Protein AF-A2DTE3-F1 (afdb_monomer_lite)

Structure (mmCIF, N/CA/C/O backbone):
data_AF-A2DTE3-F1
#
_entry.id   AF-A2DTE3-F1
#
loop_
_atom_site.group_PDB
_atom_site.id
_atom_site.type_symbol
_atom_site.label_atom_id
_atom_site.label_alt_id
_atom_site.label_comp_id
_atom_site.label_asym_id
_atom_site.label_entity_id
_atom_site.label_seq_id
_atom_site.pdbx_PDB_ins_code
_atom_site.Cartn_x
_atom_site.Cartn_y
_atom_site.Cartn_z
_atom_site.occupancy
_atom_site.B_iso_or_equiv
_atom_site.auth_seq_id
_atom_site.auth_comp_id
_atom_site.auth_asym_id
_atom_site.auth_atom_id
_atom_site.pdbx_PDB_model_num
ATOM 1 N N . MET A 1 1 ? 39.964 -0.270 1.314 1.00 35.19 1 MET A N 1
ATOM 2 C CA . MET A 1 1 ? 39.290 -0.839 0.137 1.00 35.19 1 MET A CA 1
ATOM 3 C C . MET A 1 1 ? 38.579 0.296 -0.549 1.00 35.19 1 MET A C 1
ATOM 5 O O . MET A 1 1 ? 37.716 0.930 0.053 1.00 35.19 1 MET A O 1
ATOM 9 N N . THR A 1 2 ? 39.074 0.673 -1.717 1.00 26.47 2 THR A N 1
ATOM 10 C CA . THR A 1 2 ? 38.513 1.767 -2.509 1.00 26.47 2 THR A CA 1
ATOM 11 C C . THR A 1 2 ? 37.237 1.278 -3.187 1.00 26.47 2 THR A C 1
ATOM 13 O O . THR A 1 2 ? 37.105 0.108 -3.530 1.00 26.47 2 THR A O 1
ATOM 16 N N . ARG A 1 3 ? 36.282 2.185 -3.407 1.00 29.38 3 ARG A N 1
ATOM 17 C CA . ARG A 1 3 ? 34.995 1.929 -4.084 1.00 29.38 3 ARG A CA 1
ATOM 18 C C . ARG A 1 3 ? 35.134 1.303 -5.488 1.00 29.38 3 ARG A C 1
ATOM 20 O O . ARG A 1 3 ? 34.137 0.880 -6.050 1.00 29.38 3 ARG A O 1
ATOM 27 N N . SER A 1 4 ? 36.350 1.253 -6.041 1.00 29.88 4 SER A N 1
ATOM 28 C CA . SER A 1 4 ? 36.661 0.631 -7.331 1.00 29.88 4 SER A CA 1
ATOM 29 C C . SER A 1 4 ? 36.973 -0.870 -7.233 1.00 29.88 4 SER A C 1
ATOM 31 O O . SER A 1 4 ? 36.909 -1.543 -8.248 1.00 29.88 4 SER A O 1
ATOM 33 N N . GLU A 1 5 ? 37.258 -1.413 -6.044 1.00 31.72 5 GLU A N 1
ATOM 34 C CA . GLU A 1 5 ? 37.584 -2.842 -5.853 1.00 31.72 5 GLU A CA 1
ATOM 35 C C . GLU A 1 5 ? 36.331 -3.709 -5.609 1.00 31.72 5 GLU A C 1
ATOM 37 O O . GLU A 1 5 ? 36.392 -4.932 -5.679 1.00 31.72 5 GLU A O 1
ATOM 42 N N . ILE A 1 6 ? 35.181 -3.086 -5.324 1.00 39.59 6 ILE A N 1
ATOM 43 C CA . ILE A 1 6 ? 33.910 -3.784 -5.054 1.00 39.59 6 ILE A CA 1
ATOM 44 C C . ILE A 1 6 ? 33.120 -4.036 -6.354 1.00 39.59 6 ILE A C 1
ATOM 46 O O . ILE A 1 6 ? 32.445 -5.057 -6.468 1.00 39.59 6 ILE A O 1
ATOM 50 N N . ASN A 1 7 ? 33.286 -3.191 -7.378 1.00 38.97 7 ASN A N 1
ATOM 51 C CA . ASN A 1 7 ? 32.533 -3.307 -8.633 1.00 38.97 7 ASN A CA 1
ATOM 52 C C . ASN A 1 7 ? 33.048 -4.410 -9.574 1.00 38.97 7 ASN A C 1
ATOM 54 O O . ASN A 1 7 ? 32.242 -5.020 -10.270 1.00 38.97 7 ASN A O 1
ATOM 58 N N . GLU A 1 8 ? 34.342 -4.750 -9.545 1.00 34.09 8 GLU A N 1
ATOM 59 C CA . GLU A 1 8 ? 34.859 -5.906 -10.300 1.00 34.09 8 GLU A CA 1
ATOM 60 C C . GLU A 1 8 ? 34.440 -7.245 -9.669 1.00 34.09 8 GLU A C 1
ATOM 62 O O . GLU A 1 8 ? 34.280 -8.241 -10.370 1.00 34.09 8 GLU A O 1
ATOM 67 N N . ALA A 1 9 ? 34.205 -7.301 -8.354 1.00 38.72 9 ALA A N 1
ATOM 68 C CA . ALA A 1 9 ? 33.931 -8.561 -7.663 1.00 38.72 9 ALA A CA 1
ATOM 69 C C . ALA A 1 9 ? 32.515 -9.113 -7.922 1.00 38.72 9 ALA A C 1
ATOM 71 O O . ALA A 1 9 ? 32.337 -10.328 -7.942 1.00 38.72 9 ALA A O 1
ATOM 72 N N . CYS A 1 10 ? 31.510 -8.266 -8.169 1.00 40.06 10 CYS A N 1
ATOM 73 C CA . CYS A 1 10 ? 30.134 -8.739 -8.388 1.00 40.06 10 CYS A CA 1
ATOM 74 C C . CYS A 1 10 ? 29.923 -9.404 -9.764 1.00 40.06 10 CYS A C 1
ATOM 76 O O . CYS A 1 10 ? 29.026 -10.235 -9.909 1.00 40.06 10 CYS A O 1
ATOM 78 N N . LEU A 1 11 ? 30.775 -9.107 -10.754 1.00 37.81 11 LEU A N 1
ATOM 79 C CA . LEU A 1 11 ? 30.801 -9.806 -12.047 1.00 37.81 11 LEU A CA 1
ATOM 80 C C . LEU A 1 11 ? 31.892 -10.896 -12.121 1.00 37.81 11 LEU A C 1
ATOM 82 O O . LEU A 1 11 ? 31.696 -11.873 -12.842 1.00 37.81 11 LEU A O 1
ATOM 86 N N . ASN A 1 12 ? 32.978 -10.802 -11.332 1.00 36.19 12 ASN A N 1
ATOM 87 C CA . ASN A 1 12 ? 34.114 -11.741 -11.387 1.00 36.19 12 ASN A CA 1
ATOM 88 C C . ASN A 1 12 ? 34.170 -12.822 -10.281 1.00 36.19 12 ASN A C 1
ATOM 90 O O . ASN A 1 12 ? 35.033 -13.695 -10.344 1.00 36.19 12 ASN A O 1
ATOM 94 N N . ALA A 1 13 ? 33.293 -12.830 -9.267 1.00 37.16 13 ALA A N 1
ATOM 95 C CA . ALA A 1 13 ? 33.407 -13.767 -8.128 1.00 37.16 13 ALA A CA 1
ATOM 96 C C . ALA A 1 13 ? 32.776 -15.165 -8.319 1.00 37.16 13 ALA A C 1
ATOM 98 O O . ALA A 1 13 ? 32.539 -15.891 -7.354 1.00 37.16 13 ALA A O 1
ATOM 99 N N . THR A 1 14 ? 32.552 -15.599 -9.552 1.00 42.41 14 THR A N 1
ATOM 100 C CA . THR A 1 14 ? 32.388 -17.022 -9.891 1.00 42.41 14 THR A CA 1
ATOM 101 C C . THR A 1 14 ? 33.121 -17.202 -11.207 1.00 42.41 14 THR A C 1
ATOM 103 O O . THR A 1 14 ? 32.728 -16.506 -12.128 1.00 42.41 14 THR A O 1
ATOM 106 N N . PHE A 1 15 ? 34.203 -18.007 -11.247 1.00 39.50 15 PHE A N 1
ATOM 107 C CA . PHE A 1 15 ? 35.035 -18.353 -12.427 1.00 39.50 15 PHE A CA 1
ATOM 108 C C . PHE A 1 15 ? 34.723 -17.508 -13.658 1.00 39.50 15 PHE A C 1
ATOM 110 O O . PHE A 1 15 ? 33.671 -17.760 -14.246 1.00 39.50 15 PHE A O 1
ATOM 117 N N . SER A 1 16 ? 35.569 -16.515 -13.985 1.00 51.94 16 SER A N 1
ATOM 118 C CA . SER A 1 16 ? 35.188 -15.393 -14.854 1.00 51.94 16 SER A CA 1
ATOM 119 C C . SER A 1 16 ? 34.295 -15.896 -15.984 1.00 51.94 16 SER A C 1
ATOM 121 O O . SER A 1 16 ? 34.648 -16.813 -16.725 1.00 51.94 16 SER A O 1
ATOM 123 N N . ALA A 1 17 ? 33.054 -15.407 -16.034 1.00 55.16 17 ALA A N 1
ATOM 124 C CA . ALA A 1 17 ? 32.073 -15.901 -16.998 1.00 55.16 17 ALA A CA 1
ATOM 125 C C . ALA A 1 17 ? 32.656 -15.890 -18.425 1.00 55.16 17 ALA A C 1
ATOM 127 O O . ALA A 1 17 ? 32.289 -16.716 -19.254 1.00 55.16 17 ALA A O 1
ATOM 128 N N . GLU A 1 18 ? 33.611 -14.991 -18.666 1.00 56.56 18 GLU A N 1
ATOM 129 C CA . GLU A 1 18 ? 34.488 -14.932 -19.828 1.00 56.56 18 GLU A CA 1
ATOM 130 C C . GLU A 1 18 ? 35.410 -16.147 -19.992 1.00 56.56 18 GLU A C 1
ATOM 132 O O . GLU A 1 18 ? 35.375 -16.726 -21.068 1.00 56.56 18 GLU A O 1
ATOM 137 N N . GLU A 1 19 ? 36.161 -16.605 -18.984 1.00 58.19 19 GLU A N 1
ATOM 138 C CA . GLU A 1 19 ? 36.925 -17.868 -19.040 1.00 58.19 19 GLU A CA 1
ATOM 139 C C . GLU A 1 19 ? 36.030 -19.070 -19.356 1.00 58.19 19 GLU A C 1
ATOM 141 O O . GLU A 1 19 ? 36.379 -19.900 -20.194 1.00 58.19 19 GLU A O 1
ATOM 146 N N . VAL A 1 20 ? 34.851 -19.158 -18.730 1.00 65.00 20 VAL A N 1
ATOM 147 C CA . VAL A 1 20 ? 33.900 -20.254 -18.987 1.00 65.00 20 VAL A CA 1
ATOM 148 C C . VAL A 1 20 ? 33.351 -20.179 -20.413 1.00 65.00 20 VAL A C 1
ATOM 150 O O . VAL A 1 20 ? 33.236 -21.201 -21.088 1.00 65.00 20 VAL A O 1
ATOM 153 N N . ILE A 1 21 ? 33.018 -18.979 -20.893 1.00 71.75 21 ILE A N 1
ATOM 154 C CA . ILE A 1 21 ? 32.538 -18.755 -22.261 1.00 71.75 21 ILE A CA 1
ATOM 155 C C . ILE A 1 21 ? 33.648 -19.010 -23.284 1.00 71.75 21 ILE A C 1
ATOM 157 O O . ILE A 1 21 ? 33.367 -19.551 -24.351 1.00 71.75 21 ILE A O 1
ATOM 161 N N . GLU A 1 22 ? 34.885 -18.635 -22.984 1.00 71.12 22 GLU A N 1
ATOM 162 C CA . GLU A 1 22 ? 36.025 -18.794 -23.880 1.00 71.12 22 GLU A CA 1
ATOM 163 C C . GLU A 1 22 ? 36.443 -20.262 -23.988 1.00 71.12 22 GLU A C 1
ATOM 165 O O . GLU A 1 22 ? 36.628 -20.776 -25.091 1.00 71.12 22 GLU A O 1
ATOM 170 N N . GLU A 1 23 ? 36.466 -20.991 -22.872 1.00 70.75 23 GLU A N 1
ATOM 171 C CA . GLU A 1 23 ? 36.685 -22.437 -22.893 1.00 70.75 23 GLU A CA 1
ATOM 172 C C . GLU A 1 23 ? 35.532 -23.160 -23.605 1.00 70.75 23 GLU A C 1
ATOM 174 O O . GLU A 1 23 ? 35.753 -24.075 -24.401 1.00 70.75 23 GLU A O 1
ATOM 179 N N . LEU A 1 24 ? 34.289 -22.702 -23.411 1.00 77.56 24 LEU A N 1
ATOM 180 C CA . LEU A 1 24 ? 33.136 -23.240 -24.123 1.00 77.56 24 LEU A CA 1
ATOM 181 C C . LEU A 1 24 ? 33.224 -22.983 -25.634 1.00 77.56 24 LEU A C 1
ATOM 183 O O . LEU A 1 24 ? 32.962 -23.905 -26.401 1.00 77.56 24 LEU A O 1
ATOM 187 N N . LYS A 1 25 ? 33.625 -21.787 -26.083 1.00 78.19 25 LYS A N 1
ATOM 188 C CA . LYS A 1 25 ? 33.897 -21.507 -27.506 1.00 78.19 25 LYS A CA 1
ATOM 189 C C . LYS A 1 25 ? 34.942 -22.466 -28.058 1.00 78.19 25 LYS A C 1
ATOM 191 O O . LYS A 1 25 ? 34.682 -23.126 -29.058 1.00 78.19 25 LYS A O 1
ATOM 196 N N . ASN A 1 26 ? 36.064 -22.623 -27.354 1.00 74.62 26 ASN A N 1
ATOM 197 C CA . ASN A 1 26 ? 37.148 -23.518 -27.755 1.00 74.62 26 ASN A CA 1
ATOM 198 C C . ASN A 1 26 ? 36.685 -24.974 -27.910 1.00 74.62 26 ASN A C 1
ATOM 200 O O . ASN A 1 26 ? 37.166 -25.690 -28.792 1.00 74.62 26 ASN A O 1
ATOM 204 N N . VAL A 1 27 ? 35.765 -25.434 -27.059 1.00 74.50 27 VAL A N 1
ATOM 205 C CA . VAL A 1 27 ? 35.169 -26.773 -27.160 1.00 7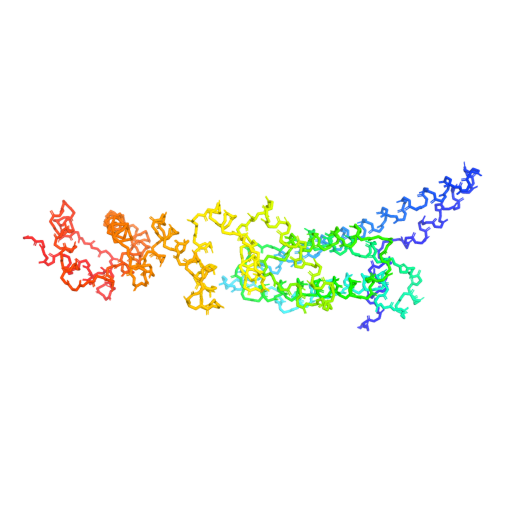4.50 27 VAL A CA 1
ATOM 206 C C . VAL A 1 27 ? 34.135 -26.837 -28.287 1.00 74.50 27 VAL A C 1
ATOM 208 O O . VAL A 1 27 ? 34.132 -27.806 -29.046 1.00 74.50 27 VAL A O 1
ATOM 211 N N . LEU A 1 28 ? 33.271 -25.833 -28.436 1.00 82.81 28 LEU A N 1
ATOM 212 C CA . LEU A 1 28 ? 32.221 -25.817 -29.457 1.00 82.81 28 LEU A CA 1
ATOM 213 C C . LEU A 1 28 ? 32.798 -25.708 -30.873 1.00 82.81 28 LEU A C 1
ATOM 215 O O . LEU A 1 28 ? 32.375 -26.472 -31.733 1.00 82.81 28 LEU A O 1
ATOM 219 N N . ASP A 1 29 ? 33.813 -24.873 -31.096 1.00 79.69 29 ASP A N 1
ATOM 220 C CA . ASP A 1 29 ? 34.487 -24.714 -32.394 1.00 79.69 29 ASP A CA 1
ATOM 221 C C . ASP A 1 29 ? 35.186 -26.004 -32.855 1.00 79.69 29 ASP A C 1
ATOM 223 O O . ASP A 1 29 ? 35.328 -26.257 -34.051 1.00 79.69 29 ASP A O 1
ATOM 227 N N . LYS A 1 30 ? 35.589 -26.867 -31.912 1.00 81.12 30 LYS A N 1
ATOM 228 C CA . LYS A 1 30 ? 36.175 -28.185 -32.211 1.00 81.12 30 LYS A CA 1
ATOM 229 C C . LYS A 1 30 ? 35.133 -29.254 -32.545 1.00 81.12 30 LYS A C 1
ATOM 231 O O . LYS A 1 30 ? 35.491 -30.262 -33.149 1.00 81.12 30 LYS A O 1
ATOM 236 N N . ASN A 1 31 ? 33.876 -29.075 -32.132 1.00 78.50 31 ASN A N 1
ATOM 237 C CA . ASN A 1 31 ? 32.855 -30.132 -32.157 1.00 78.50 31 ASN A CA 1
ATOM 238 C C . ASN A 1 31 ? 31.605 -29.786 -32.984 1.00 78.50 31 ASN A C 1
ATOM 240 O O . ASN A 1 31 ? 30.828 -30.680 -33.316 1.00 78.50 31 ASN A O 1
ATOM 244 N N . ILE A 1 32 ? 31.392 -28.515 -33.330 1.00 82.56 32 ILE A N 1
ATOM 245 C CA . ILE A 1 32 ? 30.234 -28.027 -34.080 1.00 82.56 32 ILE A CA 1
ATOM 246 C C . ILE A 1 32 ? 30.737 -27.180 -35.247 1.00 82.56 32 ILE A C 1
ATOM 248 O O . ILE A 1 32 ? 31.474 -26.224 -35.067 1.00 82.56 32 ILE A O 1
ATOM 252 N N . THR A 1 33 ? 30.311 -27.507 -36.465 1.00 83.00 33 THR A N 1
ATOM 253 C CA . THR A 1 33 ? 30.735 -26.796 -37.684 1.00 83.00 33 THR A CA 1
ATOM 254 C C . THR A 1 33 ? 29.823 -25.637 -38.072 1.00 83.00 33 THR A C 1
ATOM 256 O O . THR A 1 33 ? 30.195 -24.842 -38.929 1.00 83.00 33 THR A O 1
ATOM 259 N N . ASN A 1 34 ? 28.629 -25.532 -37.478 1.00 86.50 34 ASN A N 1
ATOM 260 C CA . ASN A 1 34 ? 27.678 -24.458 -37.758 1.00 86.50 34 ASN A CA 1
ATOM 261 C C . ASN A 1 34 ? 27.902 -23.260 -36.807 1.00 86.50 34 ASN A C 1
ATOM 263 O O . ASN A 1 34 ? 27.548 -23.360 -35.626 1.00 86.50 34 ASN A O 1
ATOM 267 N N . PRO A 1 35 ? 28.388 -22.105 -37.306 1.00 77.88 35 PRO A N 1
ATOM 268 C CA . PRO A 1 35 ? 28.662 -20.928 -36.478 1.00 77.88 35 PRO A CA 1
ATOM 269 C C . PRO A 1 35 ? 27.415 -20.353 -35.797 1.00 77.88 35 PRO A C 1
ATOM 271 O O . PRO A 1 35 ? 27.491 -19.814 -34.696 1.00 77.88 35 PRO A O 1
ATOM 274 N N . GLN A 1 36 ? 26.242 -20.493 -36.421 1.00 74.88 36 GLN A N 1
ATOM 275 C CA . GLN A 1 36 ? 24.982 -20.008 -35.861 1.00 74.88 36 GLN A CA 1
ATOM 276 C C . GLN A 1 36 ? 24.547 -20.856 -34.657 1.00 74.88 36 GLN A C 1
ATOM 278 O O . GLN A 1 36 ? 24.051 -20.328 -33.664 1.00 74.88 36 GLN A O 1
ATOM 283 N N . THR A 1 37 ? 24.783 -22.170 -34.709 1.00 74.88 37 THR A N 1
ATOM 284 C CA . THR A 1 37 ? 24.540 -23.079 -33.580 1.00 74.88 37 THR A CA 1
ATOM 285 C C . THR A 1 37 ? 25.497 -22.797 -32.422 1.00 74.88 37 THR A C 1
ATOM 287 O O . THR A 1 37 ? 25.051 -22.740 -31.278 1.00 74.88 37 THR A O 1
ATOM 290 N N . ILE A 1 38 ? 26.780 -22.554 -32.714 1.00 73.25 38 ILE A N 1
ATOM 291 C CA . ILE A 1 38 ? 27.787 -22.163 -31.714 1.00 73.25 38 ILE A CA 1
ATOM 292 C C . ILE A 1 38 ? 27.371 -20.859 -31.021 1.00 73.25 38 ILE A C 1
ATOM 294 O O . ILE A 1 38 ? 27.280 -20.813 -29.793 1.00 73.25 38 ILE A O 1
ATOM 298 N N . GLY A 1 39 ? 27.017 -19.832 -31.801 1.00 70.69 39 GLY A N 1
ATOM 299 C CA . GLY A 1 39 ? 26.541 -18.550 -31.275 1.00 70.69 39 GLY A CA 1
ATOM 300 C C . GLY A 1 39 ? 25.299 -18.683 -30.387 1.00 70.69 39 GLY A C 1
ATOM 301 O O . GLY A 1 39 ? 25.233 -18.068 -29.323 1.00 70.69 39 GLY A O 1
ATOM 302 N N . ASN A 1 40 ? 24.341 -19.534 -30.765 1.00 68.94 40 ASN A N 1
ATOM 303 C CA . ASN A 1 40 ? 23.147 -19.789 -29.956 1.00 68.94 40 ASN A CA 1
ATOM 304 C C . ASN A 1 40 ? 23.481 -20.456 -28.612 1.00 68.94 40 ASN A C 1
ATOM 306 O O . ASN A 1 40 ? 22.957 -20.031 -27.583 1.00 68.94 40 ASN A O 1
ATOM 310 N N . ILE A 1 41 ? 24.358 -21.465 -28.596 1.00 70.31 41 ILE A N 1
ATOM 311 C CA . ILE A 1 41 ? 24.756 -22.162 -27.360 1.00 70.31 41 ILE A CA 1
ATOM 312 C C . ILE A 1 41 ? 25.509 -21.212 -26.421 1.00 70.31 41 ILE A C 1
ATOM 314 O O . ILE A 1 41 ? 25.200 -21.161 -25.231 1.00 70.31 41 ILE A O 1
ATOM 318 N N . ILE A 1 42 ? 26.444 -20.417 -26.950 1.00 72.94 42 ILE A N 1
ATOM 319 C CA . ILE A 1 42 ? 27.191 -19.427 -26.161 1.00 72.94 42 ILE A CA 1
ATOM 320 C C . ILE A 1 42 ? 26.243 -18.409 -25.531 1.00 72.94 42 ILE A C 1
ATOM 322 O O . ILE A 1 42 ? 26.355 -18.124 -24.341 1.00 72.94 42 ILE A O 1
ATOM 326 N N . ASN A 1 43 ? 25.279 -17.893 -26.297 1.00 63.12 43 ASN A N 1
ATOM 327 C CA . ASN A 1 43 ? 24.293 -16.951 -25.775 1.00 63.12 43 ASN A CA 1
ATOM 328 C C . ASN A 1 43 ? 23.424 -17.575 -24.674 1.00 63.12 43 ASN A C 1
ATOM 330 O O . ASN A 1 43 ? 23.158 -16.917 -23.670 1.00 63.12 43 ASN A O 1
ATOM 334 N N . ILE A 1 44 ? 23.019 -18.843 -24.818 1.00 67.75 44 ILE A N 1
ATOM 335 C CA . ILE A 1 44 ? 22.271 -19.566 -23.778 1.00 67.75 44 ILE A CA 1
ATOM 336 C C . ILE A 1 44 ? 23.101 -19.666 -22.495 1.00 67.75 44 ILE A C 1
ATOM 338 O O . ILE A 1 44 ? 22.618 -19.282 -21.432 1.00 67.75 44 ILE A O 1
ATOM 342 N N . VAL A 1 45 ? 24.352 -20.123 -22.588 1.00 68.00 45 VAL A N 1
ATOM 343 C CA . VAL A 1 45 ? 25.219 -20.294 -21.413 1.00 68.00 45 VAL A CA 1
ATOM 344 C C . VAL A 1 45 ? 25.543 -18.953 -20.758 1.00 68.00 45 VAL A C 1
ATOM 346 O O . VAL A 1 45 ? 25.432 -18.835 -19.539 1.00 68.00 45 VAL A O 1
ATOM 349 N N . LYS A 1 46 ? 25.846 -17.917 -21.549 1.00 66.81 46 LYS A N 1
ATOM 350 C CA . LYS A 1 46 ? 26.060 -16.555 -21.047 1.00 66.81 46 LYS A CA 1
ATOM 351 C C . LYS A 1 46 ? 24.843 -16.056 -20.268 1.00 66.81 46 LYS A C 1
ATOM 353 O O . LYS A 1 46 ? 24.988 -15.589 -19.142 1.00 66.81 46 LYS A O 1
ATOM 358 N N . ASN A 1 47 ? 23.644 -16.216 -20.825 1.00 62.47 47 ASN A N 1
ATOM 359 C CA . ASN A 1 47 ? 22.408 -15.816 -20.155 1.00 62.47 47 ASN A CA 1
ATOM 360 C C . ASN A 1 47 ? 22.166 -16.618 -18.866 1.00 62.47 47 ASN A C 1
ATOM 362 O O . ASN A 1 47 ? 21.752 -16.035 -17.867 1.00 62.47 47 ASN A O 1
ATOM 366 N N . SER A 1 48 ? 22.461 -17.923 -18.849 1.00 63.59 48 SER A N 1
ATOM 367 C CA . SER A 1 48 ? 22.333 -18.757 -17.646 1.00 63.59 48 SER A CA 1
ATOM 368 C C . SER A 1 48 ? 23.312 -18.366 -16.537 1.00 63.59 48 SER A C 1
ATOM 370 O O . SER A 1 48 ? 22.910 -18.318 -15.376 1.00 63.59 48 SER A O 1
ATOM 372 N N . ILE A 1 49 ? 24.567 -18.046 -16.871 1.00 67.50 49 ILE A N 1
ATOM 373 C CA . ILE A 1 49 ? 25.565 -17.583 -15.892 1.00 67.50 49 ILE A CA 1
ATOM 374 C C . ILE A 1 49 ? 25.132 -16.244 -15.287 1.00 67.50 49 ILE A C 1
ATOM 376 O O . ILE A 1 49 ? 25.127 -16.084 -14.067 1.00 67.50 49 ILE A O 1
ATOM 380 N N . VAL A 1 50 ? 24.689 -15.307 -16.131 1.00 66.06 50 VAL A N 1
ATOM 381 C CA . VAL A 1 50 ? 24.178 -14.002 -15.688 1.00 66.06 50 VAL A CA 1
ATOM 382 C C . VAL A 1 50 ? 22.963 -14.175 -14.769 1.00 66.06 50 VAL A C 1
ATOM 384 O O . VAL A 1 50 ? 22.924 -13.596 -13.687 1.00 66.06 50 VAL A O 1
ATOM 387 N N . GLN A 1 51 ? 21.994 -15.016 -15.143 1.00 65.25 51 GLN A N 1
ATOM 388 C CA . GLN A 1 51 ? 20.821 -15.299 -14.307 1.00 65.25 51 GLN A CA 1
ATOM 389 C C . GLN A 1 51 ? 21.185 -15.935 -12.959 1.00 65.25 51 GLN A C 1
ATOM 391 O O . GLN A 1 51 ? 20.601 -15.568 -11.939 1.00 65.25 51 GLN A O 1
ATOM 396 N N . ALA A 1 52 ? 22.141 -16.868 -12.936 1.00 69.81 52 ALA A N 1
ATOM 397 C CA . ALA A 1 52 ? 22.600 -17.503 -11.703 1.00 69.81 52 ALA A CA 1
ATOM 398 C C . ALA A 1 52 ? 23.284 -16.499 -10.761 1.00 69.81 52 ALA A C 1
ATOM 400 O O . ALA A 1 52 ? 23.000 -16.501 -9.562 1.00 69.81 52 ALA A O 1
ATOM 401 N N . SER A 1 53 ? 24.116 -15.604 -11.305 1.00 72.06 53 SER A N 1
ATOM 402 C CA . SER A 1 53 ? 24.773 -14.542 -10.535 1.00 72.06 53 SER A CA 1
ATOM 403 C C . SER A 1 53 ? 23.753 -13.588 -9.903 1.00 72.06 53 SER A C 1
ATOM 405 O O . SER A 1 53 ? 23.766 -13.367 -8.691 1.00 72.06 53 SER A O 1
ATOM 407 N N . TRP A 1 54 ? 22.774 -13.108 -10.678 1.00 75.19 54 TRP A N 1
ATOM 408 C CA . TRP A 1 54 ? 21.734 -12.229 -10.132 1.00 75.19 54 TRP A CA 1
ATOM 409 C C . TRP A 1 54 ? 20.861 -12.915 -9.091 1.00 75.19 54 TRP A C 1
ATOM 411 O O . TRP A 1 54 ? 20.511 -12.302 -8.082 1.00 75.19 54 TRP A O 1
ATOM 421 N N . GLN A 1 55 ? 20.539 -14.193 -9.299 1.00 77.44 55 GLN A N 1
ATOM 422 C CA . GLN A 1 55 ? 19.813 -14.970 -8.304 1.00 77.44 55 GLN A CA 1
ATOM 423 C C . GLN A 1 55 ? 20.590 -15.038 -6.985 1.00 77.44 55 GLN A C 1
ATOM 425 O O . GLN A 1 55 ? 20.013 -14.798 -5.926 1.00 77.44 55 GLN A O 1
ATOM 430 N N . GLN A 1 56 ? 21.899 -15.283 -7.045 1.00 80.25 56 GLN A N 1
ATOM 431 C CA . GLN A 1 56 ? 22.754 -15.300 -5.864 1.00 80.25 56 GLN A CA 1
ATOM 432 C C . GLN A 1 56 ? 22.792 -13.932 -5.163 1.00 80.25 56 GLN A C 1
ATOM 434 O O . GLN A 1 56 ? 22.681 -13.881 -3.937 1.00 80.25 56 GLN A O 1
ATOM 439 N N . SER A 1 57 ? 22.898 -12.830 -5.909 1.00 78.62 57 SER A N 1
ATOM 440 C CA . SER A 1 57 ? 22.861 -11.471 -5.348 1.00 78.62 57 SER A CA 1
ATOM 441 C C . SER A 1 57 ? 21.534 -11.177 -4.644 1.00 78.62 57 SER A C 1
ATOM 443 O O . SER A 1 57 ? 21.524 -10.690 -3.513 1.00 78.62 57 SER A O 1
ATOM 445 N N . VAL A 1 58 ? 20.405 -11.541 -5.258 1.00 85.38 58 VAL A N 1
ATOM 446 C CA . VAL A 1 58 ? 19.080 -11.386 -4.641 1.00 85.38 58 VAL A CA 1
ATOM 447 C C . VAL A 1 58 ? 18.932 -12.252 -3.391 1.00 85.38 58 VAL A C 1
ATOM 449 O O . VAL A 1 58 ? 18.411 -11.781 -2.381 1.00 85.38 58 VAL A O 1
ATOM 452 N N . ASP A 1 59 ? 19.410 -13.496 -3.415 1.00 87.06 59 ASP A N 1
ATOM 453 C CA . ASP A 1 59 ? 19.355 -14.386 -2.252 1.00 87.06 59 ASP A CA 1
ATOM 454 C C . ASP A 1 59 ? 20.192 -13.853 -1.086 1.00 87.06 59 ASP A C 1
ATOM 456 O O . ASP A 1 59 ? 19.770 -13.928 0.072 1.00 87.06 59 ASP A O 1
ATOM 460 N N . GLN A 1 60 ? 21.341 -13.241 -1.376 1.00 86.81 60 GLN A N 1
ATOM 461 C CA . GLN A 1 60 ? 22.139 -12.554 -0.366 1.00 86.81 60 GLN A CA 1
ATOM 462 C C . GLN A 1 60 ? 21.413 -11.327 0.203 1.00 86.81 60 GLN A C 1
ATOM 464 O O . GLN A 1 60 ? 21.383 -11.174 1.424 1.00 86.81 60 GLN A O 1
ATOM 469 N N . ILE A 1 61 ? 20.779 -10.494 -0.636 1.00 88.81 61 ILE A N 1
ATOM 470 C CA . ILE A 1 61 ? 19.973 -9.348 -0.173 1.00 88.81 61 ILE A CA 1
ATOM 471 C C . ILE A 1 61 ? 18.839 -9.832 0.733 1.00 88.81 61 ILE A C 1
ATOM 473 O O . ILE A 1 61 ? 18.655 -9.304 1.828 1.00 88.81 61 ILE A O 1
ATOM 477 N N . ASN A 1 62 ? 18.107 -10.864 0.312 1.00 91.75 62 ASN A N 1
ATOM 478 C CA . ASN A 1 62 ? 17.002 -11.435 1.080 1.00 91.75 62 ASN A CA 1
ATOM 479 C C . ASN A 1 62 ? 17.475 -11.954 2.443 1.00 91.75 62 ASN A C 1
ATOM 481 O O . ASN A 1 62 ? 16.891 -11.613 3.470 1.00 91.75 62 ASN A O 1
ATOM 485 N N . LYS A 1 63 ? 18.587 -12.695 2.472 1.00 91.31 63 LYS A N 1
ATOM 486 C CA . LYS A 1 63 ? 19.197 -13.155 3.724 1.00 91.31 63 LYS A CA 1
ATOM 487 C C . LYS A 1 63 ? 19.583 -11.985 4.634 1.00 91.31 63 LYS A C 1
ATOM 489 O O . LYS A 1 63 ? 19.340 -12.032 5.836 1.00 91.31 63 LYS A O 1
ATOM 494 N N . LYS A 1 64 ? 20.159 -10.921 4.069 1.00 89.56 64 LYS A N 1
ATOM 495 C CA . LYS A 1 64 ? 20.531 -9.717 4.821 1.00 89.56 64 LYS A CA 1
ATOM 496 C C . LYS A 1 64 ? 19.326 -8.961 5.371 1.00 89.56 64 LYS A C 1
ATOM 498 O O . LYS A 1 64 ? 19.386 -8.473 6.497 1.00 89.56 64 LYS A O 1
ATOM 503 N N . LEU A 1 65 ? 18.225 -8.903 4.627 1.00 91.50 65 LEU A N 1
ATOM 504 C CA . LEU A 1 65 ? 16.966 -8.340 5.112 1.00 91.50 65 LEU A CA 1
ATOM 505 C C . LEU A 1 65 ? 16.425 -9.132 6.309 1.00 91.50 65 LEU A C 1
ATOM 507 O O . LEU A 1 65 ? 16.035 -8.520 7.305 1.00 91.50 65 LEU A O 1
ATOM 511 N N . ASP A 1 66 ? 16.466 -10.464 6.254 1.00 91.12 66 ASP A N 1
ATOM 512 C CA . ASP A 1 66 ? 16.049 -11.324 7.368 1.00 91.12 66 ASP A CA 1
ATOM 513 C C . ASP A 1 66 ? 16.936 -11.123 8.611 1.00 91.12 66 ASP A C 1
ATOM 515 O O . ASP A 1 66 ? 16.426 -10.932 9.721 1.00 91.12 66 ASP A O 1
ATOM 519 N N . ASP A 1 67 ? 18.261 -11.081 8.432 1.00 88.75 67 ASP A N 1
ATOM 520 C CA . ASP A 1 67 ? 19.227 -10.812 9.507 1.00 88.75 67 ASP A CA 1
ATOM 521 C C . ASP A 1 67 ? 19.016 -9.419 10.129 1.00 88.75 67 ASP A C 1
ATOM 523 O O . ASP A 1 67 ? 19.108 -9.243 11.351 1.00 88.75 67 ASP A O 1
ATOM 527 N N . TYR A 1 68 ? 18.683 -8.419 9.311 1.00 90.56 68 TYR A N 1
ATOM 528 C CA . TYR A 1 68 ? 18.402 -7.063 9.773 1.00 90.56 68 TYR A CA 1
ATOM 529 C C . TYR A 1 68 ? 17.105 -6.992 10.588 1.00 90.56 68 TYR A C 1
ATOM 531 O O . TYR A 1 68 ? 17.096 -6.429 11.685 1.00 90.56 68 TYR A O 1
ATOM 539 N N . VAL A 1 69 ? 16.023 -7.616 10.109 1.00 91.06 69 VAL A N 1
ATOM 540 C CA . VAL A 1 69 ? 14.754 -7.718 10.852 1.00 91.06 69 VAL A CA 1
ATOM 541 C C . VAL A 1 69 ? 14.967 -8.423 12.190 1.00 91.06 69 VAL A C 1
ATOM 543 O O . VAL A 1 69 ? 14.509 -7.929 13.224 1.00 91.06 69 VAL A O 1
ATOM 546 N N . LYS A 1 70 ? 15.710 -9.536 12.198 1.00 89.06 70 LYS A N 1
ATOM 547 C CA . LYS A 1 70 ? 16.063 -10.258 13.425 1.00 89.06 70 LYS A CA 1
ATOM 548 C C . LYS A 1 70 ? 16.834 -9.371 14.403 1.00 89.06 70 LYS A C 1
ATOM 550 O O . LYS A 1 70 ? 16.476 -9.310 15.574 1.00 89.06 70 LYS A O 1
ATOM 555 N N . THR A 1 71 ? 17.828 -8.630 13.915 1.00 88.69 71 THR A N 1
ATOM 556 C CA . THR A 1 71 ? 18.614 -7.694 14.734 1.00 88.69 71 THR A CA 1
ATOM 557 C C . THR A 1 71 ? 17.724 -6.623 15.374 1.00 88.69 71 THR A C 1
ATOM 559 O O . THR A 1 71 ? 17.829 -6.355 16.570 1.00 88.69 71 THR A O 1
ATOM 562 N N . LEU A 1 72 ? 16.797 -6.035 14.610 1.00 89.75 72 LEU A N 1
ATOM 563 C CA . LEU A 1 72 ? 15.853 -5.035 15.123 1.00 89.75 72 LEU A CA 1
ATOM 564 C C . LEU A 1 72 ? 14.894 -5.616 16.174 1.00 89.75 72 LEU A C 1
ATOM 566 O O . LEU A 1 72 ? 14.587 -4.947 17.162 1.00 89.75 72 LEU A O 1
ATOM 570 N N . LEU A 1 73 ? 14.439 -6.857 15.985 1.00 89.31 73 LEU A N 1
ATOM 571 C CA . LEU A 1 73 ? 13.632 -7.576 16.972 1.00 89.31 73 LEU A CA 1
ATOM 572 C C . LEU A 1 73 ? 14.415 -7.861 18.255 1.00 89.31 73 LEU A C 1
ATOM 574 O O . LEU A 1 73 ? 13.872 -7.695 19.346 1.00 89.31 73 LEU A O 1
ATOM 578 N N . ASP A 1 74 ? 15.672 -8.282 18.148 1.00 87.69 74 ASP A N 1
ATOM 579 C CA . ASP A 1 74 ? 16.509 -8.555 19.314 1.00 87.69 74 ASP A CA 1
ATOM 580 C C . ASP A 1 74 ? 16.775 -7.269 20.115 1.00 87.69 74 ASP A C 1
ATOM 582 O O . ASP A 1 74 ? 16.613 -7.280 21.336 1.00 87.69 74 ASP A O 1
ATOM 586 N N . ILE A 1 75 ? 17.025 -6.135 19.447 1.00 86.75 75 ILE A N 1
ATOM 587 C CA . ILE A 1 75 ? 17.136 -4.815 20.096 1.00 86.75 75 ILE A CA 1
ATOM 588 C C . ILE A 1 75 ? 15.838 -4.428 20.808 1.00 86.75 75 ILE A C 1
ATOM 590 O O . ILE A 1 75 ? 15.870 -4.028 21.972 1.00 86.75 75 ILE A O 1
ATOM 594 N N . ALA A 1 76 ? 14.689 -4.567 20.141 1.00 85.81 76 ALA A N 1
ATOM 595 C CA . ALA A 1 76 ? 13.391 -4.255 20.740 1.00 85.81 76 ALA A CA 1
ATOM 596 C C . ALA A 1 76 ? 13.098 -5.120 21.981 1.00 85.81 76 ALA A C 1
ATOM 598 O O . ALA A 1 76 ? 12.470 -4.653 22.930 1.00 85.81 76 ALA A O 1
ATOM 599 N N . ASN A 1 77 ? 13.597 -6.359 21.991 1.00 87.62 77 ASN A N 1
ATOM 600 C CA . ASN A 1 77 ? 13.461 -7.309 23.094 1.00 87.62 77 ASN A CA 1
ATOM 601 C C . ASN A 1 77 ? 14.615 -7.252 24.111 1.00 87.62 77 ASN A C 1
ATOM 603 O O . ASN A 1 77 ? 14.694 -8.131 24.969 1.00 87.62 77 ASN A O 1
ATOM 607 N N . GLN A 1 78 ? 15.504 -6.253 24.025 1.00 84.94 78 GLN A N 1
ATOM 608 C CA . GLN A 1 78 ? 16.669 -6.083 24.910 1.00 84.94 78 GLN A CA 1
ATOM 609 C C . GLN A 1 78 ? 17.586 -7.318 24.962 1.00 84.94 78 GLN A C 1
ATOM 611 O O . GLN A 1 78 ? 18.223 -7.605 25.977 1.00 84.94 78 GLN A O 1
ATOM 616 N N . ARG A 1 79 ? 17.649 -8.074 23.865 1.00 84.69 79 ARG A N 1
ATOM 617 C CA . ARG A 1 79 ? 18.553 -9.214 23.719 1.00 84.69 79 ARG A CA 1
ATOM 618 C C . ARG A 1 79 ? 19.921 -8.722 23.245 1.00 84.69 79 ARG A C 1
ATOM 620 O O . ARG A 1 79 ? 19.986 -7.765 22.474 1.00 84.69 79 ARG A O 1
ATOM 627 N N . PRO A 1 80 ? 21.019 -9.356 23.685 1.00 76.19 80 PRO A N 1
ATOM 628 C CA . PRO A 1 80 ? 22.347 -8.993 23.215 1.00 76.19 80 PRO A CA 1
ATOM 629 C C . PRO A 1 80 ? 22.460 -9.233 21.706 1.00 76.19 80 PRO A C 1
ATOM 631 O O . PRO A 1 80 ? 22.171 -10.327 21.223 1.00 76.19 80 PRO A O 1
ATOM 634 N N . THR A 1 81 ? 22.908 -8.213 20.973 1.00 76.75 81 THR A N 1
ATOM 635 C CA . THR A 1 81 ? 23.168 -8.282 19.531 1.00 76.75 81 THR A CA 1
ATOM 636 C C . THR A 1 81 ? 24.637 -8.004 19.256 1.00 76.75 81 THR A C 1
ATOM 638 O O . THR A 1 81 ? 25.226 -7.100 19.843 1.00 76.75 81 THR A O 1
ATOM 641 N N . THR A 1 82 ? 25.233 -8.752 18.332 1.00 73.44 82 THR A N 1
ATOM 642 C CA . THR A 1 82 ? 26.613 -8.523 17.872 1.00 73.44 82 THR A CA 1
ATOM 643 C C . THR A 1 82 ? 26.688 -7.644 16.623 1.00 73.44 82 THR A C 1
ATOM 645 O O . THR A 1 82 ? 27.772 -7.201 16.256 1.00 73.44 82 THR A O 1
ATOM 648 N N . SER A 1 83 ? 25.551 -7.393 15.971 1.00 77.81 83 SER A N 1
ATOM 649 C CA . SER A 1 83 ? 25.456 -6.648 14.714 1.00 77.81 83 SER A CA 1
ATOM 650 C C . SER A 1 83 ? 24.967 -5.222 14.949 1.00 77.81 83 SER A C 1
ATOM 652 O O . SER A 1 83 ? 23.994 -5.016 15.673 1.00 77.81 83 SER A O 1
ATOM 654 N N . ASP A 1 84 ? 25.611 -4.248 14.302 1.00 82.56 84 ASP A N 1
ATOM 655 C CA . ASP A 1 84 ? 25.143 -2.861 14.248 1.00 82.56 84 ASP A CA 1
ATOM 656 C C . ASP A 1 84 ? 24.052 -2.723 13.163 1.00 82.56 84 ASP A C 1
ATOM 658 O O . ASP A 1 84 ? 24.344 -2.917 11.977 1.00 82.56 84 ASP A O 1
ATOM 662 N N . PRO A 1 85 ? 22.803 -2.364 13.524 1.00 84.88 85 PRO A N 1
ATOM 663 C CA . PRO A 1 85 ? 21.720 -2.159 12.565 1.00 84.88 85 PRO A CA 1
ATOM 664 C C . PRO A 1 85 ? 22.055 -1.154 11.460 1.00 84.88 85 PRO A C 1
ATOM 666 O O . PRO A 1 85 ? 21.585 -1.309 10.337 1.00 84.88 85 PRO A O 1
ATOM 669 N N . GLN A 1 86 ? 22.841 -0.115 11.755 1.00 86.62 86 GLN A N 1
ATOM 670 C CA . GLN A 1 86 ? 23.193 0.887 10.747 1.00 86.62 86 GLN A CA 1
ATOM 671 C C . GLN A 1 86 ? 24.140 0.305 9.698 1.00 86.62 86 GLN A C 1
ATOM 673 O O . GLN A 1 86 ? 23.989 0.587 8.512 1.00 86.62 86 GLN A O 1
ATOM 678 N N . GLN A 1 87 ? 25.078 -0.548 10.112 1.00 86.31 87 GLN A N 1
ATOM 679 C CA . GLN A 1 87 ? 25.982 -1.221 9.181 1.00 86.31 87 GLN A CA 1
ATOM 680 C C . GLN A 1 87 ? 25.246 -2.224 8.291 1.00 86.31 87 GLN A C 1
ATOM 682 O O . GLN A 1 87 ? 25.552 -2.310 7.105 1.00 86.31 87 GLN A O 1
ATOM 687 N N . GLU A 1 88 ? 24.268 -2.960 8.825 1.00 86.19 88 GLU A N 1
ATOM 688 C CA . GLU A 1 88 ? 23.444 -3.851 7.997 1.00 86.19 88 GLU A CA 1
ATOM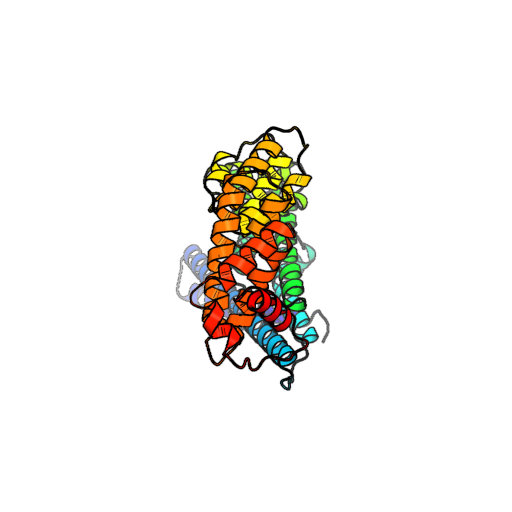 689 C C . GLU A 1 88 ? 22.562 -3.062 7.012 1.00 86.19 88 GLU A C 1
ATOM 691 O O . GLU A 1 88 ? 22.457 -3.457 5.854 1.00 86.19 88 GLU A O 1
ATOM 696 N N . GLU A 1 89 ? 22.009 -1.909 7.416 1.00 89.06 89 GLU A N 1
ATOM 697 C CA . GLU A 1 89 ? 21.275 -1.006 6.510 1.00 89.06 89 GLU A CA 1
ATOM 698 C C . GLU A 1 89 ? 22.161 -0.538 5.341 1.00 89.06 89 GLU A C 1
ATOM 700 O O . GLU A 1 89 ? 21.735 -0.606 4.188 1.00 89.06 89 GLU A O 1
ATOM 705 N N . ILE A 1 90 ? 23.401 -0.120 5.625 1.00 89.19 90 ILE A N 1
ATOM 706 C CA . ILE A 1 90 ? 24.373 0.303 4.603 1.00 89.19 90 ILE A CA 1
ATOM 707 C C . ILE A 1 90 ? 24.692 -0.849 3.648 1.00 89.19 90 ILE A C 1
ATOM 709 O O . ILE A 1 90 ? 24.584 -0.671 2.442 1.00 89.19 90 ILE A O 1
ATOM 713 N N . ARG A 1 91 ? 24.998 -2.045 4.168 1.00 88.38 91 ARG A N 1
ATOM 714 C CA . ARG A 1 91 ? 25.324 -3.219 3.337 1.00 88.38 91 ARG A CA 1
ATOM 715 C C . ARG A 1 91 ? 24.195 -3.588 2.381 1.00 88.38 91 ARG A C 1
ATOM 717 O O . ARG A 1 91 ? 24.452 -3.870 1.218 1.00 88.38 91 ARG A O 1
ATOM 724 N N . ILE A 1 92 ? 22.950 -3.576 2.860 1.00 90.12 92 ILE A N 1
ATOM 725 C CA . ILE A 1 92 ? 21.784 -3.853 2.011 1.00 90.12 92 ILE A CA 1
ATOM 726 C C . ILE A 1 92 ? 21.669 -2.792 0.911 1.00 90.12 92 ILE A C 1
ATOM 728 O O . ILE A 1 92 ? 21.429 -3.132 -0.245 1.00 90.12 92 ILE A O 1
ATOM 732 N N . MET A 1 93 ? 21.850 -1.514 1.255 1.00 93.25 93 MET A N 1
ATOM 733 C CA . MET A 1 93 ? 21.774 -0.425 0.280 1.00 93.25 93 MET A CA 1
ATOM 734 C C . MET A 1 93 ? 22.914 -0.437 -0.733 1.00 93.25 93 MET A C 1
ATOM 736 O O . MET A 1 93 ? 22.656 -0.121 -1.889 1.00 93.25 93 MET A O 1
ATOM 740 N N . ASP A 1 94 ? 24.127 -0.815 -0.333 1.00 89.19 94 ASP A N 1
ATOM 741 C CA . ASP A 1 94 ? 25.260 -0.972 -1.246 1.00 89.19 94 ASP A CA 1
ATOM 742 C C . ASP A 1 94 ? 24.953 -2.068 -2.277 1.00 89.19 94 ASP A C 1
ATOM 744 O O . ASP A 1 94 ? 25.022 -1.810 -3.473 1.00 89.19 94 ASP A O 1
ATOM 748 N N . MET A 1 95 ? 24.456 -3.232 -1.840 1.00 86.00 95 MET A N 1
ATOM 749 C CA . MET A 1 95 ? 24.067 -4.320 -2.751 1.00 86.00 95 MET A CA 1
ATOM 750 C C . MET A 1 95 ? 22.927 -3.931 -3.706 1.00 86.00 95 MET A C 1
ATOM 752 O O . MET A 1 95 ? 22.928 -4.305 -4.878 1.00 86.00 95 MET A O 1
ATOM 756 N N . VAL A 1 96 ? 21.935 -3.173 -3.223 1.00 90.31 96 VAL A N 1
ATOM 757 C CA . VAL A 1 96 ? 20.893 -2.601 -4.093 1.00 90.31 96 VAL A CA 1
ATOM 758 C C . VAL A 1 96 ? 21.509 -1.593 -5.068 1.00 90.31 96 VAL A C 1
ATOM 760 O O . VAL A 1 96 ? 21.142 -1.573 -6.240 1.00 90.31 96 VAL A O 1
ATOM 763 N N . GLY A 1 97 ? 22.453 -0.774 -4.606 1.00 88.94 97 GLY A N 1
ATOM 764 C CA . GLY A 1 97 ? 23.190 0.190 -5.416 1.00 88.94 97 GLY A CA 1
ATOM 765 C C . GLY A 1 97 ? 23.987 -0.461 -6.544 1.00 88.94 97 GLY A C 1
ATOM 766 O O . GLY A 1 97 ? 23.976 0.063 -7.656 1.00 88.94 97 GLY A O 1
ATOM 767 N N . ASP A 1 98 ? 24.601 -1.617 -6.299 1.00 83.75 98 ASP A N 1
ATOM 768 C CA . ASP A 1 98 ? 25.341 -2.378 -7.312 1.00 83.75 98 ASP A CA 1
ATOM 769 C C . ASP A 1 98 ? 24.408 -2.868 -8.429 1.00 83.75 98 ASP A C 1
ATOM 771 O O . ASP A 1 98 ? 24.695 -2.685 -9.614 1.00 83.75 98 ASP A O 1
ATOM 775 N N . ILE A 1 99 ? 23.239 -3.410 -8.058 1.00 87.44 99 ILE A N 1
ATOM 776 C CA . ILE A 1 99 ? 22.193 -3.813 -9.013 1.00 87.44 99 ILE A CA 1
ATOM 777 C C . ILE A 1 99 ? 21.752 -2.611 -9.859 1.00 87.44 99 ILE A C 1
ATOM 779 O O . ILE A 1 99 ? 21.716 -2.698 -11.087 1.00 87.44 99 ILE A O 1
ATOM 783 N N . ILE A 1 100 ? 21.444 -1.480 -9.217 1.00 90.19 100 ILE A N 1
ATOM 784 C CA . ILE A 1 100 ? 21.018 -0.256 -9.910 1.00 90.19 100 ILE A CA 1
ATOM 785 C C . ILE A 1 100 ? 22.114 0.265 -10.844 1.00 90.19 100 ILE A C 1
ATOM 787 O O . ILE A 1 100 ? 21.816 0.638 -11.975 1.00 90.19 100 ILE A O 1
ATOM 791 N N . SER A 1 101 ? 23.374 0.252 -10.411 1.00 86.25 101 SER A N 1
ATOM 792 C CA . SER A 1 101 ? 24.509 0.709 -11.221 1.00 86.25 101 SER A CA 1
ATOM 793 C C . SER A 1 101 ? 24.670 -0.151 -12.474 1.00 86.25 101 SER A C 1
ATOM 795 O O . SER A 1 101 ? 24.795 0.377 -13.579 1.00 86.25 101 SER A O 1
ATOM 797 N N . TYR A 1 102 ? 24.568 -1.476 -12.337 1.00 85.19 102 TYR A N 1
ATOM 798 C CA . TYR A 1 102 ? 24.587 -2.377 -13.487 1.00 85.19 102 TYR A CA 1
ATOM 799 C C . TYR A 1 102 ? 23.422 -2.113 -14.449 1.00 85.19 102 TYR A C 1
ATOM 801 O O . TYR A 1 102 ? 23.619 -2.058 -15.662 1.00 85.19 102 TYR A O 1
ATOM 809 N N . ILE A 1 103 ? 22.210 -1.911 -13.926 1.00 89.31 103 ILE A N 1
ATOM 810 C CA . ILE A 1 103 ? 21.026 -1.584 -14.733 1.00 89.31 103 ILE A CA 1
ATOM 811 C C . ILE A 1 103 ? 21.218 -0.259 -15.475 1.00 89.31 103 ILE A C 1
ATOM 813 O O . ILE A 1 103 ? 20.853 -0.161 -16.644 1.00 89.31 103 ILE A O 1
ATOM 817 N N . GLN A 1 104 ? 21.817 0.748 -14.839 1.00 88.56 104 GLN A N 1
ATOM 818 C CA . GLN A 1 104 ? 22.119 2.033 -15.469 1.00 88.56 104 GLN A CA 1
ATOM 819 C C . GLN A 1 104 ? 23.121 1.877 -16.618 1.00 88.56 104 GLN A C 1
ATOM 821 O O . GLN A 1 104 ? 22.875 2.399 -17.706 1.00 88.56 104 GLN A O 1
ATOM 826 N N . ILE A 1 105 ? 24.192 1.105 -16.417 1.00 82.81 105 ILE A N 1
ATOM 827 C CA . ILE A 1 105 ? 25.168 0.784 -17.467 1.00 82.81 105 ILE A CA 1
ATOM 828 C C . ILE A 1 105 ? 24.486 0.029 -18.615 1.00 82.81 105 ILE A C 1
ATOM 830 O O . ILE A 1 105 ? 24.520 0.462 -19.769 1.00 82.81 105 ILE A O 1
ATOM 834 N N . ARG A 1 106 ? 23.797 -1.076 -18.301 1.00 84.75 106 ARG A N 1
ATOM 835 C CA . ARG A 1 106 ? 23.112 -1.911 -19.295 1.00 84.75 106 ARG A CA 1
ATOM 836 C C . ARG A 1 106 ? 22.004 -1.149 -20.011 1.00 84.75 106 ARG A C 1
ATOM 838 O O . ARG A 1 106 ? 21.769 -1.416 -21.176 1.00 84.75 106 ARG A O 1
ATOM 845 N N . GLY A 1 107 ? 21.336 -0.209 -19.357 1.00 86.00 107 GLY A N 1
ATOM 846 C CA . GLY A 1 107 ? 20.245 0.580 -19.925 1.00 86.00 107 GLY A CA 1
ATOM 847 C C . GLY A 1 107 ? 20.684 1.829 -20.688 1.00 86.00 107 GLY A C 1
ATOM 848 O O . GLY A 1 107 ? 19.823 2.561 -21.174 1.00 86.00 107 GLY A O 1
ATOM 849 N N . GLY A 1 108 ? 21.994 2.087 -20.784 1.00 86.31 108 GLY A N 1
ATOM 850 C CA . GLY A 1 108 ? 22.545 3.246 -21.490 1.00 86.31 108 GLY A CA 1
ATOM 851 C C . GLY A 1 108 ? 22.429 4.571 -20.732 1.00 86.31 108 GLY A C 1
ATOM 852 O O . GLY A 1 108 ? 22.584 5.625 -21.339 1.00 86.31 108 GLY A O 1
ATOM 853 N N . LEU A 1 109 ? 22.166 4.529 -19.422 1.00 88.81 109 LEU A N 1
ATOM 854 C CA . LEU A 1 109 ? 22.152 5.710 -18.550 1.00 88.81 109 LEU A CA 1
ATOM 855 C C . LEU A 1 109 ? 23.567 6.121 -18.104 1.00 88.81 109 LEU A C 1
ATOM 857 O O . LEU A 1 109 ? 23.770 7.274 -17.728 1.00 88.81 109 LEU A O 1
ATOM 861 N N . ASP A 1 110 ? 24.532 5.194 -18.154 1.00 87.06 110 ASP A N 1
ATOM 862 C CA . ASP A 1 110 ? 25.955 5.425 -17.869 1.00 87.06 110 ASP A CA 1
ATOM 863 C C . ASP A 1 110 ? 26.825 4.963 -19.051 1.00 87.06 110 ASP A C 1
ATOM 865 O O . ASP A 1 110 ? 27.224 3.800 -19.150 1.00 87.06 110 ASP A O 1
ATOM 869 N N . ALA A 1 111 ? 27.100 5.888 -19.975 1.00 83.50 111 ALA A N 1
ATOM 870 C CA . ALA A 1 111 ? 27.901 5.613 -21.167 1.00 83.50 111 ALA A CA 1
ATOM 871 C C . ALA A 1 111 ? 29.376 5.321 -20.838 1.00 83.50 111 ALA A C 1
ATOM 873 O O . ALA A 1 111 ? 29.979 4.445 -21.459 1.00 83.50 111 ALA A O 1
ATOM 874 N N . ASP A 1 112 ? 29.949 6.013 -19.849 1.00 81.75 112 ASP A N 1
ATOM 875 C CA . ASP A 1 112 ? 31.346 5.824 -19.449 1.00 81.75 112 ASP A CA 1
ATOM 876 C C . ASP A 1 112 ? 31.537 4.455 -18.785 1.00 81.75 112 ASP A C 1
ATOM 878 O O . ASP A 1 112 ? 32.512 3.751 -19.060 1.00 81.75 112 ASP A O 1
ATOM 882 N N . GLY A 1 113 ? 30.582 4.048 -17.943 1.00 74.69 113 GLY A N 1
ATOM 883 C CA . GLY A 1 113 ? 30.514 2.698 -17.394 1.00 74.69 113 GLY A CA 1
ATOM 884 C C . GLY A 1 113 ? 30.349 1.637 -18.478 1.00 74.69 113 GLY A C 1
ATOM 885 O O . GLY A 1 113 ? 31.083 0.655 -18.471 1.00 74.69 113 GLY A O 1
ATOM 886 N N . ALA A 1 114 ? 29.472 1.852 -19.462 1.00 71.62 114 ALA A N 1
ATOM 887 C CA . ALA A 1 114 ? 29.278 0.909 -20.567 1.00 71.62 114 ALA A CA 1
ATOM 888 C C . ALA A 1 114 ? 30.557 0.677 -21.387 1.00 71.62 114 ALA A C 1
ATOM 890 O O . ALA A 1 114 ? 30.876 -0.466 -21.714 1.00 71.62 114 ALA A O 1
ATOM 891 N N . VAL A 1 115 ? 31.318 1.739 -21.676 1.00 72.75 115 VAL A N 1
ATOM 892 C CA . VAL A 1 115 ? 32.612 1.635 -22.372 1.00 72.75 115 VAL A CA 1
ATOM 893 C C . VAL A 1 115 ? 33.644 0.907 -21.514 1.00 72.75 115 VAL A C 1
ATOM 895 O O . VAL A 1 115 ? 34.321 0.010 -22.011 1.00 72.75 115 VAL A O 1
ATOM 898 N N . ARG A 1 116 ? 33.758 1.276 -20.233 1.00 75.25 116 ARG A N 1
ATOM 899 C CA . ARG A 1 116 ? 34.723 0.680 -19.298 1.00 75.25 116 ARG A CA 1
ATOM 900 C C . ARG A 1 116 ? 34.484 -0.817 -19.098 1.00 75.25 116 ARG A C 1
ATOM 902 O O . ARG A 1 116 ? 35.434 -1.586 -19.163 1.00 75.25 116 ARG A O 1
ATOM 909 N N . GLU A 1 117 ? 33.230 -1.208 -18.908 1.00 67.25 117 GLU A N 1
ATOM 910 C CA . GLU A 1 117 ? 32.829 -2.594 -18.636 1.00 67.25 117 GLU A CA 1
ATOM 911 C C . GLU A 1 117 ? 32.548 -3.402 -19.918 1.00 67.25 117 GLU A C 1
ATOM 913 O O . GLU A 1 117 ? 32.137 -4.556 -19.849 1.00 67.25 117 GLU A O 1
ATO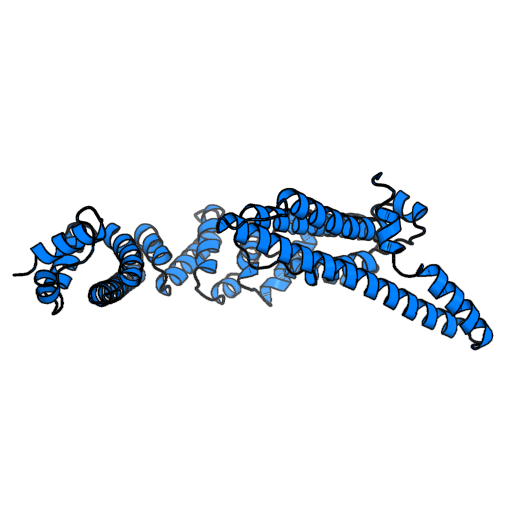M 918 N N . GLN A 1 118 ? 32.726 -2.802 -21.102 1.00 68.44 118 GLN A N 1
ATOM 919 C CA . GLN A 1 118 ? 32.448 -3.420 -22.409 1.00 68.44 118 GLN A CA 1
ATOM 920 C C . GLN A 1 118 ? 31.017 -3.983 -22.540 1.00 68.44 118 GLN A C 1
ATOM 922 O O . GLN A 1 118 ? 30.762 -4.981 -23.223 1.00 68.44 118 GLN A O 1
ATOM 927 N N . ILE A 1 119 ? 30.048 -3.322 -21.904 1.00 70.19 119 ILE A N 1
ATOM 928 C CA . ILE A 1 119 ? 28.637 -3.706 -21.943 1.00 70.19 119 ILE A CA 1
ATOM 929 C C . ILE A 1 119 ? 27.949 -2.930 -23.062 1.00 70.19 119 ILE A C 1
ATOM 931 O O . ILE A 1 119 ? 27.870 -1.705 -23.034 1.00 70.19 119 ILE A O 1
ATOM 935 N N . LEU A 1 120 ? 27.379 -3.645 -24.034 1.00 76.06 120 LEU A N 1
ATOM 936 C CA . LEU A 1 120 ? 26.504 -3.024 -25.027 1.00 76.06 120 LEU A CA 1
ATOM 937 C C . LEU A 1 120 ? 25.209 -2.543 -24.339 1.00 76.06 120 LEU A C 1
ATOM 939 O O . LEU A 1 120 ? 24.585 -3.349 -23.649 1.00 76.06 120 LEU A O 1
ATOM 943 N N . PRO A 1 121 ? 24.762 -1.291 -24.514 1.00 80.44 121 PRO A N 1
ATOM 944 C CA . PRO A 1 121 ? 23.485 -0.854 -23.957 1.00 80.44 121 PRO A CA 1
ATOM 945 C C . PRO A 1 121 ? 22.278 -1.537 -24.618 1.00 80.44 121 PRO A C 1
ATOM 947 O O . PRO A 1 121 ? 22.220 -1.692 -25.835 1.00 80.44 121 PRO A O 1
ATOM 950 N N . ASP A 1 122 ? 21.303 -1.926 -23.805 1.00 85.06 122 ASP A N 1
ATOM 951 C CA . ASP A 1 122 ? 20.010 -2.489 -24.181 1.00 85.06 122 ASP A CA 1
ATOM 952 C C . ASP A 1 122 ? 18.975 -2.145 -23.100 1.00 85.06 122 ASP A C 1
ATOM 954 O O . ASP A 1 122 ? 18.916 -2.750 -22.020 1.00 85.06 122 ASP A O 1
ATOM 958 N N . PHE A 1 123 ? 18.145 -1.154 -23.417 1.00 86.75 123 PHE A N 1
ATOM 959 C CA . PHE A 1 123 ? 17.099 -0.660 -22.531 1.00 86.75 123 PHE A CA 1
ATOM 960 C C . PHE A 1 123 ? 16.097 -1.753 -22.127 1.00 86.75 123 PHE A C 1
ATOM 962 O O . PHE A 1 123 ? 15.736 -1.834 -20.954 1.00 86.75 123 PHE A O 1
ATOM 969 N N . MET A 1 124 ? 15.648 -2.604 -23.058 1.00 87.25 124 MET A N 1
ATOM 970 C CA . MET A 1 124 ? 14.606 -3.595 -22.759 1.00 87.25 124 MET A CA 1
ATOM 971 C C . MET A 1 124 ? 15.129 -4.675 -21.817 1.00 87.25 124 MET A C 1
ATOM 973 O O . MET A 1 124 ? 14.418 -5.100 -20.904 1.00 87.25 124 MET A O 1
ATOM 977 N N . VAL A 1 125 ? 16.379 -5.103 -22.006 1.00 84.88 125 VAL A N 1
ATOM 978 C CA . VAL A 1 125 ? 17.026 -6.047 -21.089 1.00 84.88 125 VAL A CA 1
ATOM 979 C C . VAL A 1 125 ? 17.213 -5.418 -19.710 1.00 84.88 125 VAL A C 1
ATOM 981 O O . VAL A 1 125 ? 16.888 -6.064 -18.717 1.00 84.88 125 VAL A O 1
ATOM 984 N N . ALA A 1 126 ? 17.665 -4.162 -19.634 1.00 88.19 126 ALA A N 1
ATOM 985 C CA . ALA A 1 126 ? 17.821 -3.454 -18.363 1.00 88.19 126 ALA A CA 1
ATOM 986 C C . ALA A 1 126 ? 16.486 -3.298 -17.615 1.00 88.19 126 ALA A C 1
ATOM 988 O O . ALA A 1 126 ? 16.402 -3.637 -16.437 1.00 88.19 126 ALA A O 1
ATOM 989 N N . PHE A 1 127 ? 15.428 -2.868 -18.310 1.00 92.31 127 PHE A N 1
ATOM 990 C CA . PHE A 1 127 ? 14.093 -2.693 -17.735 1.00 92.31 127 PHE A CA 1
ATOM 991 C C . PHE A 1 127 ? 13.524 -4.011 -17.190 1.00 92.31 127 PHE A C 1
ATOM 993 O O . PHE A 1 127 ? 13.008 -4.060 -16.074 1.00 92.31 127 PHE A O 1
ATOM 1000 N N . ASN A 1 128 ? 13.625 -5.097 -17.963 1.00 90.06 128 ASN A N 1
ATOM 1001 C CA . ASN A 1 128 ? 13.118 -6.404 -17.541 1.00 90.06 128 ASN A CA 1
ATOM 1002 C C . ASN A 1 128 ? 13.917 -6.980 -16.368 1.00 90.06 128 ASN A C 1
ATOM 1004 O O . ASN A 1 128 ? 13.319 -7.547 -15.454 1.00 90.06 128 ASN A O 1
ATOM 1008 N N . LEU A 1 129 ? 15.242 -6.801 -16.371 1.00 87.56 129 LEU A N 1
ATOM 1009 C CA . LEU A 1 129 ? 16.094 -7.200 -15.256 1.00 87.56 129 LEU A CA 1
ATOM 1010 C C . LEU A 1 129 ? 15.725 -6.425 -13.988 1.00 87.56 129 LEU A C 1
ATOM 1012 O O . LEU A 1 129 ? 15.536 -7.026 -12.937 1.00 87.56 129 LEU A O 1
ATOM 1016 N N . GLU A 1 130 ? 15.553 -5.107 -14.083 1.00 92.69 130 GLU A N 1
ATOM 1017 C CA . GLU A 1 130 ? 15.137 -4.276 -12.954 1.00 92.69 130 GLU A CA 1
ATOM 1018 C C . GLU A 1 130 ? 13.786 -4.722 -12.376 1.00 92.69 130 GLU A C 1
ATOM 1020 O O . GLU A 1 130 ? 13.637 -4.883 -11.161 1.00 92.69 130 GLU A O 1
ATOM 1025 N N . LEU A 1 131 ? 12.812 -4.990 -13.253 1.00 93.12 131 LEU A N 1
ATOM 1026 C CA . LEU A 1 131 ? 11.488 -5.495 -12.883 1.00 93.12 131 LEU A CA 1
ATOM 1027 C C . LEU A 1 131 ? 11.570 -6.841 -12.165 1.00 93.12 131 LEU A C 1
ATOM 1029 O O . LEU A 1 131 ? 10.869 -7.071 -11.177 1.00 93.12 131 LEU A O 1
ATOM 1033 N N . GLU A 1 132 ? 12.430 -7.728 -12.649 1.00 89.94 132 GLU A N 1
ATOM 1034 C CA . GLU A 1 132 ? 12.692 -9.016 -12.030 1.00 89.94 132 GLU A CA 1
ATOM 1035 C C . GLU A 1 132 ? 13.347 -8.866 -10.651 1.00 89.94 132 GLU A C 1
ATOM 1037 O O . GLU A 1 132 ? 12.867 -9.467 -9.687 1.00 89.94 132 GLU A O 1
ATOM 1042 N N . MET A 1 133 ? 14.379 -8.027 -10.525 1.00 90.00 133 MET A N 1
ATOM 1043 C CA . MET A 1 133 ? 15.070 -7.784 -9.255 1.00 90.00 133 MET A CA 1
ATOM 1044 C C . MET A 1 133 ? 14.116 -7.209 -8.206 1.00 90.00 133 MET A C 1
ATOM 1046 O O . MET A 1 133 ? 14.017 -7.747 -7.101 1.00 90.00 133 MET A O 1
ATOM 1050 N N . LEU A 1 134 ? 13.336 -6.183 -8.562 1.00 92.12 134 LEU A N 1
ATOM 1051 C CA . LEU A 1 134 ? 12.357 -5.580 -7.657 1.00 92.12 134 LEU A CA 1
ATOM 1052 C C . LEU A 1 134 ? 11.303 -6.594 -7.179 1.00 92.12 134 LEU A C 1
ATOM 1054 O O . LEU A 1 134 ? 10.872 -6.531 -6.028 1.00 92.12 134 LEU A O 1
ATOM 1058 N N . ARG A 1 135 ? 10.889 -7.534 -8.041 1.00 90.44 135 ARG A N 1
ATOM 1059 C CA . ARG A 1 135 ? 9.915 -8.587 -7.701 1.00 90.44 135 ARG A CA 1
ATOM 1060 C C . ARG A 1 135 ? 10.517 -9.715 -6.856 1.00 90.44 135 ARG A C 1
ATOM 1062 O O . ARG A 1 135 ? 9.798 -10.295 -6.043 1.00 90.44 135 ARG A O 1
ATOM 1069 N N . ARG A 1 136 ? 11.796 -10.055 -7.051 1.00 90.06 136 ARG A N 1
ATOM 1070 C CA . ARG A 1 136 ? 12.469 -11.155 -6.333 1.00 90.06 136 ARG A CA 1
ATOM 1071 C C . ARG A 1 136 ? 13.042 -10.738 -4.975 1.00 90.06 136 ARG A C 1
ATOM 1073 O O . ARG A 1 136 ? 13.160 -11.596 -4.095 1.00 90.06 136 ARG A O 1
ATOM 1080 N N . ILE A 1 137 ? 13.368 -9.458 -4.776 1.00 92.06 137 ILE A N 1
ATOM 1081 C CA . ILE A 1 137 ? 13.737 -8.933 -3.455 1.00 92.06 137 ILE A CA 1
ATOM 1082 C C . ILE A 1 137 ? 12.492 -8.949 -2.563 1.00 92.06 137 ILE A C 1
ATOM 1084 O O . ILE A 1 137 ? 11.525 -8.210 -2.764 1.00 92.06 137 ILE A O 1
ATOM 1088 N N . LYS A 1 138 ? 12.512 -9.819 -1.557 1.00 91.00 138 LYS A N 1
ATOM 1089 C CA . LYS A 1 138 ? 11.431 -9.980 -0.595 1.00 91.00 138 LYS A CA 1
ATOM 1090 C C . LYS A 1 138 ? 11.590 -8.915 0.468 1.00 91.00 138 LYS A C 1
ATOM 1092 O O . LYS A 1 138 ? 12.577 -8.895 1.187 1.00 91.00 138 LYS A O 1
ATOM 1097 N N . TRP A 1 139 ? 10.584 -8.063 0.592 1.00 90.06 139 TRP A N 1
ATOM 1098 C CA . TRP A 1 139 ? 10.480 -7.104 1.682 1.00 90.06 139 TRP A CA 1
ATOM 1099 C C . TRP A 1 139 ? 9.559 -7.683 2.764 1.00 90.06 139 TRP A C 1
ATOM 1101 O O . TRP A 1 139 ? 8.340 -7.568 2.597 1.00 90.06 139 TRP A O 1
ATOM 1111 N N . PRO A 1 140 ? 10.089 -8.290 3.854 1.00 87.62 140 PRO A N 1
ATOM 1112 C CA . PRO A 1 140 ? 9.282 -8.759 4.976 1.00 87.62 140 PRO A CA 1
ATOM 1113 C C . PRO A 1 140 ? 8.236 -7.738 5.430 1.00 87.62 140 PRO A C 1
ATOM 1115 O O . PRO A 1 140 ? 8.494 -6.526 5.460 1.00 87.62 140 PRO A O 1
ATOM 1118 N N . ASP A 1 141 ? 7.056 -8.222 5.812 1.00 85.31 141 ASP A N 1
ATOM 1119 C CA . ASP A 1 141 ? 6.031 -7.380 6.422 1.00 85.31 141 ASP A CA 1
ATOM 1120 C C . ASP A 1 141 ? 6.406 -7.096 7.882 1.00 85.31 141 ASP A C 1
ATOM 1122 O O . ASP A 1 141 ? 6.029 -7.812 8.809 1.00 85.31 141 ASP A O 1
ATOM 1126 N N . PHE A 1 142 ? 7.257 -6.087 8.069 1.00 89.12 142 PHE A N 1
ATOM 1127 C CA . PHE A 1 142 ? 7.818 -5.719 9.361 1.00 89.12 142 PHE A CA 1
ATOM 1128 C C . PHE A 1 142 ? 7.627 -4.227 9.637 1.00 89.12 142 PHE A C 1
ATOM 1130 O O . PHE A 1 142 ? 8.070 -3.363 8.877 1.00 89.12 142 PHE A O 1
ATOM 1137 N N . ASN A 1 143 ? 6.967 -3.906 10.750 1.00 87.00 143 ASN A N 1
ATOM 1138 C CA . ASN A 1 143 ? 6.594 -2.536 11.096 1.00 87.00 143 ASN A CA 1
ATOM 1139 C C . ASN A 1 143 ? 7.597 -1.904 12.076 1.00 87.00 143 ASN A C 1
ATOM 1141 O O . ASN A 1 143 ? 7.290 -1.676 13.245 1.00 87.00 143 ASN A O 1
ATOM 1145 N N . HIS A 1 144 ? 8.811 -1.624 11.594 1.00 89.94 144 HIS A N 1
ATOM 1146 C CA . HIS A 1 144 ? 9.831 -0.879 12.337 1.00 89.94 144 HIS A CA 1
ATOM 1147 C C . HIS A 1 144 ? 10.314 0.329 11.532 1.00 89.94 144 HIS A C 1
ATOM 1149 O O . HIS A 1 144 ? 10.636 0.207 10.351 1.00 89.94 144 HIS A O 1
ATOM 1155 N N . LYS A 1 145 ? 10.413 1.504 12.171 1.00 89.75 145 LYS A N 1
ATOM 1156 C CA . LYS A 1 145 ? 10.696 2.787 11.496 1.00 89.75 145 LYS A CA 1
ATOM 1157 C C . LYS A 1 145 ? 11.938 2.739 10.596 1.00 89.75 145 LYS A C 1
ATOM 1159 O O . LYS A 1 145 ? 11.871 3.199 9.459 1.00 89.75 145 LYS A O 1
ATOM 1164 N N . SER A 1 146 ? 13.049 2.184 11.086 1.00 88.12 146 SER A N 1
ATOM 1165 C CA . SER A 1 146 ? 14.302 2.086 10.315 1.00 88.12 146 SER A CA 1
ATOM 1166 C C . SER A 1 146 ? 14.166 1.168 9.099 1.00 88.12 146 SER A C 1
ATOM 1168 O O . SER A 1 146 ? 14.564 1.541 8.002 1.00 88.12 146 SER A O 1
ATOM 1170 N N . TYR A 1 147 ? 13.503 0.021 9.263 1.00 92.25 147 TYR A N 1
ATOM 1171 C CA . TYR A 1 147 ? 13.243 -0.912 8.169 1.00 92.25 147 TYR A CA 1
ATOM 1172 C C . TYR A 1 147 ? 12.314 -0.311 7.106 1.00 92.25 147 TYR A C 1
ATOM 1174 O O . TYR A 1 147 ? 12.594 -0.392 5.912 1.00 92.25 147 TYR A O 1
ATOM 1182 N N . LEU A 1 148 ? 11.245 0.374 7.523 1.00 91.69 148 LEU A N 1
ATOM 1183 C CA . LEU A 1 148 ? 10.342 1.062 6.598 1.00 91.69 148 LEU A CA 1
ATOM 1184 C C . LEU A 1 148 ? 11.055 2.172 5.816 1.00 91.69 148 LEU A C 1
ATOM 1186 O O . LEU A 1 148 ? 10.760 2.374 4.638 1.00 91.69 148 LEU A O 1
ATOM 1190 N N . ARG A 1 149 ? 12.005 2.878 6.447 1.00 92.69 149 ARG A N 1
ATOM 1191 C CA . ARG A 1 149 ? 12.862 3.857 5.768 1.00 92.69 149 ARG A CA 1
ATOM 1192 C C . ARG A 1 149 ? 13.748 3.177 4.725 1.00 92.69 149 ARG A C 1
ATOM 1194 O O . ARG A 1 149 ? 13.709 3.608 3.580 1.00 92.69 149 ARG A O 1
ATOM 1201 N N . LEU A 1 150 ? 14.480 2.126 5.101 1.00 93.94 150 LEU A N 1
ATOM 1202 C CA . LEU A 1 150 ? 15.330 1.344 4.195 1.00 93.94 150 LEU A CA 1
ATOM 1203 C C . LEU A 1 150 ? 14.542 0.870 2.966 1.00 93.94 150 LEU A C 1
ATOM 1205 O O . LEU A 1 150 ? 14.895 1.200 1.835 1.00 93.94 150 LEU A O 1
ATOM 1209 N N . ARG A 1 151 ? 13.415 0.185 3.197 1.00 93.75 151 ARG A N 1
ATOM 1210 C CA . ARG A 1 151 ? 12.517 -0.300 2.142 1.00 93.75 151 ARG A CA 1
ATOM 1211 C C . ARG A 1 151 ? 12.067 0.825 1.217 1.00 93.75 151 ARG A C 1
ATOM 1213 O O . ARG A 1 151 ? 12.108 0.676 -0.001 1.00 93.75 151 ARG A O 1
ATOM 1220 N N . LYS A 1 152 ? 11.637 1.957 1.781 1.00 92.25 152 LYS A N 1
ATOM 1221 C CA . LYS A 1 152 ? 11.197 3.115 0.994 1.00 92.25 152 LYS A CA 1
ATOM 1222 C C . LYS A 1 152 ? 12.334 3.675 0.137 1.00 92.25 152 LYS A C 1
ATOM 1224 O O . LYS A 1 152 ? 12.100 3.979 -1.027 1.00 92.25 152 LYS A O 1
ATOM 1229 N N . THR A 1 153 ? 13.537 3.811 0.692 1.00 93.44 153 THR A N 1
ATOM 1230 C CA . THR A 1 153 ? 14.706 4.312 -0.042 1.00 93.44 153 THR A CA 1
ATOM 1231 C C . THR A 1 153 ? 15.068 3.388 -1.201 1.00 93.44 153 THR A C 1
ATOM 1233 O O . THR A 1 153 ? 15.197 3.866 -2.324 1.00 93.44 153 THR A O 1
ATOM 1236 N N . ALA A 1 154 ? 15.153 2.077 -0.963 1.00 94.12 154 ALA A N 1
ATOM 1237 C CA . ALA A 1 154 ? 15.465 1.099 -2.003 1.00 94.12 154 ALA A CA 1
ATOM 1238 C C . ALA A 1 154 ? 14.410 1.088 -3.122 1.00 94.12 154 ALA A C 1
ATOM 1240 O O . ALA A 1 154 ? 14.754 1.219 -4.292 1.00 94.12 154 ALA A O 1
ATOM 1241 N N . ILE A 1 155 ? 13.117 1.021 -2.778 1.00 92.88 155 ILE A N 1
ATOM 1242 C CA . ILE A 1 155 ? 12.031 1.064 -3.773 1.00 92.88 155 ILE A CA 1
ATOM 1243 C C . ILE A 1 155 ? 12.067 2.375 -4.570 1.00 92.88 155 ILE A C 1
ATOM 1245 O O . ILE A 1 155 ? 11.877 2.361 -5.782 1.00 92.88 155 ILE A O 1
ATOM 1249 N N . ASN A 1 156 ? 12.350 3.509 -3.925 1.00 93.38 156 ASN A N 1
ATOM 1250 C CA . ASN A 1 156 ? 12.474 4.785 -4.626 1.00 93.38 156 ASN A CA 1
ATOM 1251 C C . ASN A 1 156 ? 13.646 4.804 -5.620 1.00 93.38 156 ASN A C 1
ATOM 1253 O O . ASN A 1 156 ? 13.509 5.429 -6.670 1.00 93.38 156 ASN A O 1
ATOM 1257 N N . LEU A 1 157 ? 14.770 4.141 -5.322 1.00 94.69 157 LEU A N 1
ATOM 1258 C CA . LEU A 1 157 ? 15.891 4.024 -6.264 1.00 94.69 157 LEU A CA 1
ATOM 1259 C C . LEU A 1 157 ? 15.491 3.247 -7.519 1.00 94.69 157 LEU A C 1
ATOM 1261 O O . LEU A 1 157 ? 15.756 3.725 -8.620 1.00 94.69 157 LEU A O 1
ATOM 1265 N N . PHE A 1 158 ? 14.787 2.122 -7.357 1.00 95.12 158 PHE A N 1
ATOM 1266 C CA . PHE A 1 158 ? 14.206 1.384 -8.483 1.00 95.12 158 PHE A CA 1
ATOM 1267 C C . PHE A 1 158 ? 13.251 2.279 -9.289 1.00 95.12 158 PHE A C 1
ATOM 1269 O O . PHE A 1 158 ? 13.433 2.526 -10.473 1.00 95.12 158 PHE A O 1
ATOM 1276 N N . PHE A 1 159 ? 12.264 2.900 -8.641 1.00 95.81 159 PHE A N 1
ATOM 1277 C CA . PHE A 1 159 ? 11.295 3.750 -9.347 1.00 95.81 159 PHE A CA 1
ATOM 1278 C C . PHE A 1 159 ? 11.952 4.932 -10.077 1.00 95.81 159 PHE A C 1
ATOM 1280 O O . PHE A 1 159 ? 11.520 5.306 -11.166 1.00 95.81 159 PHE A O 1
ATOM 1287 N N . THR A 1 160 ? 13.006 5.510 -9.506 1.00 96.19 160 THR A N 1
ATOM 1288 C CA . THR A 1 160 ? 13.768 6.586 -10.153 1.00 96.19 160 THR A CA 1
ATOM 1289 C C . THR A 1 160 ? 14.540 6.064 -11.364 1.00 96.19 160 THR A C 1
ATOM 1291 O O . THR A 1 160 ? 14.532 6.704 -12.414 1.00 96.19 160 THR A O 1
ATOM 1294 N N . THR A 1 161 ? 15.144 4.879 -11.259 1.00 95.94 161 THR A N 1
ATOM 1295 C CA . THR A 1 161 ? 15.898 4.250 -12.352 1.00 95.94 161 THR A CA 1
ATOM 1296 C C . THR A 1 161 ? 14.977 3.842 -13.500 1.00 95.94 161 THR A C 1
ATOM 1298 O O . THR A 1 161 ? 15.221 4.272 -14.627 1.00 95.94 161 THR A O 1
ATOM 1301 N N . PHE A 1 162 ? 13.839 3.193 -13.225 1.00 96.38 162 PHE A N 1
ATOM 1302 C CA . PHE A 1 162 ? 12.787 2.960 -14.222 1.00 96.38 162 PHE A CA 1
ATOM 1303 C C . PHE A 1 162 ? 12.370 4.233 -14.961 1.00 96.38 162 PHE A C 1
ATOM 1305 O O . PHE A 1 162 ? 12.251 4.238 -16.188 1.00 96.38 162 PHE A O 1
ATOM 1312 N N . ALA A 1 163 ? 12.132 5.322 -14.224 1.00 96.12 163 ALA A N 1
ATOM 1313 C CA . ALA A 1 163 ? 11.731 6.585 -14.825 1.00 96.12 163 ALA A CA 1
ATOM 1314 C C . ALA A 1 163 ? 12.833 7.158 -15.726 1.00 96.12 163 ALA A C 1
ATOM 1316 O O . ALA A 1 163 ? 12.527 7.626 -16.821 1.00 96.12 163 ALA A O 1
ATOM 1317 N N . HIS A 1 164 ? 14.103 7.089 -15.318 1.00 95.00 164 HIS A N 1
ATOM 1318 C CA . HIS A 1 164 ? 15.228 7.508 -16.158 1.00 95.00 164 HIS A CA 1
ATOM 1319 C C . HIS A 1 164 ? 15.359 6.658 -17.418 1.00 95.00 164 HIS A C 1
ATOM 1321 O O . HIS A 1 164 ? 15.453 7.226 -18.507 1.00 95.00 164 HIS A O 1
ATOM 1327 N N . LEU A 1 165 ? 15.285 5.331 -17.282 1.00 93.12 165 LEU A N 1
ATOM 1328 C CA . LEU A 1 165 ? 15.309 4.402 -18.406 1.00 93.12 165 LEU A CA 1
ATOM 1329 C C . LEU A 1 165 ? 14.213 4.754 -19.418 1.00 93.12 165 LEU A C 1
ATOM 1331 O O . LEU A 1 165 ? 14.510 4.936 -20.596 1.00 93.12 165 LEU A O 1
ATOM 1335 N N . ILE A 1 166 ? 12.970 4.932 -18.963 1.00 94.12 166 ILE A N 1
ATOM 1336 C CA . ILE A 1 166 ? 11.835 5.278 -19.831 1.00 94.12 166 ILE A CA 1
ATOM 1337 C C . ILE A 1 166 ? 11.989 6.678 -20.443 1.00 94.12 166 ILE A C 1
ATOM 1339 O O . ILE A 1 166 ? 11.766 6.851 -21.639 1.00 94.12 166 ILE A O 1
ATOM 1343 N N . ASN A 1 167 ? 12.355 7.684 -19.645 1.00 93.00 167 ASN A N 1
ATOM 1344 C CA . ASN A 1 167 ? 12.444 9.072 -20.101 1.00 93.00 167 ASN A CA 1
ATOM 1345 C C . ASN A 1 167 ? 13.534 9.263 -21.163 1.00 93.00 167 ASN A C 1
ATOM 1347 O O . ASN A 1 167 ? 13.304 9.987 -22.129 1.00 93.00 167 ASN A O 1
ATOM 1351 N N . GLN A 1 168 ? 14.702 8.639 -20.987 1.00 88.81 168 GLN A N 1
ATOM 1352 C CA . GLN A 1 168 ? 15.822 8.771 -21.923 1.00 88.81 168 GLN A CA 1
ATOM 1353 C C . GLN A 1 168 ? 15.648 7.899 -23.170 1.00 88.81 168 GLN A C 1
ATOM 1355 O O . GLN A 1 168 ? 16.083 8.293 -24.247 1.00 88.81 168 GLN A O 1
ATOM 1360 N N . ASN A 1 169 ? 14.957 6.758 -23.055 1.00 82.81 169 ASN A N 1
ATOM 1361 C CA . ASN A 1 169 ? 14.789 5.816 -24.164 1.00 82.81 169 ASN A CA 1
ATOM 1362 C C . ASN A 1 169 ? 13.435 5.908 -24.877 1.00 82.81 169 ASN A C 1
ATOM 1364 O O . ASN A 1 169 ? 13.132 5.080 -25.731 1.00 82.81 169 ASN A O 1
ATOM 1368 N N . ALA A 1 170 ? 12.627 6.932 -24.591 1.00 76.12 170 ALA A N 1
ATOM 1369 C CA . ALA A 1 170 ? 11.291 7.103 -25.166 1.00 76.12 170 ALA A CA 1
ATOM 1370 C C . ALA A 1 170 ? 11.266 7.091 -26.707 1.00 76.12 170 ALA A C 1
ATOM 1372 O O . ALA A 1 170 ? 10.302 6.623 -27.307 1.00 76.12 170 ALA A O 1
ATOM 1373 N N . THR A 1 171 ? 12.331 7.583 -27.345 1.00 73.81 171 THR A N 1
ATOM 1374 C CA . THR A 1 171 ? 12.506 7.611 -28.807 1.00 73.81 171 THR A CA 1
ATOM 1375 C C . THR A 1 171 ? 13.138 6.343 -29.378 1.00 73.81 171 THR A C 1
ATOM 1377 O O . THR A 1 171 ? 13.191 6.193 -30.594 1.00 73.81 171 THR A O 1
ATOM 1380 N N . HIS A 1 172 ? 13.631 5.447 -28.521 1.00 71.69 172 HIS A N 1
ATOM 1381 C CA . HIS A 1 172 ? 14.309 4.204 -28.896 1.00 71.69 172 HIS A CA 1
ATOM 1382 C C . HIS A 1 172 ? 13.391 2.978 -28.835 1.00 71.69 172 HIS A C 1
ATOM 1384 O O . HIS A 1 172 ? 13.806 1.882 -29.201 1.00 71.69 172 HIS A O 1
ATOM 1390 N N . PHE A 1 173 ? 12.136 3.147 -28.411 1.00 74.88 173 PHE A N 1
ATOM 1391 C CA . PHE A 1 173 ? 11.139 2.091 -28.526 1.00 74.88 173 PHE A CA 1
ATOM 1392 C C . PHE A 1 173 ? 10.841 1.799 -29.996 1.00 74.88 173 PHE A C 1
ATOM 1394 O O . PHE A 1 173 ? 10.428 2.682 -30.744 1.00 74.88 173 PHE A O 1
ATOM 1401 N N . GLU A 1 174 ? 10.978 0.532 -30.382 1.00 72.25 174 GLU A N 1
ATOM 1402 C CA . GLU A 1 174 ? 10.670 0.063 -31.739 1.00 72.25 174 GLU A CA 1
ATOM 1403 C C . GLU A 1 174 ? 9.203 0.307 -32.123 1.00 72.25 174 GLU A C 1
ATOM 1405 O O . GLU A 1 174 ? 8.879 0.493 -33.294 1.00 72.25 174 GLU A O 1
ATOM 1410 N N . ASN A 1 175 ? 8.298 0.298 -31.138 1.00 79.31 175 ASN A N 1
ATOM 1411 C CA . ASN A 1 175 ? 6.874 0.545 -31.327 1.00 79.31 175 ASN A CA 1
ATOM 1412 C C . ASN A 1 175 ? 6.192 1.011 -30.023 1.00 79.31 175 ASN A C 1
ATOM 1414 O O . ASN A 1 175 ? 6.716 0.857 -28.917 1.00 79.31 175 ASN A O 1
ATOM 1418 N N . ALA A 1 176 ? 4.981 1.560 -30.160 1.00 82.56 176 ALA A N 1
ATOM 1419 C CA . ALA A 1 176 ? 4.176 2.041 -29.034 1.00 82.56 176 ALA A CA 1
ATOM 1420 C C . ALA A 1 176 ? 3.717 0.920 -28.079 1.00 82.56 176 ALA A C 1
ATOM 1422 O O . ALA A 1 176 ? 3.445 1.191 -26.909 1.00 82.56 176 ALA A O 1
ATOM 1423 N N . GLU A 1 177 ? 3.643 -0.328 -28.549 1.00 87.19 177 GLU A N 1
ATOM 1424 C CA . GLU A 1 177 ? 3.221 -1.479 -27.743 1.00 87.19 177 GLU A CA 1
ATOM 1425 C C . GLU A 1 177 ? 4.273 -1.849 -26.687 1.00 87.19 177 GLU A C 1
ATOM 1427 O O . GLU A 1 177 ? 3.926 -2.133 -25.540 1.00 87.19 177 GLU A O 1
ATOM 1432 N N . SER A 1 178 ? 5.561 -1.782 -27.027 1.00 87.25 178 SER A N 1
ATOM 1433 C CA . SER A 1 178 ? 6.653 -2.015 -26.076 1.00 87.25 178 SER A CA 1
ATOM 1434 C C . SER A 1 178 ? 6.647 -0.976 -24.952 1.00 87.25 178 SER A C 1
ATOM 1436 O O . SER A 1 178 ? 6.723 -1.338 -23.777 1.00 87.25 178 SER A O 1
ATOM 1438 N N . LEU A 1 179 ? 6.453 0.307 -25.286 1.00 90.06 179 LEU A N 1
ATOM 1439 C CA . LEU A 1 179 ? 6.297 1.364 -24.282 1.00 90.06 179 LEU A CA 1
ATOM 1440 C C . LEU A 1 179 ? 5.055 1.123 -23.418 1.00 90.06 179 LEU A C 1
ATOM 1442 O O . LEU A 1 179 ? 5.132 1.226 -22.195 1.00 90.06 179 LEU A O 1
ATOM 1446 N N . TYR A 1 180 ? 3.927 0.759 -24.033 1.00 92.31 180 TYR A N 1
ATOM 1447 C CA . TYR A 1 180 ? 2.704 0.424 -23.310 1.00 92.31 180 TYR A CA 1
ATOM 1448 C C . TYR A 1 180 ? 2.936 -0.694 -22.283 1.00 92.31 180 TYR A C 1
ATOM 1450 O O . TYR A 1 180 ? 2.558 -0.530 -21.127 1.00 92.31 180 TYR A O 1
ATOM 1458 N N . LYS A 1 181 ? 3.612 -1.789 -22.657 1.00 91.56 181 LYS A N 1
ATOM 1459 C CA . LYS A 1 181 ? 3.910 -2.919 -21.753 1.00 91.56 181 LYS A CA 1
ATOM 1460 C C . LYS A 1 181 ? 4.821 -2.524 -20.587 1.00 91.56 181 LYS A C 1
ATOM 1462 O O . LYS A 1 181 ? 4.568 -2.933 -19.449 1.00 91.56 181 LYS A O 1
ATOM 1467 N N . CYS A 1 182 ? 5.844 -1.704 -20.838 1.00 93.12 182 CYS A N 1
ATOM 1468 C CA . CYS A 1 182 ? 6.692 -1.155 -19.776 1.00 93.12 182 CYS A CA 1
ATOM 1469 C C . CYS A 1 182 ? 5.864 -0.310 -18.800 1.00 93.12 182 CYS A C 1
ATOM 1471 O O . CYS A 1 182 ? 5.889 -0.540 -17.592 1.00 93.12 182 CYS A O 1
ATOM 1473 N N . LEU A 1 183 ? 5.069 0.627 -19.321 1.00 94.81 183 LEU A N 1
ATOM 1474 C CA . LEU A 1 183 ? 4.211 1.486 -18.509 1.00 94.81 183 LEU A CA 1
ATOM 1475 C C . LEU A 1 183 ? 3.162 0.678 -17.736 1.00 94.81 183 LEU A C 1
ATOM 1477 O O . LEU A 1 183 ? 2.977 0.921 -16.549 1.00 94.81 183 LEU A O 1
ATOM 1481 N N . GLN A 1 184 ? 2.533 -0.318 -18.357 1.00 94.44 184 GLN A N 1
ATOM 1482 C CA . GLN A 1 184 ? 1.571 -1.209 -17.708 1.00 94.44 184 GLN A CA 1
ATOM 1483 C C . GLN A 1 184 ? 2.202 -1.953 -16.524 1.00 94.44 184 GLN A C 1
ATOM 1485 O O . GLN A 1 184 ? 1.621 -1.968 -15.440 1.00 94.44 184 GLN A O 1
ATOM 1490 N N . SER A 1 185 ? 3.419 -2.482 -16.691 1.00 94.50 185 SER A N 1
ATOM 1491 C CA . SER A 1 185 ? 4.167 -3.128 -15.600 1.00 94.50 185 SER A CA 1
ATOM 1492 C C . SER A 1 185 ? 4.400 -2.169 -14.428 1.00 94.50 185 SER A C 1
ATOM 1494 O O . SER A 1 185 ? 4.304 -2.561 -13.266 1.00 94.50 185 SER A O 1
ATOM 1496 N N . MET A 1 186 ? 4.633 -0.885 -14.716 1.00 95.12 186 MET A N 1
ATOM 1497 C CA . MET A 1 186 ? 4.766 0.137 -13.678 1.00 95.12 186 MET A CA 1
ATOM 1498 C C . MET A 1 186 ? 3.435 0.482 -12.998 1.00 95.12 186 MET A C 1
ATOM 1500 O O . MET A 1 186 ? 3.446 0.842 -11.826 1.00 95.12 186 MET A O 1
ATOM 1504 N N . VAL A 1 187 ? 2.283 0.372 -13.673 1.00 93.56 187 VAL A N 1
ATOM 1505 C CA . VAL A 1 187 ? 0.958 0.550 -13.033 1.00 93.56 187 VAL A CA 1
ATOM 1506 C C . VAL A 1 187 ? 0.692 -0.527 -11.979 1.00 93.56 187 VAL A C 1
ATOM 1508 O O . VAL A 1 187 ? 0.126 -0.242 -10.923 1.00 93.56 187 VAL A O 1
ATOM 1511 N N . GLU A 1 188 ? 1.122 -1.763 -12.231 1.00 90.56 188 GLU A N 1
ATOM 1512 C CA . GLU A 1 188 ? 0.989 -2.861 -11.265 1.00 90.56 188 GLU A CA 1
ATOM 1513 C C . GLU A 1 188 ? 1.798 -2.607 -9.985 1.00 90.56 188 GLU A C 1
ATOM 1515 O O . GLU A 1 188 ? 1.365 -2.975 -8.892 1.00 90.56 188 GLU A O 1
ATOM 1520 N N . LEU A 1 189 ? 2.956 -1.955 -10.117 1.00 90.00 189 LEU A N 1
ATOM 1521 C CA . LEU A 1 189 ? 3.867 -1.666 -9.010 1.00 90.00 189 LEU A CA 1
ATOM 1522 C C . LEU A 1 189 ? 3.550 -0.347 -8.284 1.00 90.00 189 LEU A C 1
ATOM 1524 O O . LEU A 1 189 ? 3.778 -0.244 -7.077 1.00 90.00 189 LEU A O 1
ATOM 1528 N N . ASP A 1 190 ? 3.033 0.668 -8.983 1.00 91.06 190 ASP A N 1
ATOM 1529 C CA . ASP A 1 190 ? 2.770 2.004 -8.432 1.00 91.06 190 ASP A CA 1
ATOM 1530 C C . ASP A 1 190 ? 1.448 2.081 -7.654 1.00 91.06 190 ASP A C 1
ATOM 1532 O O . ASP A 1 190 ? 0.494 2.764 -8.030 1.00 91.06 190 ASP A O 1
ATOM 1536 N N . SER A 1 191 ? 1.403 1.422 -6.497 1.00 86.19 191 SER A N 1
ATOM 1537 C CA . SER A 1 191 ? 0.229 1.436 -5.614 1.00 86.19 191 SER A CA 1
ATOM 1538 C C . SER A 1 191 ? -0.137 2.840 -5.099 1.00 86.19 191 SER A C 1
ATOM 1540 O O . SER A 1 191 ? -1.281 3.100 -4.727 1.00 86.19 191 SER A O 1
ATOM 1542 N N . ASN A 1 192 ? 0.837 3.755 -5.056 1.00 87.19 192 ASN A N 1
ATOM 1543 C CA . ASN A 1 192 ? 0.689 5.081 -4.455 1.00 87.19 192 ASN A CA 1
ATOM 1544 C C . ASN A 1 192 ? 0.402 6.191 -5.475 1.00 87.19 192 ASN A C 1
ATOM 1546 O O . ASN A 1 192 ? 0.084 7.310 -5.060 1.00 87.19 192 ASN A O 1
ATOM 1550 N N . GLY A 1 193 ? 0.527 5.918 -6.776 1.00 88.94 193 GLY A N 1
ATOM 1551 C CA . GLY A 1 193 ? 0.300 6.893 -7.842 1.00 88.94 193 GLY A CA 1
ATOM 1552 C C . GLY A 1 193 ? 1.366 7.986 -7.890 1.00 88.94 193 GLY A C 1
ATOM 1553 O O . GLY A 1 193 ? 1.031 9.139 -8.153 1.00 88.94 193 GLY A O 1
ATOM 1554 N N . ASN A 1 194 ? 2.614 7.668 -7.536 1.00 91.31 194 ASN A N 1
ATOM 1555 C CA . ASN A 1 194 ? 3.713 8.641 -7.495 1.00 91.31 194 ASN A CA 1
ATOM 1556 C C . ASN A 1 1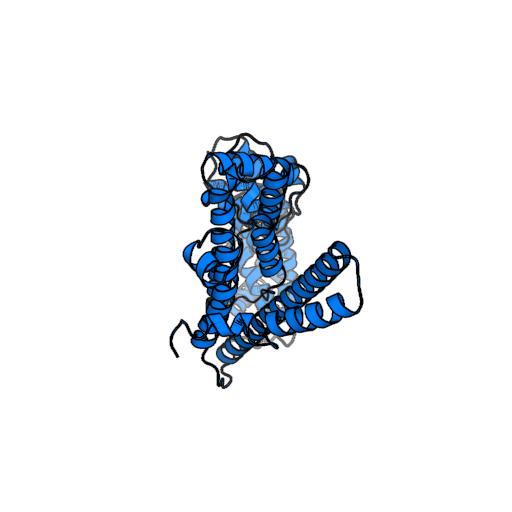94 ? 4.654 8.525 -8.699 1.00 91.31 194 ASN A C 1
ATOM 1558 O O . ASN A 1 194 ? 5.348 9.489 -9.015 1.00 91.31 194 ASN A O 1
ATOM 1562 N N . PHE A 1 195 ? 4.670 7.378 -9.384 1.00 94.62 195 PHE A N 1
ATOM 1563 C CA . PHE A 1 195 ? 5.530 7.161 -10.544 1.00 94.62 195 PHE A CA 1
ATOM 1564 C C . PHE A 1 195 ? 5.325 8.176 -11.689 1.00 94.62 195 PHE A C 1
ATOM 1566 O O . PHE A 1 195 ? 6.335 8.621 -12.239 1.00 94.62 195 PHE A O 1
ATOM 1573 N N . PRO A 1 196 ? 4.095 8.641 -12.028 1.00 93.81 196 PRO A N 1
ATOM 1574 C CA . PRO A 1 196 ? 3.921 9.605 -13.115 1.00 93.81 196 PRO A CA 1
ATOM 1575 C C . PRO A 1 196 ? 4.699 10.910 -12.916 1.00 93.81 196 PRO A C 1
ATOM 1577 O O . PRO A 1 196 ? 5.060 11.564 -13.893 1.00 93.81 196 PRO A O 1
ATOM 1580 N N . GLU A 1 197 ? 4.960 11.305 -11.669 1.00 93.62 197 GLU A N 1
ATOM 1581 C CA . GLU A 1 197 ? 5.662 12.553 -11.362 1.00 93.62 197 GLU A CA 1
ATOM 1582 C C . GLU A 1 197 ? 7.158 12.493 -11.696 1.00 93.62 197 GLU A C 1
ATOM 1584 O O . GLU A 1 197 ? 7.777 13.536 -11.901 1.00 93.62 197 GLU A O 1
ATOM 1589 N N . LEU A 1 198 ? 7.714 11.287 -11.846 1.00 95.81 198 LEU A N 1
ATOM 1590 C CA . LEU A 1 198 ? 9.086 11.055 -12.300 1.00 95.81 198 LEU A CA 1
ATOM 1591 C C . LEU A 1 198 ? 9.212 11.073 -13.834 1.00 95.81 198 LEU A C 1
ATOM 1593 O O . LEU A 1 198 ? 10.318 11.118 -14.369 1.00 95.81 198 LEU A O 1
ATOM 1597 N N . LEU A 1 199 ? 8.089 11.034 -14.557 1.00 95.88 199 LEU A N 1
ATOM 1598 C CA . LEU A 1 199 ? 8.065 10.973 -16.017 1.00 95.88 199 LEU A CA 1
ATOM 1599 C C . LEU A 1 199 ? 8.014 12.369 -16.646 1.00 95.88 199 LEU A C 1
ATOM 1601 O O . LEU A 1 199 ? 7.356 13.285 -16.127 1.00 95.88 199 LEU A O 1
ATOM 1605 N N . ILE A 1 200 ? 8.641 12.509 -17.819 1.00 94.31 200 ILE A N 1
ATOM 1606 C CA . ILE A 1 200 ? 8.521 13.716 -18.649 1.00 94.31 200 ILE A CA 1
ATOM 1607 C C . ILE A 1 200 ? 7.071 13.906 -19.136 1.00 94.31 200 ILE A C 1
ATOM 1609 O O . ILE A 1 200 ? 6.342 12.920 -19.287 1.00 94.31 200 ILE A O 1
ATOM 1613 N N . PRO A 1 201 ? 6.615 15.144 -19.421 1.00 93.62 201 PRO A N 1
ATOM 1614 C CA . PRO A 1 201 ? 5.192 15.429 -19.639 1.00 93.62 201 PRO A CA 1
ATOM 1615 C C . PRO A 1 201 ? 4.483 14.569 -20.707 1.00 93.62 201 PRO A C 1
ATOM 1617 O O . PRO A 1 201 ? 3.367 14.115 -20.432 1.00 93.62 201 PRO A O 1
ATOM 1620 N N . PRO A 1 202 ? 5.080 14.278 -21.885 1.00 91.94 202 PRO A N 1
ATOM 1621 C CA . PRO A 1 202 ? 4.428 13.432 -22.888 1.00 91.94 202 PRO A CA 1
ATOM 1622 C C . PRO A 1 202 ? 4.196 11.997 -22.398 1.00 91.94 202 PRO A C 1
ATOM 1624 O O . PRO A 1 202 ? 3.086 11.475 -22.507 1.00 91.94 202 PRO A O 1
ATOM 1627 N N . ILE A 1 203 ? 5.216 11.383 -21.789 1.00 93.12 203 ILE A N 1
ATOM 1628 C CA . ILE A 1 203 ? 5.133 10.014 -21.263 1.00 93.12 203 ILE A CA 1
ATOM 1629 C C . ILE A 1 203 ? 4.207 9.975 -20.054 1.00 93.12 203 ILE A C 1
ATOM 1631 O O . ILE A 1 203 ? 3.388 9.072 -19.944 1.00 93.12 203 ILE A O 1
ATOM 1635 N N . ARG A 1 204 ? 4.256 10.986 -19.181 1.00 94.94 204 ARG A N 1
ATOM 1636 C CA . ARG A 1 204 ? 3.333 11.126 -18.050 1.00 94.94 204 ARG A CA 1
ATOM 1637 C C . ARG A 1 204 ? 1.877 11.114 -18.506 1.00 94.94 204 ARG A C 1
ATOM 1639 O O . ARG A 1 204 ? 1.052 10.428 -17.905 1.00 94.94 204 ARG A O 1
ATOM 1646 N N . ARG A 1 205 ? 1.550 11.860 -19.568 1.00 92.38 205 ARG A N 1
ATOM 1647 C CA . ARG A 1 205 ? 0.198 11.868 -20.145 1.00 92.38 205 ARG A CA 1
ATOM 1648 C C . ARG A 1 205 ? -0.185 10.483 -20.658 1.00 92.38 205 ARG A C 1
ATOM 1650 O O . ARG A 1 205 ? -1.293 10.036 -20.379 1.00 92.38 205 ARG A O 1
ATOM 1657 N N . PHE A 1 206 ? 0.721 9.805 -21.361 1.00 92.75 206 PHE A N 1
ATOM 1658 C CA . PHE A 1 206 ? 0.469 8.455 -21.862 1.00 92.75 206 PHE A CA 1
ATOM 1659 C C . PHE A 1 206 ? 0.299 7.438 -20.723 1.00 92.75 206 PHE A C 1
ATOM 1661 O O . PHE A 1 206 ? -0.675 6.695 -20.708 1.00 92.75 206 PHE A O 1
ATOM 1668 N N . TYR A 1 207 ? 1.152 7.485 -19.701 1.00 95.12 207 TYR A N 1
ATOM 1669 C CA . TYR A 1 207 ? 1.057 6.648 -18.506 1.00 95.12 207 TYR A CA 1
ATOM 1670 C C . TYR A 1 207 ? -0.286 6.806 -17.787 1.00 95.12 207 TYR A C 1
ATOM 1672 O O . TYR A 1 207 ? -0.883 5.810 -17.397 1.00 95.12 207 TYR A O 1
ATOM 1680 N N . ARG A 1 208 ? -0.823 8.029 -17.672 1.00 94.44 208 ARG A N 1
ATOM 1681 C CA . ARG A 1 208 ? -2.161 8.263 -17.093 1.00 94.44 208 ARG A CA 1
ATOM 1682 C C . ARG A 1 208 ? -3.283 7.595 -17.899 1.00 94.44 208 ARG A C 1
ATOM 1684 O O . ARG A 1 208 ? -4.248 7.123 -17.305 1.00 94.44 208 ARG A O 1
ATOM 1691 N N . ILE A 1 209 ? -3.154 7.520 -19.228 1.00 93.44 209 ILE A N 1
ATOM 1692 C CA . ILE A 1 209 ? -4.092 6.778 -20.088 1.00 93.44 209 ILE A CA 1
ATOM 1693 C C . ILE A 1 209 ? -3.979 5.273 -19.809 1.00 93.44 209 ILE A C 1
ATOM 1695 O O . ILE A 1 209 ? -4.997 4.619 -19.602 1.00 93.44 209 ILE A O 1
ATOM 1699 N N . VAL A 1 210 ? -2.753 4.742 -19.723 1.00 94.81 210 VAL A N 1
ATOM 1700 C CA . VAL A 1 210 ? -2.506 3.326 -19.389 1.00 94.81 210 VAL A CA 1
ATOM 1701 C C . VAL A 1 210 ? -3.050 2.979 -17.999 1.00 94.81 210 VAL A C 1
ATOM 1703 O O . VAL A 1 210 ? -3.725 1.966 -17.841 1.00 94.81 210 VAL A O 1
ATOM 1706 N N . GLN A 1 211 ? -2.831 3.838 -16.996 1.00 94.75 211 GLN A N 1
ATOM 1707 C CA . GLN A 1 211 ? -3.401 3.677 -15.654 1.00 94.75 211 GLN A CA 1
ATOM 1708 C C . GLN A 1 211 ? -4.928 3.618 -15.692 1.00 94.75 211 GLN A C 1
ATOM 1710 O O . GLN A 1 211 ? -5.524 2.762 -15.043 1.00 94.75 211 GLN A O 1
ATOM 1715 N N . ALA A 1 212 ? -5.562 4.505 -16.461 1.00 94.44 212 ALA A N 1
ATOM 1716 C CA . ALA A 1 212 ? -7.011 4.525 -16.573 1.00 94.44 212 ALA A CA 1
ATOM 1717 C C . ALA A 1 212 ? -7.568 3.250 -17.206 1.00 94.44 212 ALA A C 1
ATOM 1719 O O . ALA A 1 212 ? -8.519 2.666 -16.688 1.00 94.44 212 ALA A O 1
ATOM 1720 N N . GLU A 1 213 ? -6.954 2.790 -18.296 1.00 94.06 213 GLU A N 1
ATOM 1721 C CA . GLU A 1 213 ? -7.332 1.533 -18.936 1.00 94.06 213 GLU A CA 1
ATOM 1722 C C . GLU A 1 213 ? -7.161 0.354 -17.970 1.00 94.06 213 GLU A C 1
ATOM 1724 O O . GLU A 1 213 ? -8.077 -0.460 -17.826 1.00 94.06 213 GLU A O 1
ATOM 1729 N N . PHE A 1 214 ? -6.039 0.300 -17.247 1.00 94.12 214 PHE A N 1
ATOM 1730 C CA . PHE A 1 214 ? -5.766 -0.743 -16.263 1.00 94.12 214 PHE A CA 1
ATOM 1731 C C . PHE A 1 214 ? -6.825 -0.761 -15.153 1.00 94.12 214 PHE A C 1
ATOM 1733 O O . PHE A 1 214 ? -7.490 -1.780 -14.960 1.00 94.12 214 PHE A O 1
ATOM 1740 N N . TYR A 1 215 ? -7.054 0.369 -14.472 1.00 95.06 215 TYR A N 1
ATOM 1741 C CA . TYR A 1 215 ? -8.018 0.444 -13.369 1.00 95.06 215 TYR A CA 1
ATOM 1742 C C . TYR A 1 215 ? -9.453 0.196 -13.823 1.00 95.06 215 TYR A C 1
ATOM 1744 O O . TYR A 1 215 ? -10.223 -0.391 -13.069 1.00 95.06 215 TYR A O 1
ATOM 1752 N N . SER A 1 216 ? -9.811 0.568 -15.058 1.00 91.81 216 SER A N 1
ATOM 1753 C CA . SER A 1 216 ? -11.147 0.298 -15.602 1.00 91.81 216 SER A CA 1
ATOM 1754 C C . SER A 1 216 ? -11.471 -1.201 -15.683 1.00 91.81 216 SER A C 1
ATOM 1756 O O . SER A 1 216 ? -12.639 -1.574 -15.537 1.00 91.81 216 SER A O 1
ATOM 1758 N N . ARG A 1 217 ? -10.442 -2.044 -15.872 1.00 90.88 217 ARG A N 1
ATOM 1759 C CA . ARG A 1 217 ? -10.536 -3.510 -15.968 1.00 90.88 217 ARG A CA 1
ATOM 1760 C C . ARG A 1 217 ? -10.298 -4.199 -14.629 1.00 90.88 217 ARG A C 1
ATOM 1762 O O . ARG A 1 217 ? -11.014 -5.136 -14.291 1.00 90.88 217 ARG A O 1
ATOM 1769 N N . TYR A 1 218 ? -9.282 -3.755 -13.894 1.00 87.88 218 TYR A N 1
ATOM 1770 C CA . TYR A 1 218 ? -8.815 -4.388 -12.669 1.00 87.88 218 TYR A CA 1
ATOM 1771 C C . TYR A 1 218 ? -8.321 -3.323 -11.685 1.00 87.88 218 TYR A C 1
ATOM 1773 O O . TYR A 1 218 ? -7.197 -2.831 -11.781 1.00 87.88 218 TYR A O 1
ATOM 1781 N N . LEU A 1 219 ? -9.173 -2.966 -10.722 1.00 93.62 219 LEU A N 1
ATOM 1782 C CA . LEU A 1 219 ? -8.793 -2.132 -9.586 1.00 93.62 219 LEU A CA 1
ATOM 1783 C C . LEU A 1 219 ? -8.670 -3.010 -8.344 1.00 93.62 219 LEU A C 1
ATOM 1785 O O . LEU A 1 219 ? -9.636 -3.639 -7.916 1.00 93.62 219 LEU A O 1
ATOM 1789 N N . SER A 1 220 ? -7.482 -3.020 -7.748 1.00 92.75 220 SER A N 1
ATOM 1790 C CA . SER A 1 220 ? -7.248 -3.643 -6.448 1.00 92.75 220 SER A CA 1
ATOM 1791 C C . SER A 1 220 ? -7.233 -2.601 -5.329 1.00 92.75 220 SER A C 1
ATOM 1793 O O . SER A 1 220 ? -6.974 -1.415 -5.543 1.00 92.75 220 SER A O 1
ATOM 1795 N N . LEU A 1 221 ? -7.455 -3.047 -4.094 1.00 92.25 221 LEU A N 1
ATOM 1796 C CA . LEU A 1 221 ? -7.448 -2.162 -2.932 1.00 92.25 221 LEU A CA 1
ATOM 1797 C C . LEU A 1 221 ? -6.082 -1.497 -2.683 1.00 92.25 221 LEU A C 1
ATOM 1799 O O . LEU A 1 221 ? -6.022 -0.378 -2.175 1.00 92.25 221 LEU A O 1
ATOM 1803 N N . SER A 1 222 ? -4.973 -2.159 -3.027 1.00 90.06 222 SER A N 1
ATOM 1804 C CA . SER A 1 222 ? -3.639 -1.548 -2.948 1.00 90.06 222 SER A CA 1
ATOM 1805 C C . SER A 1 222 ? -3.486 -0.368 -3.906 1.00 90.06 222 SER A C 1
ATOM 1807 O O . SER A 1 222 ? -2.748 0.552 -3.581 1.00 90.06 222 SER A O 1
ATOM 1809 N N . GLN A 1 223 ? -4.202 -0.363 -5.031 1.00 93.44 223 GLN A N 1
ATOM 1810 C CA . GLN A 1 223 ? -4.133 0.675 -6.062 1.00 93.44 223 GLN A CA 1
ATOM 1811 C C . GLN A 1 223 ? -5.175 1.789 -5.887 1.00 93.44 223 GLN A C 1
ATOM 1813 O O . GLN A 1 223 ? -5.140 2.778 -6.618 1.00 93.44 223 GLN A O 1
ATOM 1818 N N . LEU A 1 224 ? -6.088 1.676 -4.915 1.00 95.19 224 LEU A N 1
ATOM 1819 C CA . LEU A 1 224 ? -7.149 2.665 -4.702 1.00 95.19 224 LEU A CA 1
ATOM 1820 C C . LEU A 1 224 ? -6.598 4.088 -4.532 1.00 95.19 224 LEU A C 1
ATOM 1822 O O . LEU A 1 224 ? -7.144 5.026 -5.103 1.00 95.19 224 LEU A O 1
ATOM 1826 N N . GLN A 1 225 ? -5.494 4.259 -3.800 1.00 93.94 225 GLN A N 1
ATOM 1827 C CA . GLN A 1 225 ? -4.888 5.579 -3.610 1.00 93.94 225 GLN A CA 1
ATOM 1828 C C . GLN A 1 225 ? -4.414 6.190 -4.939 1.00 93.94 225 GLN A C 1
ATOM 1830 O O . GLN A 1 225 ? -4.657 7.370 -5.197 1.00 93.94 225 GLN A O 1
ATOM 1835 N N . ALA A 1 226 ? -3.766 5.393 -5.791 1.00 94.12 226 ALA A N 1
ATOM 1836 C CA . ALA A 1 226 ? -3.341 5.821 -7.120 1.00 94.12 226 ALA A CA 1
ATOM 1837 C C . ALA A 1 226 ? -4.538 6.145 -8.030 1.00 94.12 226 ALA A C 1
ATOM 1839 O O . ALA A 1 226 ? -4.531 7.161 -8.724 1.00 94.12 226 ALA A O 1
ATOM 1840 N N . CYS A 1 227 ? -5.591 5.325 -7.980 1.00 95.25 227 CYS A N 1
ATOM 1841 C CA . CYS A 1 227 ? -6.828 5.541 -8.730 1.00 95.25 227 CYS A CA 1
ATOM 1842 C C . CYS A 1 227 ? -7.521 6.852 -8.328 1.00 95.25 227 CYS A C 1
ATOM 1844 O O . CYS A 1 227 ? -7.882 7.649 -9.191 1.00 95.25 227 CYS A O 1
ATOM 1846 N N . VAL A 1 228 ? -7.654 7.124 -7.026 1.00 93.69 228 VAL A N 1
ATOM 1847 C CA . VAL A 1 228 ? -8.258 8.370 -6.523 1.00 93.69 228 VAL A CA 1
ATOM 1848 C C . VAL A 1 228 ? -7.433 9.588 -6.948 1.00 93.69 228 VAL A C 1
ATOM 1850 O O . VAL A 1 228 ? -8.000 10.576 -7.406 1.00 93.69 228 VAL A O 1
ATOM 1853 N N . LYS A 1 229 ? -6.095 9.509 -6.906 1.00 92.56 229 LYS A N 1
ATOM 1854 C CA . LYS A 1 229 ? -5.225 10.557 -7.471 1.00 92.56 229 LYS A CA 1
ATOM 1855 C C . LYS A 1 229 ? -5.476 10.797 -8.953 1.00 92.56 229 LYS A C 1
ATOM 1857 O O . LYS A 1 229 ? -5.566 11.946 -9.376 1.00 92.56 229 LYS A O 1
ATOM 1862 N N . LEU A 1 230 ? -5.630 9.735 -9.737 1.00 93.19 230 LEU A N 1
ATOM 1863 C CA . LEU A 1 230 ? -5.930 9.863 -11.159 1.00 93.19 230 LEU A CA 1
ATOM 1864 C C . LEU A 1 230 ? -7.298 10.525 -11.402 1.00 93.19 230 LEU A C 1
ATOM 1866 O O . LEU A 1 230 ? -7.396 11.383 -12.279 1.00 93.19 230 LEU A O 1
ATOM 1870 N N . MET A 1 231 ? -8.322 10.207 -10.597 1.00 91.62 231 MET A N 1
ATOM 1871 C CA . MET A 1 231 ? -9.637 10.877 -10.650 1.00 91.62 231 MET A CA 1
ATOM 1872 C C . MET A 1 231 ? -9.564 12.372 -10.362 1.00 91.62 231 MET A C 1
ATOM 1874 O O . MET A 1 231 ? -10.363 13.137 -10.896 1.00 91.62 231 MET A O 1
ATOM 1878 N N . MET A 1 232 ? -8.647 12.802 -9.494 1.00 88.19 232 MET A N 1
ATOM 1879 C CA . MET A 1 232 ? -8.466 14.225 -9.191 1.00 88.19 232 MET A CA 1
ATOM 1880 C C . MET A 1 232 ? -7.842 14.981 -10.366 1.00 88.19 232 MET A C 1
ATOM 1882 O O . MET A 1 232 ? -8.120 16.156 -10.566 1.00 88.19 232 MET A O 1
ATOM 1886 N N . LEU A 1 233 ? -7.021 14.298 -11.163 1.00 87.44 233 LEU A N 1
ATOM 1887 C CA . LEU A 1 233 ? -6.248 14.898 -12.251 1.00 87.44 233 LEU A CA 1
ATOM 1888 C C . LEU A 1 233 ? -6.916 14.779 -13.627 1.00 87.44 233 LEU A C 1
ATOM 1890 O O . LEU A 1 233 ? -6.413 15.349 -14.595 1.00 87.44 233 LEU A O 1
ATOM 1894 N N . THR A 1 234 ? -7.984 13.990 -13.745 1.00 87.44 234 THR A N 1
ATOM 1895 C CA . THR A 1 234 ? -8.625 13.652 -15.024 1.00 87.44 234 THR A CA 1
ATOM 1896 C C . THR A 1 234 ? -10.137 13.556 -14.870 1.00 87.44 234 THR A C 1
ATOM 1898 O O . THR A 1 234 ? -10.631 13.287 -13.782 1.00 87.44 234 THR A O 1
ATOM 1901 N N . ASP A 1 235 ? -10.893 13.699 -15.956 1.00 86.00 235 ASP A N 1
ATOM 1902 C CA . ASP A 1 235 ? -12.358 13.537 -15.951 1.00 86.00 235 ASP A CA 1
ATOM 1903 C C . ASP A 1 235 ? -12.821 12.080 -16.074 1.00 86.00 235 ASP A C 1
ATOM 1905 O O . ASP A 1 235 ? -13.981 11.809 -16.369 1.00 86.00 235 ASP A O 1
ATOM 1909 N N . ILE A 1 236 ? -11.917 11.129 -15.843 1.00 88.81 236 ILE A N 1
ATOM 1910 C CA . ILE A 1 236 ? -12.218 9.707 -15.964 1.00 88.81 236 ILE A CA 1
ATOM 1911 C C . ILE A 1 236 ? -13.001 9.246 -14.734 1.00 88.81 236 ILE A C 1
ATOM 1913 O O . ILE A 1 236 ? -12.622 9.509 -13.589 1.00 88.81 236 ILE A O 1
ATOM 1917 N N . ASP A 1 237 ? -14.102 8.551 -14.996 1.00 87.69 237 ASP A N 1
ATOM 1918 C CA . ASP A 1 237 ? -14.995 8.021 -13.980 1.00 87.69 237 ASP A CA 1
ATOM 1919 C C . ASP A 1 237 ? -14.589 6.590 -13.582 1.00 87.69 237 ASP A C 1
ATOM 1921 O O . ASP A 1 237 ? -14.658 5.665 -14.392 1.00 87.69 237 ASP A O 1
ATOM 1925 N N . PHE A 1 238 ? -14.182 6.414 -12.320 1.00 93.00 238 PHE A N 1
ATOM 1926 C CA . PHE A 1 238 ? -13.914 5.106 -11.705 1.00 93.00 238 PHE A CA 1
ATOM 1927 C C . PHE A 1 238 ? -14.903 4.763 -10.581 1.00 93.00 238 PHE A C 1
ATOM 1929 O O . PHE A 1 238 ? -14.622 3.898 -9.748 1.00 93.00 238 PHE A O 1
ATOM 1936 N N . THR A 1 239 ? -16.053 5.440 -10.521 1.00 92.06 239 THR A N 1
ATOM 1937 C CA . THR A 1 239 ? -17.053 5.277 -9.455 1.00 92.06 239 THR A CA 1
ATOM 1938 C C . THR A 1 239 ? -17.461 3.815 -9.279 1.00 92.06 239 THR A C 1
ATOM 1940 O O . THR A 1 239 ? -17.374 3.270 -8.181 1.00 92.06 239 THR A O 1
ATOM 1943 N N . LYS A 1 240 ? -17.795 3.129 -10.377 1.00 92.94 240 LYS A N 1
ATOM 1944 C CA . LYS A 1 240 ? -18.157 1.705 -10.374 1.00 92.94 240 LYS A CA 1
ATOM 1945 C C . LYS A 1 240 ? -17.037 0.815 -9.824 1.00 92.94 240 LYS A C 1
ATOM 1947 O O . LYS A 1 240 ? -17.299 -0.098 -9.046 1.00 92.94 240 LYS A O 1
ATOM 1952 N N . GLN A 1 241 ? -15.796 1.051 -10.238 1.00 95.25 241 GLN A N 1
ATOM 1953 C CA . GLN A 1 241 ? -14.644 0.250 -9.827 1.00 95.25 241 GLN A CA 1
ATOM 1954 C C . GLN A 1 241 ? -14.350 0.432 -8.338 1.00 95.25 241 GLN A C 1
ATOM 1956 O O . GLN A 1 241 ? -14.115 -0.554 -7.644 1.00 95.25 241 GLN A O 1
ATOM 1961 N N . ILE A 1 242 ? -14.413 1.669 -7.838 1.00 95.50 242 ILE A N 1
ATOM 1962 C CA . ILE A 1 242 ? -14.223 1.976 -6.415 1.00 95.50 242 ILE A CA 1
ATOM 1963 C C . ILE A 1 242 ? -15.351 1.372 -5.574 1.00 95.50 242 ILE A C 1
ATOM 1965 O O . ILE A 1 242 ? -15.074 0.780 -4.529 1.00 95.50 242 ILE A O 1
ATOM 1969 N N . HIS A 1 243 ? -16.597 1.471 -6.040 1.00 94.19 243 HIS A N 1
ATOM 1970 C CA . HIS A 1 243 ? -17.757 0.892 -5.364 1.00 94.19 243 HIS A CA 1
ATOM 1971 C C . HIS A 1 243 ? -17.613 -0.625 -5.179 1.00 94.19 243 HIS A C 1
ATOM 1973 O O . HIS A 1 243 ? -17.839 -1.147 -4.091 1.00 94.19 243 HIS A O 1
ATOM 1979 N N . ASN A 1 244 ? -17.135 -1.326 -6.212 1.00 94.06 244 ASN A N 1
ATOM 1980 C CA . ASN A 1 244 ? -16.948 -2.779 -6.192 1.00 94.06 244 ASN A CA 1
ATOM 1981 C C . ASN A 1 244 ? -15.817 -3.269 -5.266 1.00 94.06 244 ASN A C 1
ATOM 1983 O O . ASN A 1 244 ? -15.706 -4.475 -5.035 1.00 94.06 244 ASN A O 1
ATOM 1987 N N . LEU A 1 245 ? -14.961 -2.381 -4.749 1.00 95.00 245 LEU A N 1
ATOM 1988 C CA . LEU A 1 245 ? -13.936 -2.760 -3.775 1.00 95.00 245 LEU A CA 1
ATOM 1989 C C . LEU A 1 245 ? -14.559 -3.121 -2.416 1.00 95.00 245 LEU A C 1
ATOM 1991 O O . LEU A 1 245 ? -15.553 -2.510 -2.015 1.00 95.00 245 LEU A O 1
ATOM 1995 N N . PRO A 1 246 ? -13.943 -4.047 -1.655 1.00 92.62 246 PRO A N 1
ATOM 1996 C CA . PRO A 1 246 ? -14.424 -4.409 -0.329 1.00 92.62 246 PRO A CA 1
ATOM 1997 C C . PRO A 1 246 ? -14.448 -3.196 0.609 1.00 92.62 246 PRO A C 1
ATOM 1999 O O . PRO A 1 246 ? -13.518 -2.387 0.646 1.00 92.62 246 PRO A O 1
ATOM 2002 N N . ASN A 1 247 ? -15.515 -3.097 1.401 1.00 90.31 247 ASN A N 1
ATOM 2003 C CA . ASN A 1 247 ? -15.712 -2.043 2.393 1.00 90.31 247 ASN A CA 1
ATOM 2004 C C . ASN A 1 247 ? -14.939 -2.359 3.676 1.00 90.31 247 ASN A C 1
ATOM 2006 O O . ASN A 1 247 ? -15.515 -2.735 4.694 1.00 90.31 247 ASN A O 1
ATOM 2010 N N . ASP A 1 248 ? -13.617 -2.249 3.596 1.00 89.50 248 ASP A N 1
ATOM 2011 C CA . ASP A 1 248 ? -12.708 -2.544 4.696 1.00 89.50 248 ASP A CA 1
ATOM 2012 C C . ASP A 1 248 ? -12.052 -1.273 5.280 1.00 89.50 248 ASP A C 1
ATOM 2014 O O . ASP A 1 248 ? -12.186 -0.168 4.731 1.00 89.50 248 ASP A O 1
ATOM 2018 N N . PRO A 1 249 ? -11.319 -1.394 6.404 1.00 92.50 249 PRO A N 1
ATOM 2019 C CA . PRO A 1 249 ? -10.665 -0.247 7.022 1.00 92.50 249 PRO A CA 1
ATOM 2020 C C . PRO A 1 249 ? -9.664 0.484 6.137 1.00 92.50 249 PRO A C 1
ATOM 2022 O O . PRO A 1 249 ? -9.468 1.689 6.299 1.00 92.50 249 PRO A O 1
ATOM 2025 N N . LYS A 1 250 ? -9.032 -0.212 5.193 1.00 91.94 250 LYS A N 1
ATOM 2026 C CA . LYS A 1 250 ? -8.042 0.389 4.306 1.00 91.94 250 LYS A CA 1
ATOM 2027 C C . LYS A 1 250 ? -8.725 1.222 3.222 1.00 91.94 250 LYS A C 1
ATOM 2029 O O . LYS A 1 250 ? -8.273 2.343 2.987 1.00 91.94 250 LYS A O 1
ATOM 2034 N N . LYS A 1 251 ? -9.833 0.747 2.632 1.00 94.75 251 LYS A N 1
ATOM 2035 C CA . LYS A 1 251 ? -10.669 1.547 1.713 1.00 94.75 251 LYS A CA 1
ATOM 2036 C C . LYS A 1 251 ? -11.117 2.828 2.411 1.00 94.75 251 LYS A C 1
ATOM 2038 O O . LYS A 1 251 ? -10.868 3.919 1.901 1.00 94.75 251 LYS A O 1
ATOM 2043 N N . PHE A 1 252 ? -11.668 2.698 3.620 1.00 95.31 252 PHE A N 1
ATOM 2044 C CA . PHE A 1 252 ? -12.118 3.835 4.421 1.00 95.31 252 PHE A CA 1
ATOM 2045 C C . PHE A 1 252 ? -11.005 4.868 4.651 1.00 95.31 252 PHE A C 1
ATOM 2047 O O . PHE A 1 252 ? -11.178 6.042 4.338 1.00 95.31 252 PHE A O 1
ATOM 2054 N N . GLN A 1 253 ? -9.837 4.438 5.139 1.00 93.56 253 GLN A N 1
ATOM 2055 C CA . GLN A 1 253 ? -8.717 5.340 5.432 1.00 93.56 253 GLN A CA 1
ATOM 2056 C C . GLN A 1 253 ? -8.187 6.070 4.193 1.00 93.56 253 GLN A C 1
ATOM 2058 O O . GLN A 1 253 ? -7.787 7.230 4.297 1.00 93.56 253 GLN A O 1
ATOM 2063 N N . ILE A 1 254 ? -8.149 5.406 3.033 1.00 93.44 254 ILE A N 1
ATOM 2064 C CA . ILE A 1 254 ? -7.704 6.033 1.782 1.00 93.44 254 ILE A CA 1
ATOM 2065 C C . ILE A 1 254 ? -8.703 7.114 1.365 1.00 93.44 254 ILE A C 1
ATOM 2067 O O . ILE A 1 254 ? -8.311 8.265 1.178 1.00 93.44 254 ILE A O 1
ATOM 2071 N N . LEU A 1 255 ? -9.993 6.772 1.292 1.00 94.56 255 LEU A N 1
ATOM 2072 C CA . LEU A 1 255 ? -11.043 7.714 0.898 1.00 94.56 255 LEU A CA 1
ATOM 2073 C C . LEU A 1 255 ? -11.137 8.903 1.867 1.00 94.56 255 LEU A C 1
ATOM 2075 O O . LEU A 1 255 ? -11.287 10.045 1.439 1.00 94.56 255 LEU A O 1
ATOM 2079 N N . GLN A 1 256 ? -10.983 8.647 3.168 1.00 93.44 256 GLN A N 1
ATOM 2080 C CA . GLN A 1 256 ? -11.041 9.659 4.221 1.00 93.44 256 GLN A CA 1
ATOM 2081 C C . GLN A 1 256 ? -9.903 10.669 4.083 1.00 93.44 256 GLN A C 1
ATOM 2083 O O . GLN A 1 256 ? -10.113 11.859 4.285 1.00 93.44 256 GLN A O 1
ATOM 2088 N N . LYS A 1 257 ? -8.694 10.211 3.743 1.00 91.75 257 LYS A N 1
ATOM 2089 C CA . LYS A 1 257 ? -7.554 11.108 3.526 1.00 91.75 257 LYS A CA 1
ATOM 2090 C C . LYS A 1 257 ? -7.730 11.942 2.262 1.00 91.75 257 LYS A C 1
ATOM 2092 O O . LYS A 1 257 ? -7.392 13.117 2.278 1.00 91.75 257 LYS A O 1
ATOM 2097 N N . SER A 1 258 ? -8.275 11.349 1.203 1.00 89.12 258 SER A N 1
ATOM 2098 C CA . SER A 1 258 ? -8.391 12.005 -0.102 1.00 89.12 258 SER A CA 1
ATOM 2099 C C . SER A 1 258 ? -9.592 12.937 -0.243 1.00 89.12 258 SER A C 1
ATOM 2101 O O . SER A 1 258 ? -9.587 13.784 -1.125 1.00 89.12 258 SER A O 1
ATOM 2103 N N . ILE A 1 259 ? -10.628 12.828 0.594 1.00 87.75 259 ILE A N 1
ATOM 2104 C CA . ILE A 1 259 ? -11.843 13.652 0.456 1.00 87.75 259 ILE A CA 1
ATOM 2105 C C . ILE A 1 259 ? -11.569 15.164 0.501 1.00 87.75 259 ILE A C 1
ATOM 2107 O O . ILE A 1 259 ? -12.293 15.938 -0.123 1.00 87.75 259 ILE A O 1
ATOM 2111 N N . HIS A 1 260 ? -10.538 15.582 1.237 1.00 86.00 260 HIS A N 1
ATOM 2112 C CA . HIS A 1 260 ? -10.160 16.986 1.388 1.00 86.00 260 HIS A CA 1
ATOM 2113 C C . HIS A 1 260 ? -9.443 17.552 0.159 1.00 86.00 260 HIS A C 1
ATOM 2115 O O . HIS A 1 260 ? -9.372 18.770 0.022 1.00 86.00 260 HIS A O 1
ATOM 2121 N N . ASP A 1 261 ? -8.962 16.682 -0.730 1.00 86.94 261 ASP A N 1
ATOM 2122 C CA . ASP A 1 261 ? -8.257 17.060 -1.953 1.00 86.94 261 ASP A CA 1
ATOM 2123 C C . ASP A 1 261 ? -9.228 17.342 -3.118 1.00 86.94 261 ASP A C 1
ATOM 2125 O O . ASP A 1 261 ? -8.827 17.882 -4.147 1.00 86.94 261 ASP A O 1
ATOM 2129 N N . PHE A 1 262 ? -10.514 16.997 -2.969 1.00 85.69 262 PHE A N 1
ATOM 2130 C CA . PHE A 1 262 ? -11.545 17.311 -3.955 1.00 85.69 262 PHE A CA 1
ATOM 2131 C C . PHE A 1 262 ? -12.234 18.642 -3.656 1.00 85.69 262 PHE A C 1
ATOM 2133 O O . PHE A 1 262 ? -12.558 18.958 -2.507 1.00 85.69 262 PHE A O 1
ATOM 2140 N N . ASP A 1 263 ? -12.608 19.358 -4.719 1.00 84.94 263 ASP A N 1
ATOM 2141 C CA . ASP A 1 263 ? -13.520 20.493 -4.613 1.00 84.94 263 ASP A CA 1
ATOM 2142 C C . ASP A 1 263 ? -14.814 20.067 -3.921 1.00 84.94 263 ASP A C 1
ATOM 2144 O O . ASP A 1 263 ? -15.504 19.142 -4.364 1.00 84.94 263 ASP A O 1
ATOM 2148 N N . LYS A 1 264 ? -15.165 20.769 -2.835 1.00 83.81 264 LYS A N 1
ATOM 2149 C CA . LYS A 1 264 ? -16.236 20.370 -1.908 1.00 83.81 264 LYS A CA 1
ATOM 2150 C C . LYS A 1 264 ? -17.574 20.105 -2.611 1.00 83.81 264 LYS A C 1
ATOM 2152 O O . LYS A 1 264 ? -18.310 19.225 -2.163 1.00 83.81 264 LYS A O 1
ATOM 2157 N N . ASN A 1 265 ? -17.856 20.829 -3.691 1.00 86.75 265 ASN A N 1
ATOM 2158 C CA . ASN A 1 265 ? -19.117 20.781 -4.435 1.00 86.75 265 ASN A CA 1
ATOM 2159 C C . ASN A 1 265 ? -19.037 19.946 -5.727 1.00 86.75 265 ASN A C 1
ATOM 2161 O O . ASN A 1 265 ? -19.970 19.970 -6.523 1.00 86.75 265 ASN A O 1
ATOM 2165 N N . SER A 1 266 ? -17.931 19.238 -5.968 1.00 89.31 266 SER A N 1
ATOM 2166 C CA . SER A 1 266 ? -17.800 18.369 -7.139 1.00 89.31 266 SER A CA 1
ATOM 2167 C C . SER A 1 266 ? -18.592 17.069 -6.966 1.00 89.31 266 SER A C 1
ATOM 2169 O O . SER A 1 266 ? -18.681 16.520 -5.864 1.00 89.31 266 SER A O 1
ATOM 2171 N N . SER A 1 267 ? -19.100 16.526 -8.076 1.00 89.31 267 SER A N 1
ATOM 2172 C CA . SER A 1 267 ? -19.746 15.204 -8.111 1.00 89.31 267 SER A CA 1
ATOM 2173 C C . SER A 1 267 ? -18.814 14.092 -7.617 1.00 89.31 267 SER A C 1
ATOM 2175 O O . SER A 1 267 ? -19.249 13.159 -6.945 1.00 89.31 267 SER A O 1
ATOM 2177 N N . LYS A 1 268 ? -17.505 14.219 -7.873 1.00 90.00 268 LYS A N 1
ATOM 2178 C CA . LYS A 1 268 ? -16.478 13.305 -7.358 1.00 90.00 268 LYS A CA 1
ATOM 2179 C C . LYS A 1 268 ? -16.383 13.367 -5.830 1.00 90.00 268 LYS A C 1
ATOM 2181 O O . LYS A 1 268 ? -16.377 12.320 -5.192 1.00 90.00 268 LYS A O 1
ATOM 2186 N N . ALA A 1 269 ? -16.372 14.560 -5.226 1.00 89.94 269 ALA A N 1
ATOM 2187 C CA . ALA A 1 269 ? -16.376 14.694 -3.765 1.00 89.94 269 ALA A CA 1
ATOM 2188 C C . ALA A 1 269 ? -17.640 14.097 -3.135 1.00 89.94 269 ALA A C 1
ATOM 2190 O O . ALA A 1 269 ? -17.571 13.465 -2.080 1.00 89.94 269 ALA A O 1
ATOM 2191 N N . GLU A 1 270 ? -18.796 14.291 -3.770 1.00 91.62 270 GLU A N 1
ATOM 2192 C CA . GLU A 1 270 ? -20.056 13.693 -3.329 1.00 91.62 270 GLU A CA 1
ATOM 2193 C C . GLU A 1 270 ? -20.017 12.161 -3.399 1.00 91.62 270 GLU A C 1
ATOM 2195 O O . GLU A 1 270 ? -20.365 11.49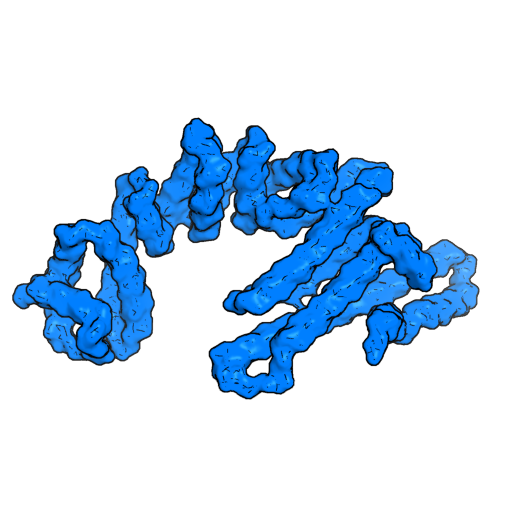7 -2.422 1.00 91.62 270 GLU A O 1
ATOM 2200 N N . PHE A 1 271 ? -19.502 11.597 -4.493 1.00 93.19 271 PHE A N 1
ATOM 2201 C CA . PHE A 1 271 ? -19.289 10.158 -4.610 1.00 93.19 271 PHE A CA 1
ATOM 2202 C C . PHE A 1 271 ? -18.379 9.615 -3.497 1.00 93.19 271 PHE A C 1
ATOM 2204 O O . PHE A 1 271 ? -18.759 8.675 -2.804 1.00 93.19 271 PHE A O 1
ATOM 2211 N N . ILE A 1 272 ? -17.220 10.240 -3.256 1.00 93.19 272 ILE A N 1
ATOM 2212 C CA . ILE A 1 272 ? -16.284 9.809 -2.203 1.00 93.19 272 ILE A CA 1
ATOM 2213 C C . ILE A 1 272 ? -16.936 9.878 -0.811 1.00 93.19 272 ILE A C 1
ATOM 2215 O O . ILE A 1 272 ? -16.719 8.990 0.013 1.00 93.19 272 ILE A O 1
ATOM 2219 N N . ARG A 1 273 ? -17.783 10.884 -0.539 1.00 92.25 273 ARG A N 1
ATOM 2220 C CA . ARG A 1 273 ? -18.576 10.957 0.707 1.00 92.25 273 ARG A CA 1
ATOM 2221 C C . ARG A 1 273 ? -19.561 9.806 0.838 1.00 92.25 273 ARG A C 1
ATOM 2223 O O . ARG A 1 273 ? -19.696 9.254 1.928 1.00 92.25 273 ARG A O 1
ATOM 2230 N N . ASN A 1 274 ? -20.254 9.468 -0.244 1.00 93.25 274 ASN A N 1
ATOM 2231 C CA . ASN A 1 274 ? -21.216 8.374 -0.246 1.00 93.25 274 ASN A CA 1
ATOM 2232 C C . ASN A 1 274 ? -20.513 7.028 -0.030 1.00 93.25 274 ASN A C 1
ATOM 2234 O O . ASN A 1 274 ? -20.949 6.260 0.823 1.00 93.25 274 ASN A O 1
ATOM 2238 N N . GLU A 1 275 ? -19.370 6.796 -0.679 1.00 94.56 275 GLU A N 1
ATOM 2239 C CA . GLU A 1 275 ? -18.547 5.601 -0.454 1.00 94.56 275 GLU A CA 1
ATOM 2240 C C . GLU A 1 275 ? -17.993 5.524 0.976 1.00 94.56 275 GLU A C 1
ATOM 2242 O O . GLU A 1 275 ? -17.981 4.452 1.580 1.00 94.56 275 GLU A O 1
ATOM 2247 N N . LEU A 1 276 ? -17.573 6.651 1.563 1.00 94.31 276 LEU A N 1
ATOM 2248 C CA . LEU A 1 276 ? -17.165 6.711 2.972 1.00 94.31 276 LEU A CA 1
ATOM 2249 C C . LEU A 1 276 ? -18.306 6.353 3.921 1.00 94.31 276 LEU A C 1
ATOM 2251 O O . LEU A 1 276 ? -18.094 5.604 4.879 1.00 94.31 276 LEU A O 1
ATOM 2255 N N . ARG A 1 277 ? -19.508 6.877 3.655 1.00 94.38 277 ARG A N 1
ATOM 2256 C CA . ARG A 1 277 ? -20.714 6.542 4.417 1.00 94.38 277 ARG A CA 1
ATOM 2257 C C . ARG A 1 277 ? -21.003 5.049 4.310 1.00 94.38 277 ARG A C 1
ATOM 2259 O O . 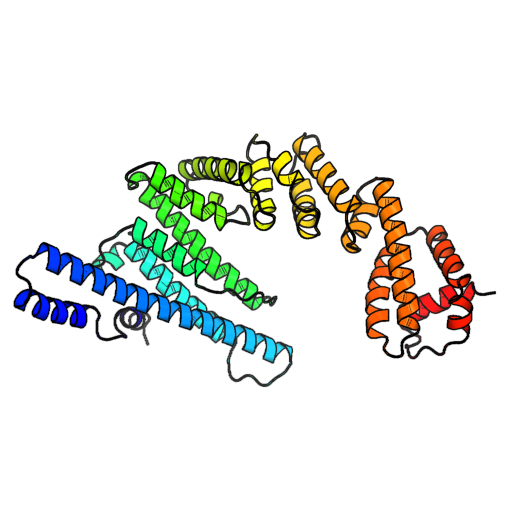ARG A 1 277 ? -21.176 4.404 5.335 1.00 94.38 277 ARG A O 1
ATOM 2266 N N . GLU A 1 278 ? -20.988 4.489 3.106 1.00 94.38 278 GLU A N 1
ATOM 2267 C CA . GLU A 1 278 ? -21.254 3.067 2.892 1.00 94.38 278 GLU A CA 1
ATOM 2268 C C . GLU A 1 278 ? -20.209 2.165 3.568 1.00 94.38 278 GLU A C 1
ATOM 2270 O O . GLU A 1 278 ? -20.567 1.169 4.203 1.00 94.38 278 GLU A O 1
ATOM 2275 N N . CYS A 1 279 ? -18.927 2.540 3.503 1.00 94.31 279 CYS A N 1
ATOM 2276 C CA . CYS A 1 279 ? -17.864 1.856 4.237 1.00 94.31 279 CYS A CA 1
ATOM 2277 C C . CYS A 1 279 ? -18.145 1.847 5.744 1.00 94.31 279 CYS A C 1
ATOM 2279 O O . CYS A 1 279 ? -17.996 0.811 6.387 1.00 94.31 279 CYS A O 1
ATOM 2281 N N . ALA A 1 280 ? -18.569 2.981 6.309 1.00 94.12 280 ALA A N 1
ATOM 2282 C CA . ALA A 1 280 ? -18.901 3.081 7.726 1.00 94.12 280 ALA A CA 1
ATOM 2283 C C . ALA A 1 280 ? -20.152 2.270 8.100 1.00 94.12 280 ALA A C 1
ATOM 2285 O O . ALA A 1 280 ? -20.129 1.553 9.098 1.00 94.12 280 ALA A O 1
ATOM 2286 N N . GLU A 1 281 ? -21.212 2.331 7.290 1.00 92.94 281 GLU A N 1
ATOM 2287 C CA . GLU A 1 281 ? -22.466 1.595 7.509 1.00 92.94 281 GLU A CA 1
ATOM 2288 C C . GLU A 1 281 ? -22.261 0.073 7.526 1.00 92.94 281 GLU A C 1
ATOM 2290 O O . GLU A 1 281 ? -22.967 -0.639 8.239 1.00 92.94 281 GLU A O 1
ATOM 2295 N N . LYS A 1 282 ? -21.275 -0.428 6.773 1.00 91.44 282 LYS A N 1
ATOM 2296 C CA . LYS A 1 282 ? -20.937 -1.858 6.684 1.00 91.44 282 LYS A CA 1
ATOM 2297 C C . LYS A 1 282 ? -19.765 -2.277 7.581 1.00 91.44 282 LYS A C 1
ATOM 2299 O O . LYS A 1 282 ? -19.409 -3.452 7.602 1.00 91.44 282 LYS A O 1
ATOM 2304 N N . SER A 1 283 ? -19.166 -1.350 8.328 1.00 91.19 283 SER A N 1
ATOM 2305 C CA . SER A 1 283 ? -17.981 -1.620 9.144 1.00 91.19 283 SER A CA 1
ATOM 2306 C C . SER A 1 283 ? -18.322 -2.293 10.479 1.00 91.19 283 SER A C 1
ATOM 2308 O O . SER A 1 283 ? -19.344 -2.010 11.105 1.00 91.19 283 SER A O 1
ATOM 2310 N N . ASP A 1 284 ? -17.410 -3.152 10.939 1.00 90.00 284 ASP A N 1
ATOM 2311 C CA . ASP A 1 284 ? -17.324 -3.661 12.317 1.00 90.00 284 ASP A CA 1
ATOM 2312 C C . ASP A 1 284 ? -16.156 -3.051 13.107 1.00 90.00 284 ASP A C 1
ATOM 2314 O O . ASP A 1 284 ? -15.936 -3.375 14.275 1.00 90.00 284 ASP A O 1
ATOM 2318 N N . ASN A 1 285 ? -15.368 -2.183 12.475 1.00 93.50 285 ASN A N 1
ATOM 2319 C CA . ASN A 1 285 ? -14.211 -1.562 13.098 1.00 93.50 285 ASN A CA 1
ATOM 2320 C C . ASN A 1 285 ? -14.642 -0.375 13.977 1.00 93.50 285 ASN A C 1
ATOM 2322 O O . ASN A 1 285 ? -15.256 0.580 13.495 1.00 93.50 285 ASN A O 1
ATOM 2326 N N . VAL A 1 286 ? -14.271 -0.431 15.259 1.00 93.31 286 VAL A N 1
ATOM 2327 C CA . VAL A 1 286 ? -14.618 0.571 16.279 1.00 93.31 286 VAL A CA 1
ATOM 2328 C C . VAL A 1 286 ? -14.107 1.966 15.929 1.00 93.31 286 VAL A C 1
ATOM 2330 O O . VAL A 1 286 ? -14.855 2.927 16.082 1.00 93.31 286 VAL A O 1
ATOM 2333 N N . ASP A 1 287 ? -12.885 2.093 15.410 1.00 92.25 287 ASP A N 1
ATOM 2334 C CA . ASP A 1 287 ? -12.304 3.397 15.072 1.00 92.25 287 ASP A CA 1
ATOM 2335 C C . ASP A 1 287 ? -13.045 4.052 13.895 1.00 92.25 287 ASP A C 1
ATOM 2337 O O . ASP A 1 287 ? -13.268 5.264 13.889 1.00 92.25 287 ASP A O 1
ATOM 2341 N N . ILE A 1 288 ? -13.491 3.247 12.924 1.00 94.75 288 ILE A N 1
ATOM 2342 C CA . ILE A 1 288 ? -14.298 3.725 11.792 1.00 94.75 288 ILE A CA 1
ATOM 2343 C C . ILE A 1 288 ? -15.664 4.200 12.273 1.00 94.75 288 ILE A C 1
ATOM 2345 O O . ILE A 1 288 ? -16.073 5.299 11.914 1.00 94.75 288 ILE A O 1
ATOM 2349 N N . LEU A 1 289 ? -16.358 3.411 13.098 1.00 94.38 289 LEU A N 1
ATOM 2350 C CA . LEU A 1 289 ? -17.673 3.790 13.627 1.00 94.38 289 LEU A CA 1
ATOM 2351 C C . LEU A 1 289 ? -17.581 5.027 14.527 1.00 94.38 289 LEU A C 1
ATOM 2353 O O . LEU A 1 289 ? -18.412 5.927 14.423 1.00 94.38 289 LEU A O 1
ATOM 2357 N N . ALA A 1 290 ? -16.537 5.115 15.354 1.00 92.81 290 ALA A N 1
ATOM 2358 C CA . ALA A 1 290 ? -16.257 6.272 16.197 1.00 92.81 290 ALA A CA 1
ATOM 2359 C C . ALA A 1 290 ? -16.021 7.546 15.372 1.00 92.81 290 ALA A C 1
ATOM 2361 O O . ALA A 1 290 ? -16.553 8.612 15.692 1.00 92.81 290 ALA A O 1
ATOM 2362 N N . PHE A 1 291 ? -15.249 7.447 14.285 1.00 93.00 291 PHE A N 1
ATOM 2363 C CA . PHE A 1 291 ? -15.083 8.558 13.355 1.00 93.00 291 PHE A CA 1
ATOM 2364 C C . PHE A 1 291 ? -16.401 8.899 12.651 1.00 93.00 291 PHE A C 1
ATOM 2366 O O . PHE A 1 291 ? -16.763 10.072 12.552 1.00 93.00 291 PHE A O 1
ATOM 2373 N N . ALA A 1 292 ? -17.117 7.890 12.161 1.00 92.94 292 ALA A N 1
ATOM 2374 C CA . ALA A 1 292 ? -18.311 8.062 11.353 1.00 92.94 292 ALA A CA 1
ATOM 2375 C C . ALA A 1 292 ? -19.452 8.708 12.146 1.00 92.94 292 ALA A C 1
ATOM 2377 O O . ALA A 1 292 ? -20.024 9.676 11.660 1.00 92.94 292 ALA A O 1
ATOM 2378 N N . ARG A 1 293 ? -19.697 8.287 13.395 1.00 92.50 293 ARG A N 1
ATOM 2379 C CA . ARG A 1 293 ? -20.693 8.908 14.290 1.00 92.50 293 ARG A CA 1
ATOM 2380 C C . ARG A 1 293 ? -20.488 10.419 14.428 1.00 92.50 293 ARG A C 1
ATOM 2382 O O . ARG A 1 293 ? -21.448 11.177 14.435 1.00 92.50 293 ARG A O 1
ATOM 2389 N N . LYS A 1 294 ? -19.232 10.868 14.524 1.00 90.56 294 LYS A N 1
ATOM 2390 C CA . LYS A 1 294 ? -18.901 12.293 14.689 1.00 90.56 294 LYS A CA 1
ATOM 2391 C C . LYS A 1 294 ? -19.040 13.109 13.410 1.00 90.56 294 LYS A C 1
ATOM 2393 O O . LYS A 1 294 ? -19.339 14.294 13.480 1.00 90.56 294 LYS A O 1
ATOM 2398 N N . ASN A 1 295 ? -18.726 12.506 12.265 1.00 90.38 295 ASN A N 1
ATOM 2399 C CA . ASN A 1 295 ? -18.445 13.254 11.037 1.00 90.38 295 ASN A CA 1
ATOM 2400 C C . ASN A 1 295 ? -19.429 12.967 9.896 1.00 90.38 295 ASN A C 1
ATOM 2402 O O . ASN A 1 295 ? -19.479 13.732 8.935 1.00 90.38 295 ASN A O 1
ATOM 2406 N N . ILE A 1 296 ? -20.179 11.868 9.962 1.00 89.75 296 ILE A N 1
ATOM 2407 C CA . ILE A 1 296 ? -21.029 11.378 8.878 1.00 89.75 296 ILE A CA 1
ATOM 2408 C C . ILE A 1 296 ? -22.451 11.184 9.420 1.00 89.75 296 ILE A C 1
ATOM 2410 O O . ILE A 1 296 ? -22.732 10.162 10.045 1.00 89.75 296 ILE A O 1
ATOM 2414 N N . PRO A 1 297 ? -23.375 12.127 9.167 1.00 85.31 297 PRO A N 1
ATOM 2415 C CA . PRO A 1 297 ? -24.763 11.960 9.575 1.00 85.31 297 PRO A CA 1
ATOM 2416 C C . PRO A 1 297 ? -25.407 10.809 8.785 1.00 85.31 297 PRO A C 1
ATOM 2418 O O . PRO A 1 297 ? -25.489 10.856 7.553 1.00 85.31 297 PRO A O 1
ATOM 2421 N N . SER A 1 298 ? -25.830 9.761 9.495 1.00 92.81 298 SER A N 1
ATOM 2422 C CA . SER A 1 298 ? -26.638 8.651 8.976 1.00 92.81 298 SER A CA 1
ATOM 2423 C C . SER A 1 298 ? -27.271 7.884 10.135 1.00 92.81 298 SER A C 1
ATOM 2425 O O . SER A 1 298 ? -26.578 7.457 11.057 1.00 92.81 298 SER A O 1
ATOM 2427 N N . GLU A 1 299 ? -28.576 7.639 10.052 1.00 93.19 299 GLU A N 1
ATOM 2428 C CA . GLU A 1 299 ? -29.303 6.791 11.005 1.00 93.19 299 GLU A CA 1
ATOM 2429 C C . GLU A 1 299 ? -28.763 5.351 11.015 1.00 93.19 299 GLU A C 1
ATOM 2431 O O . GLU A 1 299 ? -28.655 4.719 12.062 1.00 93.19 299 GLU A O 1
ATOM 2436 N N . LYS A 1 300 ? -28.320 4.834 9.863 1.00 94.06 300 LYS A N 1
ATOM 2437 C CA . LYS A 1 300 ? -27.714 3.497 9.786 1.00 94.06 300 LYS A CA 1
ATOM 2438 C C . LYS A 1 300 ? -26.389 3.418 10.543 1.00 94.06 300 LYS A C 1
ATOM 2440 O O . LYS A 1 300 ? -26.101 2.391 11.154 1.00 94.06 300 LYS A O 1
ATOM 2445 N N . ILE A 1 301 ? -25.596 4.493 10.518 1.00 94.12 301 ILE A N 1
ATOM 2446 C CA . ILE A 1 301 ? -24.350 4.584 11.294 1.00 94.12 301 ILE A CA 1
ATOM 2447 C C . ILE A 1 301 ? -24.676 4.606 12.787 1.00 94.12 301 ILE A C 1
ATOM 2449 O O . ILE A 1 301 ? -24.002 3.920 13.550 1.00 94.12 301 ILE A O 1
ATOM 2453 N N . GLU A 1 302 ? -25.726 5.324 13.191 1.00 93.00 302 GLU A N 1
ATOM 2454 C CA . GLU A 1 302 ? -26.198 5.361 14.578 1.00 93.00 302 GLU A CA 1
ATOM 2455 C C . GLU A 1 302 ? -26.591 3.965 15.079 1.00 93.00 302 GLU A C 1
ATOM 2457 O O . GLU A 1 302 ? -26.066 3.485 16.085 1.00 93.00 302 GLU A O 1
ATOM 2462 N N . ILE A 1 303 ? -27.429 3.257 14.316 1.00 93.06 303 ILE A N 1
ATOM 2463 C CA . ILE A 1 303 ? -27.851 1.885 14.628 1.00 93.06 303 ILE A CA 1
ATOM 2464 C C . ILE A 1 303 ? -26.638 0.952 14.713 1.00 93.06 303 ILE A C 1
ATOM 2466 O O . ILE A 1 303 ? -26.518 0.155 15.651 1.00 93.06 303 ILE A O 1
ATOM 2470 N N . ARG A 1 304 ? -25.711 1.045 13.752 1.00 93.38 304 ARG A N 1
ATOM 2471 C CA . ARG A 1 304 ? -24.513 0.199 13.719 1.00 93.38 304 ARG A CA 1
ATOM 2472 C C . ARG A 1 304 ? -23.584 0.482 14.895 1.00 93.38 304 ARG A C 1
ATOM 2474 O O . ARG A 1 304 ? -23.064 -0.459 15.493 1.00 93.38 304 ARG A O 1
ATOM 2481 N N . PHE A 1 305 ? -23.414 1.752 15.248 1.00 94.88 305 PHE A N 1
ATOM 2482 C CA . PHE A 1 305 ? -22.651 2.182 16.411 1.00 94.88 305 PHE A CA 1
ATOM 2483 C C . PHE A 1 305 ? -23.242 1.607 17.702 1.00 94.88 305 PHE A C 1
ATOM 2485 O O . PHE A 1 305 ? -22.510 0.978 18.462 1.00 94.88 305 PHE A O 1
ATOM 2492 N N . MET A 1 306 ? -24.554 1.748 17.919 1.00 93.19 306 MET A N 1
ATOM 2493 C CA . MET A 1 306 ? -25.214 1.233 19.126 1.00 93.19 306 MET A CA 1
ATOM 2494 C C . MET A 1 306 ? -25.164 -0.296 19.194 1.00 93.19 306 MET A C 1
ATOM 2496 O O . MET A 1 306 ? -24.865 -0.862 20.244 1.00 93.19 306 MET A O 1
ATOM 2500 N N . THR A 1 307 ? -25.341 -0.975 18.056 1.00 94.38 307 THR A N 1
ATOM 2501 C CA . THR A 1 307 ? -25.172 -2.435 17.955 1.00 94.38 307 THR A CA 1
ATOM 2502 C C . THR A 1 307 ? -23.754 -2.852 18.348 1.00 94.38 307 THR A C 1
ATOM 2504 O O . THR A 1 307 ? -23.570 -3.799 19.114 1.00 94.38 307 THR A O 1
ATOM 2507 N N . LYS A 1 308 ? -22.735 -2.133 17.856 1.00 95.50 308 LYS A N 1
ATOM 2508 C CA . LYS A 1 308 ? -21.341 -2.446 18.172 1.00 95.50 308 LYS A CA 1
ATOM 2509 C C . LYS A 1 308 ? -20.998 -2.154 19.625 1.00 95.50 308 LYS A C 1
ATOM 2511 O O . LYS A 1 308 ? -20.268 -2.930 20.236 1.00 95.50 308 LYS A O 1
ATOM 2516 N N . LEU A 1 309 ? -21.531 -1.068 20.181 1.00 95.25 309 LEU A N 1
ATOM 2517 C CA . LEU A 1 309 ? -21.394 -0.749 21.595 1.00 95.25 309 LEU A CA 1
ATOM 2518 C C . LEU A 1 309 ? -21.965 -1.877 22.454 1.00 95.25 309 LEU A C 1
ATOM 2520 O O . LEU A 1 309 ? -21.259 -2.360 23.328 1.00 95.25 309 LEU A O 1
ATOM 2524 N N . ALA A 1 310 ? -23.173 -2.363 22.161 1.00 92.69 310 ALA A N 1
ATOM 2525 C CA . ALA A 1 310 ? -23.766 -3.488 22.882 1.00 92.69 310 ALA A CA 1
ATOM 2526 C C . ALA A 1 310 ? -22.910 -4.768 22.787 1.00 92.69 310 ALA A C 1
ATOM 2528 O O . ALA A 1 310 ? -22.657 -5.423 23.800 1.00 92.69 310 ALA A O 1
ATOM 2529 N N . GLU A 1 311 ? -22.400 -5.099 21.594 1.00 94.88 311 GLU A N 1
ATOM 2530 C CA . GLU A 1 311 ? -21.504 -6.247 21.384 1.00 94.88 311 GLU A CA 1
ATOM 2531 C C . GLU A 1 311 ? -20.209 -6.123 22.206 1.00 94.88 311 GLU A C 1
ATOM 2533 O O . GLU A 1 311 ? -19.809 -7.062 22.897 1.00 94.88 311 GLU A O 1
ATOM 2538 N N . VAL A 1 312 ? -19.545 -4.965 22.135 1.00 95.31 312 VAL A N 1
ATOM 2539 C CA . VAL A 1 312 ? -18.285 -4.703 22.841 1.00 95.31 312 VAL A CA 1
ATOM 2540 C C . VAL A 1 312 ? -18.503 -4.667 24.352 1.00 95.31 312 VAL A C 1
ATOM 2542 O O . VAL A 1 312 ? -17.695 -5.249 25.073 1.00 95.31 312 VAL A O 1
ATOM 2545 N N . SER A 1 313 ? -19.595 -4.061 24.830 1.00 92.25 313 SER A N 1
ATOM 2546 C CA . SER A 1 313 ? -20.002 -4.102 26.237 1.00 92.25 313 SER A CA 1
ATOM 2547 C C . SER A 1 313 ? -20.159 -5.545 26.700 1.00 92.25 313 SER A C 1
ATOM 2549 O O . SER A 1 313 ? -19.505 -5.950 27.651 1.00 92.25 313 SER A O 1
ATOM 2551 N N . SER A 1 314 ? -20.936 -6.364 25.987 1.00 91.25 314 SER A N 1
ATOM 2552 C CA . SER A 1 314 ? -21.135 -7.774 26.345 1.00 91.25 314 SER A CA 1
ATOM 2553 C C . SER A 1 314 ? -19.814 -8.553 26.403 1.00 91.25 314 SER A C 1
ATOM 2555 O O . SER A 1 314 ? -19.553 -9.271 27.369 1.00 91.25 314 SER A O 1
ATOM 2557 N N . LYS A 1 315 ? -18.931 -8.379 25.410 1.00 93.25 315 LYS A N 1
ATOM 2558 C CA . LYS A 1 315 ? -17.606 -9.023 25.390 1.00 93.25 315 LYS A CA 1
ATOM 2559 C C . LYS A 1 315 ? -16.714 -8.563 26.538 1.00 93.25 315 LYS A C 1
ATOM 2561 O O . LYS A 1 315 ? -16.066 -9.393 27.171 1.00 93.25 315 LYS A O 1
ATOM 2566 N N . TRP A 1 316 ? -16.688 -7.262 26.819 1.00 93.19 316 TRP A N 1
ATOM 2567 C CA . TRP A 1 316 ? -15.925 -6.702 27.929 1.00 93.19 316 TRP A CA 1
ATOM 2568 C C . TRP A 1 316 ? -16.405 -7.252 29.274 1.00 93.19 316 TRP A C 1
ATOM 2570 O O . TRP A 1 316 ? -15.591 -7.743 30.053 1.00 93.19 316 TRP A O 1
ATOM 2580 N N . LEU A 1 317 ? -17.717 -7.235 29.509 1.00 89.12 317 LEU A N 1
ATOM 2581 C CA . LEU A 1 317 ? -18.333 -7.700 30.750 1.00 89.12 317 LEU A CA 1
ATOM 2582 C C . LEU A 1 317 ? -18.093 -9.198 30.977 1.00 89.12 317 LEU A C 1
ATOM 2584 O O . LEU A 1 317 ? -17.701 -9.594 32.069 1.00 89.12 317 LEU A O 1
ATOM 2588 N N . ASN A 1 318 ? -18.225 -10.027 29.940 1.00 88.94 318 ASN A N 1
ATOM 2589 C CA . ASN A 1 318 ? -17.897 -11.451 30.039 1.00 88.94 318 ASN A CA 1
ATOM 2590 C C . ASN A 1 318 ? -16.402 -11.688 30.307 1.00 88.94 318 ASN A C 1
ATOM 2592 O O . ASN A 1 318 ? -16.046 -12.538 31.120 1.00 88.94 318 ASN A O 1
ATOM 2596 N N . ALA A 1 319 ? -15.516 -10.912 29.675 1.00 90.62 319 ALA A N 1
ATOM 2597 C CA . ALA A 1 319 ? -14.078 -11.021 29.906 1.00 90.62 319 ALA A CA 1
ATOM 2598 C C . ALA A 1 319 ? -13.665 -10.597 31.330 1.00 90.62 319 ALA A C 1
ATOM 2600 O O . ALA A 1 319 ? -12.652 -11.078 31.832 1.00 90.62 319 ALA A O 1
ATOM 2601 N N . LEU A 1 320 ? -14.441 -9.738 32.007 1.00 87.62 320 LEU A N 1
ATOM 2602 C CA . LEU A 1 320 ? -14.219 -9.381 33.417 1.00 87.62 320 LEU A CA 1
ATOM 2603 C C . LEU A 1 320 ? -14.486 -10.539 34.392 1.00 87.62 320 LEU A C 1
ATOM 2605 O O . LEU A 1 320 ? -13.997 -10.510 35.523 1.00 87.62 320 LEU A O 1
ATOM 2609 N N . LEU A 1 321 ? -15.239 -11.560 33.975 1.00 84.31 321 LEU A N 1
ATOM 2610 C CA . LEU A 1 321 ? -15.487 -12.758 34.783 1.00 84.31 321 LEU A CA 1
ATOM 2611 C C . LEU A 1 321 ? -14.316 -13.751 34.734 1.00 84.31 321 LEU A C 1
ATOM 2613 O O . LEU A 1 321 ? -14.264 -14.687 35.532 1.00 84.31 321 LEU A O 1
ATOM 2617 N N . LEU A 1 322 ? -13.377 -13.565 33.803 1.00 84.62 322 LEU A N 1
ATOM 2618 C CA . LEU A 1 322 ? -12.223 -14.440 33.644 1.00 84.62 322 LEU A CA 1
ATOM 2619 C C . LEU A 1 322 ? -11.090 -14.052 34.612 1.00 84.62 322 LEU A C 1
ATOM 2621 O O . LEU A 1 322 ? -10.907 -12.876 34.930 1.00 84.62 322 LEU A O 1
ATOM 2625 N N . PRO A 1 323 ? -10.274 -15.023 35.062 1.00 76.56 323 PRO A N 1
ATOM 2626 C CA . PRO A 1 323 ? -9.154 -14.752 35.963 1.00 76.56 323 PRO A CA 1
ATOM 2627 C C . PRO A 1 323 ? -7.998 -13.968 35.307 1.00 76.56 323 PRO A C 1
ATOM 2629 O O . PRO A 1 323 ? -7.227 -13.331 36.023 1.00 76.56 323 PRO A O 1
ATOM 2632 N N . ASP A 1 324 ? -7.871 -13.988 33.970 1.00 83.25 324 ASP A N 1
ATOM 2633 C CA . ASP A 1 324 ? -6.908 -13.168 33.215 1.00 83.25 324 ASP A CA 1
ATOM 2634 C C . ASP A 1 324 ? -7.608 -11.960 32.565 1.00 83.25 324 ASP A C 1
ATOM 2636 O O . ASP A 1 324 ? -8.425 -12.096 31.657 1.00 83.25 324 ASP A O 1
ATOM 2640 N N . TYR A 1 325 ? -7.232 -10.754 32.997 1.00 85.75 325 TYR A N 1
ATOM 2641 C CA . TYR A 1 325 ? -7.818 -9.492 32.538 1.00 85.75 325 TYR A CA 1
ATOM 2642 C C . TYR A 1 325 ? -7.257 -8.976 31.203 1.00 85.75 325 TYR A C 1
ATOM 2644 O O . TYR A 1 325 ? -7.589 -7.858 30.804 1.00 85.75 325 TYR A O 1
ATOM 2652 N N . LYS A 1 326 ? -6.386 -9.712 30.498 1.00 88.06 326 LYS A N 1
ATOM 2653 C CA . LYS A 1 326 ? -5.858 -9.262 29.194 1.00 88.06 326 LYS A CA 1
ATOM 2654 C C . LYS A 1 326 ? -6.963 -8.976 28.179 1.00 88.06 326 LYS A C 1
ATOM 2656 O O . LYS A 1 326 ? -6.962 -7.908 27.567 1.00 88.06 326 LYS A O 1
ATOM 2661 N N . GLU A 1 327 ? -7.917 -9.892 28.034 1.00 91.06 327 GLU A N 1
ATOM 2662 C CA . GLU A 1 327 ? -9.052 -9.707 27.123 1.00 91.06 327 GLU A CA 1
ATOM 2663 C C . GLU A 1 327 ? -9.974 -8.581 27.596 1.00 91.06 327 GLU A C 1
ATOM 2665 O O . GLU A 1 327 ? -10.383 -7.739 26.794 1.00 91.06 327 GLU A O 1
ATOM 2670 N N . ALA A 1 328 ? -10.218 -8.489 28.907 1.00 91.44 328 ALA A N 1
ATOM 2671 C CA . ALA A 1 328 ? -11.005 -7.406 29.488 1.00 91.44 328 ALA A CA 1
ATOM 2672 C C . ALA A 1 328 ? -10.391 -6.034 29.172 1.00 91.44 328 ALA A C 1
ATOM 2674 O O . ALA A 1 328 ? -11.099 -5.137 28.728 1.00 91.44 328 ALA A O 1
ATOM 2675 N N . ARG A 1 329 ? -9.066 -5.874 29.303 1.00 92.31 329 ARG A N 1
ATOM 2676 C CA . ARG A 1 329 ? -8.361 -4.627 28.948 1.00 92.31 329 ARG A CA 1
ATOM 2677 C C . ARG A 1 329 ? -8.473 -4.301 27.455 1.00 92.31 329 ARG A C 1
ATOM 2679 O O . ARG A 1 329 ? -8.598 -3.129 27.097 1.00 92.31 329 ARG A O 1
ATOM 2686 N N . TYR A 1 330 ? -8.432 -5.313 26.587 1.00 93.25 330 TYR A N 1
ATOM 2687 C CA . TYR A 1 330 ? -8.580 -5.135 25.142 1.00 93.25 330 TYR A CA 1
ATOM 2688 C C . TYR A 1 330 ? -9.980 -4.628 24.763 1.00 93.25 330 TYR A C 1
ATOM 2690 O O . TYR A 1 330 ? -10.095 -3.621 24.057 1.00 93.25 330 TYR A O 1
ATOM 2698 N N . TYR A 1 331 ? -11.039 -5.272 25.262 1.00 94.56 331 TYR A N 1
ATOM 2699 C CA . TYR A 1 331 ? -12.416 -4.842 24.999 1.00 94.56 331 TYR A CA 1
ATOM 2700 C C . TYR A 1 331 ? -12.773 -3.543 25.722 1.00 94.56 331 TYR A C 1
ATOM 2702 O O . TYR A 1 331 ? -13.465 -2.709 25.144 1.00 94.56 331 TYR A O 1
ATOM 2710 N N . TYR A 1 332 ? -12.229 -3.304 26.919 1.00 94.62 332 TYR A N 1
ATOM 2711 C CA . TYR A 1 332 ? -12.404 -2.044 27.640 1.00 94.62 332 TYR A CA 1
ATOM 2712 C C . TYR A 1 332 ? -11.928 -0.847 26.819 1.00 94.62 332 TYR A C 1
ATOM 2714 O O . TYR A 1 332 ? -12.617 0.164 26.747 1.00 94.62 332 TYR A O 1
ATOM 2722 N N . LYS A 1 333 ? -10.779 -0.957 26.140 1.00 94.56 333 LYS A N 1
ATOM 2723 C CA . LYS A 1 333 ? -10.287 0.125 25.279 1.00 94.56 333 LYS A CA 1
ATOM 2724 C C . LYS A 1 333 ? -11.287 0.458 24.166 1.00 94.56 333 LYS A C 1
ATOM 2726 O O . LYS A 1 333 ? -11.502 1.627 23.870 1.00 94.56 333 LYS A O 1
ATOM 2731 N N . GLN A 1 334 ? -11.915 -0.557 23.574 1.00 95.00 334 GLN A N 1
ATOM 2732 C CA . GLN A 1 334 ? -12.949 -0.368 22.553 1.00 95.00 334 GLN A CA 1
ATOM 2733 C C . GLN A 1 334 ? -14.233 0.229 23.142 1.00 95.00 334 GLN A C 1
ATOM 2735 O O . GLN A 1 334 ? -14.771 1.184 22.586 1.00 95.00 334 GLN A O 1
ATOM 2740 N N . PHE A 1 335 ? -14.688 -0.287 24.287 1.00 94.88 335 PHE A N 1
ATOM 2741 C CA . PHE A 1 335 ? -15.848 0.222 25.018 1.00 94.88 335 PHE A CA 1
ATOM 2742 C C . PHE A 1 335 ? -15.671 1.696 25.379 1.00 94.88 335 PHE A C 1
ATOM 2744 O O . PHE A 1 335 ? -16.551 2.512 25.121 1.00 94.88 335 PHE A O 1
ATOM 2751 N N . GLN A 1 336 ? -14.503 2.056 25.908 1.00 94.69 336 GLN A N 1
ATOM 2752 C CA . GLN A 1 336 ? -14.156 3.424 26.266 1.00 94.69 336 GLN A CA 1
ATOM 2753 C C . GLN A 1 336 ? -14.151 4.342 25.035 1.00 94.69 336 GLN A C 1
ATOM 2755 O O . GLN A 1 336 ? -14.676 5.452 25.095 1.00 94.69 336 GLN A O 1
ATOM 2760 N N . THR A 1 337 ? -13.609 3.887 23.898 1.00 94.38 337 THR A N 1
ATOM 2761 C CA . THR A 1 337 ? -13.645 4.660 22.645 1.00 94.38 337 THR A CA 1
ATOM 2762 C C . THR A 1 337 ? -15.076 4.990 22.223 1.00 94.38 337 THR A C 1
ATOM 2764 O O . THR A 1 337 ? -15.325 6.121 21.814 1.00 94.38 337 THR A O 1
ATOM 2767 N N . LEU A 1 338 ? -16.006 4.033 22.323 1.00 94.62 338 LEU A N 1
ATOM 2768 C CA . LEU A 1 338 ? -17.406 4.231 21.934 1.00 94.62 338 LEU A CA 1
ATOM 2769 C C . LEU A 1 338 ? -18.171 5.071 22.971 1.00 94.62 338 LEU A C 1
ATOM 2771 O O . LEU A 1 338 ? -18.774 6.079 22.618 1.00 94.62 338 LEU A O 1
ATOM 2775 N N . THR A 1 339 ? -18.106 4.716 24.255 1.00 93.38 339 THR A N 1
ATOM 2776 C CA . THR A 1 339 ? -18.846 5.412 25.328 1.00 93.38 339 THR A CA 1
ATOM 2777 C C . THR A 1 339 ? -18.441 6.871 25.502 1.00 93.38 339 THR A C 1
ATOM 2779 O O . THR A 1 339 ? -19.286 7.700 25.812 1.00 93.38 339 THR A O 1
ATOM 2782 N N . ASN A 1 340 ? -17.188 7.234 25.216 1.00 92.75 340 ASN A N 1
ATOM 2783 C CA . ASN A 1 340 ? -16.749 8.634 25.228 1.00 92.75 340 ASN A CA 1
ATOM 2784 C C . ASN A 1 340 ? -17.414 9.508 24.147 1.00 92.75 340 ASN A C 1
ATOM 2786 O O . ASN A 1 340 ? -17.195 10.720 24.129 1.00 92.75 340 ASN A O 1
ATOM 2790 N N . LEU A 1 341 ? -18.158 8.915 23.206 1.00 92.75 341 LEU A N 1
ATOM 2791 C CA . LEU A 1 341 ? -18.903 9.638 22.168 1.00 92.75 341 LEU A CA 1
ATOM 2792 C C . LEU A 1 341 ? -20.389 9.784 22.479 1.00 92.75 341 LEU A C 1
ATOM 2794 O O . LEU A 1 341 ? -21.115 10.386 21.686 1.00 92.75 341 LEU A O 1
ATOM 2798 N N . LEU A 1 342 ? -20.837 9.192 23.580 1.00 91.88 342 LEU A N 1
ATOM 2799 C CA . LEU A 1 342 ? -22.199 9.310 24.063 1.00 91.88 342 LEU A CA 1
ATOM 2800 C C . LEU A 1 342 ? -22.386 10.639 24.792 1.00 91.88 342 LEU A C 1
ATOM 2802 O O . LEU A 1 342 ? -21.437 11.199 25.352 1.00 91.88 342 LEU A O 1
ATOM 2806 N N . SER A 1 343 ? -23.621 11.142 24.796 1.00 91.12 343 SER A N 1
ATOM 2807 C CA . SER A 1 343 ? -23.985 12.198 25.736 1.00 91.12 343 SER A CA 1
ATOM 2808 C C . SER A 1 343 ? -23.925 11.652 27.174 1.00 91.12 343 SER A C 1
ATOM 2810 O O . SER A 1 343 ? -23.978 10.435 27.360 1.00 91.12 343 SER A O 1
ATOM 2812 N N . PRO A 1 344 ? -23.817 12.509 28.208 1.00 91.56 344 PRO A N 1
ATOM 2813 C CA . PRO A 1 344 ? -23.878 12.052 29.596 1.00 91.56 344 PRO A CA 1
ATOM 2814 C C . PRO A 1 344 ? -25.120 11.198 29.878 1.00 91.56 344 PRO A C 1
ATOM 2816 O O . PRO A 1 344 ? -24.997 10.145 30.486 1.00 91.56 344 PRO A O 1
ATOM 2819 N N . THR A 1 345 ? -26.276 11.597 29.341 1.00 92.81 345 THR A N 1
ATOM 2820 C CA . THR A 1 345 ? -27.539 10.863 29.483 1.00 92.81 345 THR A CA 1
ATOM 2821 C C . THR A 1 345 ? -27.481 9.483 28.828 1.00 92.81 345 THR A C 1
ATOM 2823 O O . THR A 1 345 ? -27.726 8.494 29.503 1.00 92.81 345 THR A O 1
ATOM 2826 N N . ASP A 1 346 ? -27.055 9.382 27.563 1.00 91.00 346 ASP A N 1
ATOM 2827 C CA . ASP A 1 346 ? -26.955 8.072 26.893 1.00 91.00 346 ASP A CA 1
ATOM 2828 C C . ASP A 1 346 ? -25.913 7.165 27.575 1.00 91.00 346 ASP A C 1
ATOM 2830 O O . ASP A 1 346 ? -26.009 5.939 27.548 1.00 91.00 346 ASP A O 1
ATOM 2834 N N . LYS A 1 347 ? -24.871 7.767 28.162 1.00 92.12 347 LYS A N 1
ATOM 2835 C CA . LYS A 1 347 ? -23.846 7.048 28.919 1.00 92.12 347 LYS A CA 1
ATOM 2836 C C . LYS A 1 347 ? -24.436 6.456 30.202 1.00 92.12 347 LYS A C 1
ATOM 2838 O O . LYS A 1 347 ? -24.166 5.290 30.490 1.00 92.12 347 LYS A O 1
ATOM 2843 N N . ASP A 1 348 ? -25.234 7.234 30.930 1.00 91.75 348 ASP A N 1
ATOM 2844 C CA . ASP A 1 348 ? -25.948 6.773 32.122 1.00 91.75 348 ASP A CA 1
ATOM 2845 C C . ASP A 1 348 ? -26.944 5.657 31.770 1.00 91.75 348 ASP A C 1
ATOM 2847 O O . ASP A 1 348 ? -26.915 4.613 32.418 1.00 91.75 348 ASP A O 1
ATOM 2851 N N . ASP A 1 349 ? -27.703 5.791 30.677 1.00 91.12 349 ASP A N 1
ATOM 2852 C CA . ASP A 1 349 ? -28.634 4.754 30.200 1.00 91.12 349 ASP A CA 1
ATOM 2853 C C . ASP A 1 349 ? -27.914 3.428 29.899 1.00 91.12 349 ASP A C 1
ATOM 2855 O O . ASP A 1 349 ? -28.384 2.338 30.240 1.00 91.12 349 ASP A O 1
ATOM 2859 N N . VAL A 1 350 ? -26.730 3.493 29.278 1.00 90.69 350 VAL A N 1
ATOM 2860 C CA . VAL A 1 350 ? -25.895 2.306 29.044 1.00 90.69 350 VAL A CA 1
ATOM 2861 C C . VAL A 1 350 ? -25.439 1.693 30.369 1.00 90.69 350 VAL A C 1
ATOM 2863 O O . VAL A 1 350 ? -25.382 0.468 30.483 1.00 90.69 350 VAL A O 1
ATOM 2866 N N . TYR A 1 351 ? -25.112 2.502 31.377 1.00 91.94 351 TYR A N 1
ATOM 2867 C CA . TYR A 1 351 ? -24.624 2.004 32.670 1.00 91.94 351 TYR A CA 1
ATOM 2868 C C . TYR A 1 351 ? -25.741 1.379 33.483 1.00 91.94 351 TYR A C 1
ATOM 2870 O O . TYR A 1 351 ? -25.552 0.289 34.023 1.00 91.94 351 TYR A O 1
ATOM 2878 N N . GLU A 1 352 ? -26.915 1.997 33.481 1.00 90.88 352 GLU A N 1
ATOM 2879 C CA . GLU A 1 352 ? -28.130 1.456 34.071 1.00 90.88 352 GLU A CA 1
ATOM 2880 C C . GLU A 1 352 ? -28.544 0.142 33.391 1.00 90.88 352 GLU A C 1
ATOM 2882 O O . GLU A 1 352 ? -28.861 -0.838 34.070 1.00 90.88 352 GLU A O 1
ATOM 2887 N N . SER A 1 353 ? -28.449 0.066 32.059 1.00 90.12 353 SER A N 1
ATOM 2888 C CA . SER A 1 353 ? -28.722 -1.158 31.296 1.00 90.12 353 SER A CA 1
ATOM 2889 C C . SER A 1 353 ? -27.773 -2.303 31.675 1.00 90.12 353 SER A C 1
ATOM 2891 O O . SER A 1 353 ? -28.209 -3.438 31.876 1.00 90.12 353 SER A O 1
ATOM 2893 N N . ILE A 1 354 ? -26.477 -2.013 31.840 1.00 89.06 354 ILE A N 1
ATOM 2894 C CA . ILE A 1 354 ? -25.496 -3.005 32.297 1.00 89.06 354 ILE A CA 1
ATOM 2895 C C . ILE A 1 354 ? -25.775 -3.416 33.749 1.00 89.06 354 ILE A C 1
ATOM 2897 O O . ILE A 1 354 ? -25.752 -4.608 34.060 1.00 89.06 354 ILE A O 1
ATOM 2901 N N . ALA A 1 355 ? -26.045 -2.457 34.635 1.00 87.81 355 ALA A N 1
ATOM 2902 C CA . ALA A 1 355 ? -26.320 -2.708 36.048 1.00 87.81 355 ALA A CA 1
ATOM 2903 C C . ALA A 1 355 ? -27.587 -3.550 36.265 1.00 87.81 355 ALA A C 1
ATOM 2905 O O . ALA A 1 355 ? -27.626 -4.379 37.173 1.00 87.81 355 ALA A O 1
ATOM 2906 N N . SER A 1 356 ? -28.584 -3.377 35.398 1.00 87.06 356 SER A N 1
ATOM 2907 C CA . SER A 1 356 ? -29.846 -4.124 35.409 1.00 87.06 356 SER A CA 1
ATOM 2908 C C . SER A 1 356 ? -29.746 -5.515 34.774 1.00 87.06 356 SER A C 1
ATOM 2910 O O . SER A 1 356 ? -30.697 -6.291 34.845 1.00 87.06 356 SER A O 1
ATOM 2912 N N . SER A 1 357 ? -28.620 -5.845 34.134 1.00 85.56 357 SER A N 1
ATOM 2913 C CA . SER A 1 357 ? -28.382 -7.178 33.575 1.00 85.56 357 SER A CA 1
ATOM 2914 C C . SER A 1 357 ? -28.047 -8.205 34.663 1.00 85.56 357 SER A C 1
ATOM 2916 O O . SER A 1 357 ? -27.622 -7.850 35.764 1.00 85.56 357 SER A O 1
ATOM 2918 N N . ASP A 1 358 ? -28.119 -9.496 34.324 1.00 82.19 358 ASP A N 1
ATOM 2919 C CA . ASP A 1 358 ? -27.732 -10.601 35.220 1.00 82.19 358 ASP A CA 1
ATOM 2920 C C . ASP A 1 358 ? -26.280 -10.494 35.732 1.00 82.19 358 ASP A C 1
ATOM 2922 O O . ASP A 1 358 ? -25.919 -11.096 36.745 1.00 82.19 358 ASP A O 1
ATOM 2926 N N . LEU A 1 359 ? -25.436 -9.708 35.055 1.00 80.19 359 LEU A N 1
ATOM 2927 C CA . LEU A 1 359 ? -24.048 -9.472 35.441 1.00 80.19 359 LEU A CA 1
ATOM 2928 C C . LEU A 1 359 ? -23.890 -8.384 36.514 1.00 80.19 359 LEU A C 1
ATOM 2930 O O . LEU A 1 359 ? -22.885 -8.383 37.224 1.00 80.19 359 LEU A O 1
ATOM 2934 N N . GLY A 1 360 ? -24.863 -7.483 36.685 1.00 79.69 360 GLY A N 1
ATOM 2935 C CA . GLY A 1 360 ? -24.801 -6.391 37.664 1.00 79.69 360 GLY A CA 1
ATOM 2936 C C . GLY A 1 360 ? -24.595 -6.876 39.107 1.00 79.69 360 GLY A C 1
ATOM 2937 O O . GLY A 1 360 ? -23.616 -6.480 39.753 1.00 79.69 360 GLY A O 1
ATOM 2938 N N . PRO A 1 361 ? -25.439 -7.796 39.617 1.00 81.56 361 PRO A N 1
ATOM 2939 C CA . PRO A 1 361 ? -25.254 -8.399 40.938 1.00 81.56 361 PRO A CA 1
ATOM 2940 C C . PRO A 1 361 ? -23.932 -9.170 41.071 1.00 81.56 361 PRO A C 1
ATOM 2942 O O . PRO A 1 361 ? -23.289 -9.126 42.124 1.00 81.56 361 PRO A O 1
ATOM 2945 N N . VAL A 1 362 ? -23.489 -9.836 39.997 1.00 81.94 362 VAL A N 1
ATOM 2946 C CA . VAL A 1 362 ? -22.212 -10.567 39.966 1.00 81.94 362 VAL A CA 1
ATOM 2947 C C . VAL A 1 362 ? -21.053 -9.595 40.178 1.00 81.94 362 VAL A C 1
ATOM 2949 O O . VAL A 1 362 ? -20.253 -9.806 41.090 1.00 81.94 362 VAL A O 1
ATOM 2952 N N . PHE A 1 363 ? -21.015 -8.477 39.450 1.00 81.12 363 PHE A N 1
ATOM 2953 C CA . PHE A 1 363 ? -19.971 -7.461 39.602 1.00 81.12 363 PHE A CA 1
ATOM 2954 C C . PHE A 1 363 ? -19.966 -6.786 40.974 1.00 81.12 363 PHE A C 1
ATOM 2956 O O . PHE A 1 363 ? -18.889 -6.525 41.507 1.00 81.12 363 PHE A O 1
ATOM 2963 N N . LYS A 1 364 ? -21.136 -6.558 41.588 1.00 81.88 364 LYS A N 1
ATOM 2964 C CA . LYS A 1 364 ? -21.242 -6.023 42.961 1.00 81.88 364 LYS A CA 1
ATOM 2965 C C . LYS A 1 364 ? -20.607 -6.961 43.999 1.00 81.88 364 LYS A C 1
ATOM 2967 O O . LYS A 1 364 ? -20.070 -6.495 45.001 1.00 81.88 364 LYS A O 1
ATOM 2972 N N . SER A 1 365 ? -20.651 -8.273 43.759 1.00 80.19 365 SER A N 1
ATOM 2973 C CA . SER A 1 365 ? -20.120 -9.303 44.666 1.00 80.19 365 SER A CA 1
ATOM 2974 C C . SER A 1 365 ? -18.676 -9.742 44.366 1.00 80.19 365 SER A C 1
ATOM 2976 O O . SER A 1 365 ? -18.003 -10.303 45.236 1.00 80.19 365 SER A O 1
ATOM 2978 N N . GLN A 1 366 ? -18.181 -9.490 43.152 1.00 81.56 366 GLN A N 1
ATOM 2979 C CA . GLN A 1 366 ? -16.881 -9.962 42.687 1.00 81.56 366 GLN A CA 1
ATOM 2980 C C . GLN A 1 366 ? -15.733 -9.079 43.196 1.00 81.56 366 GLN A C 1
ATOM 2982 O O . GLN A 1 366 ? -15.762 -7.852 43.118 1.00 81.56 366 GLN A O 1
ATOM 2987 N N . LYS A 1 367 ? -14.654 -9.713 43.672 1.00 80.69 367 LYS A N 1
ATOM 2988 C CA . LYS A 1 367 ? -13.392 -9.018 43.956 1.00 80.69 367 LYS A CA 1
ATOM 2989 C C . LYS A 1 367 ? -12.534 -8.973 42.697 1.00 80.69 367 LYS A C 1
ATOM 2991 O O . LYS A 1 367 ? -11.938 -9.979 42.317 1.00 80.69 367 LYS A O 1
ATOM 2996 N N . PHE A 1 368 ? -12.446 -7.803 42.075 1.00 81.31 368 PHE A N 1
ATOM 2997 C CA . PHE A 1 368 ? -11.571 -7.590 40.926 1.00 81.31 368 PHE A CA 1
ATOM 2998 C C . PHE A 1 368 ? -10.115 -7.422 41.364 1.00 81.31 368 PHE A C 1
ATOM 3000 O O . PHE A 1 368 ? -9.811 -6.624 42.249 1.00 81.31 368 PHE A O 1
ATOM 3007 N N . ALA A 1 369 ? -9.195 -8.132 40.711 1.00 80.69 369 ALA A N 1
ATOM 3008 C CA . ALA A 1 369 ? -7.751 -8.009 40.946 1.00 80.69 369 ALA A CA 1
ATOM 3009 C C . ALA A 1 369 ? -7.132 -6.864 40.118 1.00 80.69 369 ALA A C 1
ATOM 3011 O O . ALA A 1 369 ? -6.067 -7.002 39.518 1.00 80.69 369 ALA A O 1
ATOM 3012 N N . LEU A 1 370 ? -7.838 -5.739 40.043 1.00 80.38 370 LEU A N 1
ATOM 3013 C CA . LEU A 1 370 ? -7.449 -4.541 39.305 1.00 80.38 370 LEU A CA 1
ATOM 3014 C C . LEU A 1 370 ? -7.086 -3.439 40.301 1.00 80.38 370 LEU A C 1
ATOM 3016 O O . LEU A 1 370 ? -7.656 -3.378 41.391 1.00 80.38 370 LEU A O 1
ATOM 3020 N N . LYS A 1 371 ? -6.145 -2.553 39.954 1.00 83.69 371 LYS A N 1
ATOM 3021 C CA . LYS A 1 371 ? -5.800 -1.453 40.863 1.00 83.69 371 LYS A CA 1
ATOM 3022 C C . LYS A 1 371 ? -6.935 -0.430 40.900 1.00 83.69 371 LYS A C 1
ATOM 3024 O O . LYS A 1 371 ? -7.497 -0.071 39.872 1.00 83.69 371 LYS A O 1
ATOM 3029 N N . GLU A 1 372 ? -7.186 0.098 42.089 1.00 80.69 372 GLU A N 1
ATOM 3030 C CA . GLU A 1 372 ? -8.173 1.142 42.400 1.00 80.69 372 GLU A CA 1
ATOM 3031 C C . GLU A 1 372 ? -8.117 2.369 41.472 1.00 80.69 372 GLU A C 1
ATOM 3033 O O . GLU A 1 372 ? -9.137 2.932 41.080 1.00 80.69 372 GLU A O 1
ATOM 3038 N N . GLU A 1 373 ? -6.905 2.759 41.089 1.00 85.50 373 GLU A N 1
ATOM 3039 C CA . GLU A 1 373 ? -6.618 3.919 40.242 1.00 85.50 373 GLU A CA 1
ATOM 3040 C C . GLU A 1 373 ? -6.943 3.674 38.755 1.00 85.50 373 GLU A C 1
ATOM 3042 O O . GLU A 1 373 ? -7.019 4.627 37.974 1.00 85.50 373 GLU A O 1
ATOM 3047 N N . GLU A 1 374 ? -7.101 2.410 38.334 1.00 87.50 374 GLU A N 1
ATOM 3048 C CA . GLU A 1 374 ? -7.258 2.062 36.922 1.00 87.50 374 GLU A CA 1
ATOM 3049 C C . GLU A 1 374 ? -8.579 2.608 36.356 1.00 87.50 374 GLU A C 1
ATOM 3051 O O . GLU A 1 374 ? -9.632 2.421 36.968 1.00 87.50 374 GLU A O 1
ATOM 3056 N N . PRO A 1 375 ? -8.569 3.218 35.151 1.00 89.06 375 PRO A N 1
ATOM 3057 C CA . PRO A 1 375 ? -9.781 3.748 34.522 1.00 89.06 375 PRO A CA 1
ATOM 3058 C C . PRO A 1 375 ? -10.913 2.717 34.435 1.00 89.06 375 PRO A C 1
ATOM 3060 O O . PRO A 1 375 ? -12.056 3.027 34.747 1.00 89.06 375 PRO A O 1
ATOM 3063 N N . MET A 1 376 ? -10.567 1.467 34.113 1.00 91.38 376 MET A N 1
ATOM 3064 C CA . MET A 1 376 ? -11.521 0.361 34.039 1.00 91.38 376 MET A CA 1
ATOM 3065 C C . MET A 1 376 ? -12.216 0.093 35.382 1.00 91.38 376 MET A C 1
ATOM 3067 O O . MET A 1 376 ? -13.413 -0.168 35.394 1.00 91.38 376 MET A O 1
ATOM 3071 N N . MET A 1 377 ? -11.508 0.215 36.513 1.00 89.00 377 MET A N 1
ATOM 3072 C CA . MET A 1 377 ? -12.115 0.053 37.841 1.00 89.00 377 MET A CA 1
ATOM 3073 C C . MET A 1 377 ? -13.036 1.203 38.221 1.00 89.00 377 MET A C 1
ATOM 3075 O O . MET A 1 377 ? -14.059 0.976 38.865 1.00 89.00 377 MET A O 1
ATOM 3079 N N . LYS A 1 378 ? -12.704 2.429 37.808 1.00 89.56 378 LYS A N 1
ATOM 3080 C CA . LYS A 1 378 ? -13.583 3.589 38.004 1.00 89.56 378 LYS A CA 1
ATOM 3081 C C . LYS A 1 378 ? -14.898 3.406 37.248 1.00 89.56 378 LYS A C 1
ATOM 3083 O O . LYS A 1 378 ? -15.953 3.643 37.825 1.00 89.56 378 LYS A O 1
ATOM 3088 N N . GLU A 1 379 ? -14.838 2.910 36.014 1.00 89.94 379 GLU A N 1
ATOM 3089 C CA . GLU A 1 379 ? -16.038 2.652 35.213 1.00 89.94 379 GLU A CA 1
ATOM 3090 C C . GLU A 1 379 ? -16.882 1.499 35.778 1.00 89.94 379 GLU A C 1
ATOM 3092 O O . GLU A 1 379 ? -18.096 1.627 35.889 1.00 89.94 379 GLU A O 1
ATOM 3097 N N . ILE A 1 380 ? -16.252 0.405 36.225 1.00 89.25 380 ILE A N 1
ATOM 3098 C CA . ILE A 1 380 ? -16.958 -0.701 36.899 1.00 89.25 380 ILE A CA 1
ATOM 3099 C C . ILE A 1 380 ? -17.712 -0.190 38.134 1.00 89.25 380 ILE A C 1
ATOM 3101 O O . ILE A 1 380 ? -18.865 -0.550 38.351 1.00 89.25 380 ILE A O 1
ATOM 3105 N N . ARG A 1 381 ? -17.092 0.683 38.937 1.00 88.12 381 ARG A N 1
ATOM 3106 C CA . ARG A 1 381 ? -17.749 1.289 40.105 1.00 88.12 381 ARG A CA 1
ATOM 3107 C C . ARG A 1 381 ? -18.909 2.191 39.737 1.00 88.12 381 ARG A C 1
ATOM 3109 O O . ARG A 1 381 ? -19.923 2.152 40.427 1.00 88.12 381 ARG A O 1
ATOM 3116 N N . ALA A 1 382 ? -18.748 2.987 38.683 1.00 88.12 382 ALA A N 1
ATOM 3117 C CA . ALA A 1 382 ? -19.820 3.828 38.178 1.00 88.12 382 ALA A CA 1
ATOM 3118 C C . ALA A 1 382 ? -21.033 2.971 37.790 1.00 88.12 382 ALA A C 1
ATOM 3120 O O . ALA A 1 382 ? -22.140 3.290 38.194 1.00 88.12 382 ALA A O 1
ATOM 3121 N N . ILE A 1 383 ? -20.814 1.833 37.124 1.00 88.50 383 ILE A N 1
ATOM 3122 C CA . ILE A 1 383 ? -21.875 0.873 36.786 1.00 88.50 383 ILE A CA 1
ATOM 3123 C C . ILE A 1 383 ? -22.482 0.237 38.049 1.00 88.50 383 ILE A C 1
ATOM 3125 O O . ILE A 1 383 ? -23.700 0.193 38.187 1.00 88.50 383 ILE A O 1
ATOM 3129 N N . ILE A 1 384 ? -21.664 -0.224 39.005 1.00 87.62 384 ILE A N 1
ATOM 3130 C CA . ILE A 1 384 ? -22.155 -0.847 40.253 1.00 87.62 384 ILE A CA 1
ATOM 3131 C C . ILE A 1 384 ? -23.027 0.115 41.073 1.00 87.62 384 ILE A C 1
ATOM 3133 O O . ILE A 1 384 ? -23.937 -0.341 41.763 1.00 87.62 384 ILE A O 1
ATOM 3137 N N . ALA A 1 385 ? -22.787 1.427 40.996 1.00 88.50 385 ALA A N 1
ATOM 3138 C CA . ALA A 1 385 ? -23.603 2.425 41.686 1.00 88.50 385 ALA A CA 1
ATOM 3139 C C . ALA A 1 385 ? -25.079 2.422 41.239 1.00 88.50 385 ALA A C 1
ATOM 3141 O O . ALA A 1 385 ? -25.934 2.845 42.011 1.00 88.50 385 ALA A O 1
ATOM 3142 N N . TYR A 1 386 ? -25.371 1.903 40.042 1.00 86.69 386 TYR A N 1
ATOM 3143 C CA . TYR A 1 386 ? -26.727 1.727 39.518 1.00 86.69 386 TYR A CA 1
ATOM 3144 C C . TYR A 1 386 ? -27.350 0.362 39.869 1.00 86.69 386 TYR A C 1
ATOM 3146 O O . TYR A 1 386 ? -28.507 0.121 39.539 1.00 86.69 386 TYR A O 1
ATOM 3154 N N . VAL A 1 387 ? -26.619 -0.552 40.525 1.00 83.75 387 VAL A N 1
ATOM 3155 C CA . VAL A 1 387 ? -27.151 -1.871 40.915 1.00 83.75 387 VAL A CA 1
ATOM 3156 C C . VAL A 1 387 ? -27.993 -1.731 42.195 1.00 83.75 387 VAL A C 1
ATOM 3158 O O . VAL A 1 387 ? -27.416 -1.350 43.225 1.00 83.75 387 VAL A O 1
ATOM 3161 N N . PRO A 1 388 ? -29.293 -2.101 42.167 1.00 73.38 388 PRO A N 1
ATOM 3162 C CA . PRO A 1 388 ? -30.221 -1.957 43.293 1.00 73.38 388 PRO A CA 1
ATOM 3163 C C . PRO A 1 388 ? -29.735 -2.518 44.639 1.00 73.38 388 PRO A C 1
ATOM 3165 O O . PRO A 1 388 ? -28.905 -3.469 44.675 1.00 73.38 388 PRO A O 1
#

pLDDT: mean 85.35, std 12.73, range [26.47, 96.38]

Sequence (388 aa):
MTRSEINEACLNATFSAEEVIEELKNVLDKNITNPQTIGNIINIVKNSIVQASWQQSVDQINKKLDDYVKTLLDIANQRPTTSDPQQEEIRIMDMVGDIISYIQIRGGLDADGAVREQILPDFMVAFNLELEMLRRIKWPDFNHKSYLRLRKTAINLFFTTFAHLINQNATHFENAESLYKCLQSMVELDSNGNFPELLIPPIRRFYRIVQAEFYSRYLSLSQLQACVKLMMLTDIDFTKQIHNLPNDPKKFQILQKSIHDFDKNSSKAEFIRNELRECAEKSDNVDILAFARKNIPSEKIEIRFMTKLAEVSSKWLNALLLPDYKEARYYYKQFQTLTNLLSPTDKDDVYESIASSDLGPVFKSQKFALKEEEPMMKEIRAIIAYVP

Organism: Trichomonas vaginalis (strain ATCC PRA-98 / G3) (NCBI:txid412133)

Radius of gyration: 29.96 Å; chains: 1; bounding box: 70×51×82 Å

Secondary structure (DSSP, 8-state):
--TTTTTTHHHHSSS-HHHHHHHHHHHHHHH---HHHHHHHHHHHHHHHHHHHHHHHHHHHHHHHHHHHHHHHHHHTT---SS-HHHHHHHHHHHHHHHHHHHHHHTTS-HHHHHHTTPPP-HHHHHHHHHHHHHHS-------HHHHHHHHHHHHHHHHHHHHHHHHHTTT-SSHHHHHHHHHHHHHH-TTS-GGGGS-HHHHHHHHHHHHHHHHH---GGGHHHHHHHHHHS----HHHHHTS---HHHHHHHHHHGGGS-TTSHHHHHHHHHHHHHHHT---HHHHHHHHHH---HHHHHHHHHHHHHHHHHHHHHHTSS-THHHHHHHHHHHHHHTTS-HHHHHHHHHHHHTSTHHHHHHH----S-TTSHHHHHHHHHHTT--

Foldseek 3Di:
DDPVVVLCCLCPVPPNLVVVLVVLLVVCVVPPPDVVVSVVVSVVSSVVVVVVSLVVLLVVLQVLLVVLLVQVVCVVVVHDDPDDSVVSLVVSVVSLVSLLVVLCLQLVVDVVSCVVVVHDHDLLVSLVSLLVSVVSNDQDPDPDPSSVVSVVVSVVSSLLSLQVSCQVCVVVPPDPVSLLVSLLSVLVVCLQLCSLVSHDPVSSVVSLVSNLVCLCVDDALSNVNNVLVSVLVDVRDNLVSLLPYDLDPSSLVSLVVCLVVDDCPDPSNVSSLVSNLVSLLPDLDLVSLLVCVVPPDDPSSVVSLVVSLVVLVVQLLVCQVDPDCPSNVVSVVSNCSSLVSDDPVVNLVVLLVCCPDPSNVVLLPDDGPDDPPDPSNVSSVSSNVNND